Protein 8UZL (pdb70)

Sequence (568 aa):
GTKPYVKVRWNTDNTVAVAFGAETDYKLAPYLKTGVATETEYNNSSLVKTGTEVKTAYRLGPNAALETVVRYNTDNTFGVEVAIEYRLEPDLSVAPGTRWNNSSLLAPYIKIKYKLGPDLDVVTTIAYNTDNTVGIETKVAYKPGTKPYVKVRWNTDNTVAVAFGAETDYKLAPYLKTGVATETEYNNSSLVKTGTEVKTAYRLGPNAALETVVRYNTDNTFGVEVAIEYRLEPDLSVAPGTRWNNSSLLAPYIKIKYKLGPDLDVVTTIAYNTDNTVGIETKVAGTKPYVKVRWNTDNTVAVAFGAETDYKLAPYLKTGVATETEYNNSSLVKTGTEVKTAYRLGPNAALETVVRYNTDNTFGVEVAIEYRLEPDLSVAPGTRWNNSSLLAPYIKIKYKLGPDLDVVTTIAYNTDNTVGIETKVAYTKPYVKVRWNTDNTVAVAFGAETDYKLAPYLKTGVATETEYNNSSLVKTGTEVKTAYRLGPNAALETVVRYNTDNTFGVEVAIEYRLEPDLSVAPGTRWNNSSLLAPYIKIKYKLGPDLDVVTTIAYNTDNTVGIETKVAY

Solvent-accessible surface area: 28174 Å² total; per-residue (Å²): 60,87,60,75,6,53,17,83,54,106,19,72,76,105,38,64,9,52,1,98,18,36,17,35,36,70,77,92,29,43,130,4,74,5,2,19,2,73,3,55,5,110,30,95,95,62,136,82,30,4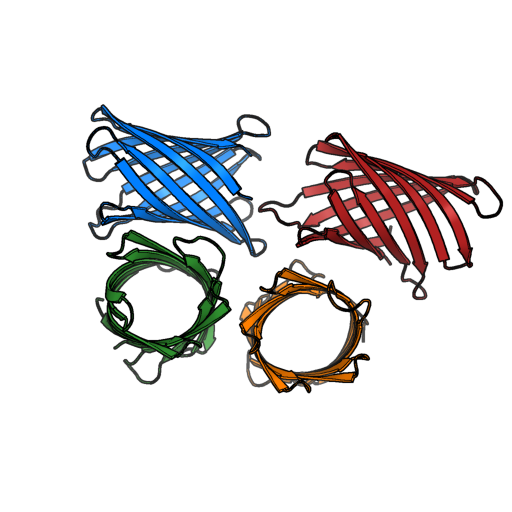2,1,10,7,1,37,3,27,48,98,92,24,105,75,23,14,7,8,1,4,0,20,9,7,41,67,98,58,26,1,0,32,28,2,55,33,92,122,103,93,134,78,51,9,35,0,62,14,46,72,13,33,73,94,69,127,104,5,75,14,63,18,41,47,67,74,110,44,106,67,76,37,6,26,25,18,52,22,120,56,79,94,148,20,30,4,73,19,54,22,58,6,136,85,141,46,84,136,89,10,6,16,21,53,86,26,54,75,88,35,6,8,16,0,32,14,25,23,25,44,89,137,121,18,114,124,58,90,28,2,65,1,80,4,44,5,96,25,76,71,60,163,78,46,55,5,70,8,68,41,49,28,108,117,91,23,128,59,14,19,44,24,36,4,68,51,109,11,98,69,112,48,66,10,50,25,74,1,61,32,18,120,14,45,116,90,26,7,0,0,37,13,74,45,96,28,69,85,94,35,87,0,61,4,0,24,16,50,48,96,66,26,132,124,56,38,9,17,25,3,23,5,3,12,88,77,43,16,0,2,59,21,51,13,17,30,94,86,81,79,10,44,24,79,58,99,20,53,84,112,33,69,4,52,1,108,14,30,35,20,74,67,139,72,19,107,101,8,89,1,2,20,3,73,4,44,22,103,34,101,90,48,143,75,48,49,1,38,8,0,34,3,12,3,115,25,18,87,38,7,26,1,24,2,4,0,43,29,17,101,64,90,42,12,14,3,26,5,1,14,44,10,110,12,66,135,73,51,10,5,1,9,12,32,50,25,75,87,91,62,117,80,5,11,2,11,27,49,43,71,98,124,24,142,79,58,30,5,24,26,5,37,5,17,47,54,101,98,22,12,2,65,18,48,23,53,4,146,123,51,87,12,31,27,3,49,45,28,69,84,30,48,21,8,22,1,43,15,32,16,61,45,128,143,126,37,122,149,56,57,23,5,78,6,72,8,41,31,80,65,92,49,28,115,37,60,58,5,66,30,63,37,26,12,80,116,95,23,128,65,17,21,48,3,33,8,71,43,107,26,93,68,94,51,51,10,51,25,64,2,65,32,86,118,118,87,102,66,46,2,33,1,74,8,87,54,112,25,87,76,88,53,91,2,74,7,54,24,46,40,58,101,123,31,140,75,64,55,6,28,19,9,40,0,106,24,82,81,144,26,41,1,57,14,15,32,23,7,168

Secondary structure (DSSP, 8-state):
-EEEEEEEEEETTS-EEEEEEEEEEEEEETTEEEEEEEEEEEESSS-EEEEEEEEEEEE-SSSEEEEEEEEEETTS-EEEEEEEEEEEETTEEEEEEEEE-TT---EEEEEEEEESSSSEEEEEEEEE-TTS-EEEEEEEEE-/--EEEEEEEEEETTTEEEEEEEEEEEEEEETTEEEEEEEEEEEESSSS-EEEEEEEEEEE-SSSEEEEEEEEEETTS-EEEEEEEEEEEETTEEEEEEEEEETTS-EEEEEEEEEESSSS-EEEEEEEE-TTS-EEEEEEE-/--EEEEEEEEETTS-EEEEEEEEEEE--SSSEEEEEEEEEEEETTTEEEEEEEEEEEEESSSSEEEEEEEEEETTS-EEEEEEEEEEEETTEEEEEEEEEETT-SEEEEEEEEEESSSS-EEEEEEEE-TTS-EEEEEEEE-/-EEEEEEEEETTS-EEEEEEEEEEEEEETTEEEEEEEEEEE-SSSS-EEEEEEEEEEE-SSSEEEEEEEEEETT--EEEEEEEEEEEETTEEEEEEEEEETTS-EEEEEEEEEE-SSS-EEEEEEEE-TTS-EEEEEEEE-

Structure (mmCIF, N/CA/C/O backbone):
data_8UZL
#
_entry.id   8UZL
#
_cell.length_a   55.628
_cell.length_b   52.552
_cell.length_c   100.050
_cell.angle_alpha   90.000
_cell.angle_beta   93.675
_cell.angle_gamma   90.000
#
_symmetry.space_group_name_H-M   'P 1 21 1'
#
loop_
_entity.id
_entity.type
_entity.pdbx_description
1 polymer 'Designed Transmembrane beta-barrel TMB10_163'
2 non-polymer HEXANE-1,6-DIOL
3 water water
#
loop_
_atom_site.group_PDB
_atom_site.id
_atom_site.type_symbol
_atom_site.label_atom_id
_atom_site.label_alt_id
_atom_site.label_comp_id
_atom_site.label_asym_id
_atom_site.label_entity_id
_atom_site.label_seq_id
_atom_site.pdbx_PDB_ins_code
_atom_site.Cartn_x
_atom_site.Cartn_y
_atom_site.Cartn_z
_atom_site.occupancy
_atom_site.B_iso_or_equiv
_atom_site.auth_seq_id
_atom_site.auth_comp_id
_atom_site.auth_asym_id
_atom_site.auth_atom_id
_atom_site.pdbx_PDB_model_num
ATOM 1 N N . GLY A 1 5 ? 24.39218 10.14598 36.76691 1.000 92.91694 5 GLY A N 1
ATOM 2 C CA . GLY A 1 5 ? 23.69522 9.81621 35.53752 1.000 78.16949 5 GLY A CA 1
ATOM 3 C C . GLY A 1 5 ? 22.79775 8.60109 35.66016 1.000 76.46038 5 GLY A C 1
ATOM 4 O O . GLY A 1 5 ? 21.60188 8.66972 35.37505 1.000 75.62508 5 GLY A O 1
ATOM 5 N N . THR A 1 6 ? 23.37844 7.48242 36.08862 1.000 53.28948 6 THR A N 1
ATOM 6 C CA . THR A 1 6 ? 22.64890 6.22661 36.23487 1.000 57.57938 6 THR A CA 1
ATOM 7 C C . THR A 1 6 ? 22.14241 6.11779 37.66890 1.000 59.73511 6 THR A C 1
ATOM 8 O O . THR A 1 6 ? 22.93259 5.94894 38.60349 1.000 64.51131 6 THR A O 1
ATOM 12 N N . LYS A 1 7 ? 20.82476 6.21128 37.84257 1.000 55.71777 7 LYS A N 1
ATOM 13 C CA . LYS A 1 7 ? 20.21233 6.15101 39.16200 1.000 52.14496 7 LYS A CA 1
ATOM 14 C C . LYS A 1 7 ? 19.46598 4.83842 39.32789 1.000 55.99143 7 LYS A C 1
ATOM 15 O O . LYS A 1 7 ? 18.58923 4.52775 38.50814 1.000 59.54179 7 LYS A O 1
ATOM 21 N N . PRO A 1 8 ? 19.76911 4.04123 40.34996 1.000 53.44293 8 PRO A N 1
ATOM 22 C CA . PRO A 1 8 ? 18.90418 2.89984 40.66302 1.000 42.50195 8 PRO A CA 1
ATOM 23 C C . PRO A 1 8 ? 17.62802 3.37617 41.33750 1.000 39.59245 8 PRO A C 1
ATOM 24 O O . PRO A 1 8 ? 17.64160 4.31766 42.13381 1.000 43.06536 8 PRO A O 1
ATOM 28 N N . TYR A 1 9 ? 16.51406 2.72806 41.00472 1.000 33.97837 9 TYR A N 1
ATOM 29 C CA . TYR A 1 9 ? 15.22550 3.12329 41.55136 1.000 45.55466 9 TYR A CA 1
ATOM 30 C C . TYR A 1 9 ? 14.39035 1.88684 41.85016 1.000 37.08263 9 TYR A C 1
ATOM 31 O O . TYR A 1 9 ? 14.68941 0.77789 41.40023 1.000 30.78048 9 TYR A O 1
ATOM 40 N N . VAL A 1 10 ? 13.32989 2.09522 42.62717 1.000 31.05178 10 VAL A N 1
ATOM 41 C CA . VAL A 1 10 ? 12.36328 1.05376 42.95751 1.000 27.08790 10 VAL A CA 1
ATOM 42 C C . VAL A 1 10 ? 10.96626 1.64831 42.85741 1.000 33.15011 10 VAL A C 1
ATOM 43 O O . VAL A 1 10 ? 10.70083 2.71794 43.41578 1.000 42.06053 10 VAL A O 1
ATOM 47 N N . LYS A 1 11 ? 10.07524 0.95893 42.15086 1.000 40.59879 11 LYS A N 1
ATOM 48 C CA . LYS A 1 11 ? 8.68654 1.37218 42.01669 1.000 34.45926 11 LYS A CA 1
ATOM 49 C C . LYS A 1 11 ? 7.79619 0.48572 42.87533 1.000 44.49333 11 LYS A C 1
ATOM 50 O O . LYS A 1 11 ? 8.03646 -0.71927 43.00020 1.000 47.00124 11 LYS A O 1
ATOM 56 N N . VAL A 1 12 ? 6.77144 1.09187 43.47172 1.000 51.54385 12 VAL A N 1
ATOM 57 C CA . VAL A 1 12 ? 5.78163 0.37676 44.27054 1.000 32.28998 12 VAL A CA 1
ATOM 58 C C . VAL A 1 12 ? 4.40739 0.88866 43.86421 1.000 33.95039 12 VAL A C 1
ATOM 59 O O . VAL A 1 12 ? 4.09815 2.06780 44.06830 1.000 39.31570 12 VAL A O 1
ATOM 63 N N . ARG A 1 13 ? 3.58426 0.01284 43.29402 1.000 35.48832 13 ARG A N 1
ATOM 64 C CA . ARG A 1 13 ? 2.29515 0.39946 42.73988 1.000 40.20534 13 ARG A CA 1
ATOM 65 C C . ARG A 1 13 ? 1.17359 -0.39106 43.39827 1.000 43.17431 13 ARG A C 1
ATOM 66 O O . ARG A 1 13 ? 1.32513 -1.58153 43.68912 1.000 36.97160 13 ARG A O 1
ATOM 74 N N . TRP A 1 14 ? 0.04820 0.28247 43.62737 1.000 36.75336 14 TRP A N 1
ATOM 75 C CA . TRP A 1 14 ? -1.16822 -0.33553 44.13358 1.000 26.94066 14 TRP A CA 1
ATOM 76 C C . TRP A 1 14 ? -2.34660 0.15803 43.30914 1.000 33.23196 14 TRP A C 1
ATOM 77 O O . TRP A 1 14 ? -2.37421 1.31755 42.88568 1.000 44.88362 14 TRP A O 1
ATOM 88 N N . ASN A 1 15 ? -3.31623 -0.72266 43.08140 1.000 31.06785 15 ASN A N 1
ATOM 89 C CA . ASN A 1 15 ? -4.49428 -0.39544 42.29530 1.000 42.41050 15 ASN A CA 1
ATOM 90 C C . ASN A 1 15 ? -5.75614 -0.67036 43.10349 1.000 32.95077 15 ASN A C 1
ATOM 91 O O . ASN A 1 15 ? -5.75948 -1.47937 44.03510 1.000 47.19413 15 ASN A O 1
ATOM 96 N N . THR A 1 16 ? -6.84026 0.01308 42.72336 1.000 41.44497 16 THR A N 1
ATOM 97 C CA . THR A 1 16 ? -8.08273 -0.05730 43.48697 1.000 51.70651 16 THR A CA 1
ATOM 98 C C . THR A 1 16 ? -8.68222 -1.45788 43.51309 1.000 39.54880 16 THR A C 1
ATOM 99 O O . THR A 1 16 ? -9.53124 -1.73750 44.36630 1.000 49.37626 16 THR A O 1
ATOM 103 N N . ASP A 1 17 ? -8.27250 -2.34027 42.60217 1.000 47.72221 17 ASP A N 1
ATOM 104 C CA . ASP A 1 17 ? -8.67101 -3.73956 42.64744 1.000 41.71855 17 ASP A CA 1
ATOM 105 C C . ASP A 1 17 ? -7.68608 -4.59519 43.43706 1.000 37.38228 17 ASP A C 1
ATOM 106 O O . ASP A 1 17 ? -7.64948 -5.81719 43.25033 1.000 44.87772 17 ASP A O 1
ATOM 111 N N . ASN A 1 18 ? -6.88348 -3.97221 44.30157 1.000 40.16762 18 ASN A N 1
ATOM 112 C CA . ASN A 1 18 ? -5.92348 -4.64566 45.17505 1.000 48.72454 18 ASN A CA 1
ATOM 113 C C . ASN A 1 18 ? -4.83962 -5.39068 44.40191 1.000 44.41188 18 ASN A C 1
ATOM 114 O O . ASN A 1 18 ? -4.21390 -6.31085 44.93804 1.000 36.30435 18 ASN A O 1
ATOM 119 N N . THR A 1 19 ? -4.59525 -5.01119 43.15065 1.000 39.95156 19 THR A N 1
ATOM 120 C CA . THR A 1 19 ? -3.45668 -5.52517 42.40262 1.000 51.69301 19 THR A CA 1
ATOM 121 C C . THR A 1 19 ? -2.24570 -4.64408 42.6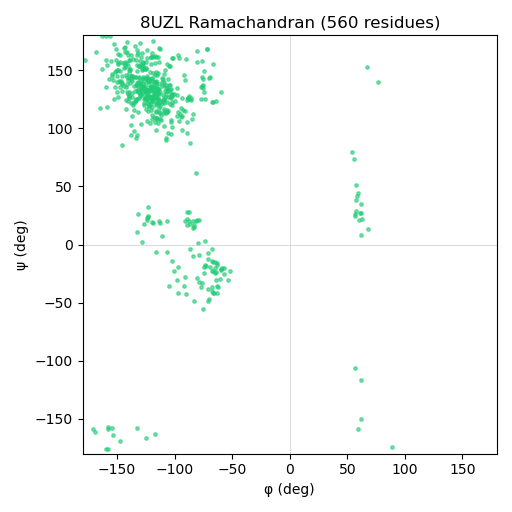7946 1.000 35.07224 19 THR A C 1
ATOM 122 O O . THR A 1 19 ? -2.30613 -3.42278 42.50635 1.000 50.76712 19 THR A O 1
ATOM 126 N N . VAL A 1 20 ? -1.15399 -5.26448 43.12098 1.000 40.45962 20 VAL A N 1
ATOM 127 C CA . VAL A 1 20 ? 0.04899 -4.54376 43.50803 1.000 34.61307 20 VAL A CA 1
ATOM 128 C C . VAL A 1 20 ? 1.21259 -5.01610 42.64774 1.000 38.82003 20 VAL A C 1
ATOM 129 O O . VAL A 1 20 ? 1.17487 -6.08465 42.03195 1.000 48.64134 20 VAL A O 1
ATOM 133 N N . ALA A 1 21 ? 2.26078 -4.19606 42.61443 1.000 48.04346 21 ALA A N 1
ATOM 134 C CA . ALA A 1 21 ? 3.45337 -4.50815 41.84277 1.000 36.06652 21 ALA A CA 1
ATOM 135 C C . ALA A 1 21 ? 4.65037 -3.79667 42.45391 1.000 33.38972 21 ALA A C 1
ATOM 136 O O . ALA A 1 21 ? 4.52515 -2.67976 42.96324 1.000 47.76263 21 ALA A O 1
ATOM 138 N N . VAL A 1 22 ? 5.80539 -4.45566 42.40303 1.000 34.74855 22 VAL A N 1
ATOM 139 C CA . VAL A 1 22 ? 7.07064 -3.88576 42.84821 1.000 34.42989 22 VAL A CA 1
ATOM 140 C C . VAL A 1 22 ? 8.07775 -4.04387 41.71753 1.000 38.29006 22 VAL A C 1
ATOM 141 O O . VAL A 1 22 ? 8.16307 -5.11213 41.10121 1.000 46.89901 22 VAL A O 1
ATOM 145 N N . ALA A 1 23 ? 8.82448 -2.97910 41.43290 1.000 43.21267 23 ALA A N 1
ATOM 146 C CA . ALA A 1 23 ? 9.74997 -2.96229 40.31137 1.000 39.28867 23 ALA A CA 1
ATOM 147 C C . ALA A 1 23 ? 11.13762 -2.53908 40.77170 1.000 34.32132 23 ALA A C 1
ATOM 148 O O . ALA A 1 23 ? 11.29011 -1.79067 41.74018 1.000 33.38144 23 ALA A O 1
ATOM 150 N N . PHE A 1 24 ? 12.14943 -3.02918 40.05826 1.000 39.08619 24 PHE A N 1
ATOM 151 C CA . PHE A 1 24 ? 13.54459 -2.70040 40.31598 1.000 37.53201 24 PHE A CA 1
ATOM 152 C C . PHE A 1 24 ? 14.21718 -2.37342 38.99458 1.000 36.38810 24 PHE A C 1
ATOM 153 O O . PHE A 1 24 ? 14.18198 -3.18345 38.06297 1.000 49.60024 24 PHE A O 1
ATOM 161 N N . GLY A 1 25 ? 14.83305 -1.19841 38.91345 1.000 38.56281 25 GLY A N 1
ATOM 162 C CA . GLY A 1 25 ? 15.47426 -0.81888 37.67165 1.000 34.54815 25 GLY A CA 1
ATOM 163 C C . GLY A 1 25 ? 16.45753 0.31337 37.86269 1.000 44.43057 25 GLY A C 1
ATOM 164 O O . GLY A 1 25 ? 16.65633 0.82253 38.96802 1.000 44.86770 25 GLY A O 1
ATOM 165 N N . ALA A 1 26 ? 17.07962 0.69646 36.75072 1.000 45.95069 26 ALA A N 1
ATOM 166 C CA . ALA A 1 26 ? 18.01888 1.80393 36.70571 1.000 41.24596 26 ALA A CA 1
ATOM 167 C C . ALA A 1 26 ? 17.63000 2.73749 35.57061 1.000 39.58576 26 ALA A C 1
ATOM 168 O O . ALA A 1 26 ? 16.99654 2.32391 34.59584 1.000 42.98259 26 ALA A O 1
ATOM 170 N N . GLU A 1 27 ? 18.01164 4.00472 35.70626 1.000 54.27449 27 GLU A N 1
ATOM 171 C CA . GLU A 1 27 ? 17.69440 5.01040 34.70311 1.000 46.24805 27 GLU A CA 1
ATOM 172 C C . GLU A 1 27 ? 18.91363 5.88287 34.45775 1.000 50.74726 27 GLU A C 1
ATOM 173 O O . GLU A 1 27 ? 19.48896 6.43081 35.40235 1.000 59.80392 27 GLU A O 1
ATOM 179 N N . THR A 1 28 ? 19.30058 6.00708 33.19158 1.000 57.88236 28 THR A N 1
ATOM 180 C CA . THR A 1 28 ? 20.42523 6.83638 32.77876 1.000 58.30501 28 THR A CA 1
ATOM 181 C C . THR A 1 28 ? 19.89179 7.98718 31.93674 1.000 50.79696 28 THR A C 1
ATOM 182 O O . THR A 1 28 ? 19.31046 7.76175 30.86950 1.000 43.32188 28 THR A O 1
ATOM 186 N N . ASP A 1 29 ? 20.08591 9.21170 32.41753 1.000 58.22501 29 ASP A N 1
ATOM 187 C CA . ASP A 1 29 ? 19.56885 10.40621 31.76669 1.000 62.06511 29 ASP A CA 1
ATOM 188 C C . ASP A 1 29 ? 20.70906 11.23220 31.18781 1.000 56.59002 29 ASP A C 1
ATOM 189 O O . ASP A 1 29 ? 21.74424 11.42170 31.83437 1.000 62.17428 29 ASP A O 1
ATOM 194 N N . TYR A 1 30 ? 20.50837 11.72447 29.96859 1.000 54.56085 30 TYR A N 1
ATOM 195 C CA . TYR A 1 30 ? 21.48271 12.55057 29.27549 1.000 70.48532 30 TYR A CA 1
ATOM 196 C C . TYR A 1 30 ? 20.86528 13.90286 28.94503 1.000 61.28161 30 TYR A C 1
ATOM 197 O O . TYR A 1 30 ? 19.64206 14.06662 28.93507 1.000 60.67018 30 TYR A O 1
ATOM 206 N N . LYS A 1 31 ? 21.72847 14.87575 28.66909 1.000 72.01074 31 LYS A N 1
ATOM 207 C CA . LYS A 1 31 ? 21.30733 16.22006 28.28111 1.000 85.04810 31 LYS A CA 1
ATOM 208 C C . LYS A 1 31 ? 21.79385 16.46335 26.85590 1.000 82.19883 31 LYS A C 1
ATOM 209 O O . LYS A 1 31 ? 22.96035 16.80593 26.63940 1.000 86.42100 31 LYS A O 1
ATOM 215 N N . LEU A 1 32 ? 20.89739 16.28177 25.88460 1.000 60.83646 32 LEU A N 1
ATOM 216 C CA . LEU A 1 32 ? 21.27214 16.43610 24.48326 1.000 81.88949 32 LEU A CA 1
ATOM 217 C C . LEU A 1 32 ? 21.38450 17.90446 24.09269 1.000 75.95060 32 LEU A C 1
ATOM 218 O O . LEU A 1 32 ? 22.25290 18.27314 23.29394 1.000 82.79375 32 LEU A O 1
ATOM 223 N N . ALA A 1 33 ? 20.52209 18.74727 24.64181 1.000 93.55011 33 ALA A N 1
ATOM 224 C CA . ALA A 1 33 ? 20.51669 20.17579 24.37677 1.000 99.93625 33 ALA A CA 1
ATOM 225 C C . ALA A 1 33 ? 20.32910 20.90456 25.69709 1.000 99.79490 33 ALA A C 1
ATOM 226 O O . ALA A 1 33 ? 19.86475 20.31081 26.67646 1.000 103.85971 33 ALA A O 1
ATOM 228 N N . PRO A 1 34 ? 20.69850 22.18826 25.76475 1.000 82.26697 34 PRO A N 1
ATOM 229 C CA . PRO A 1 34 ? 20.51738 22.93135 27.02425 1.000 81.16664 34 PRO A CA 1
ATOM 230 C C . PRO A 1 34 ? 19.07500 22.99434 27.49724 1.000 71.66117 34 PRO A C 1
ATOM 231 O O . PRO A 1 34 ? 18.84103 23.23100 28.68862 1.000 85.27358 34 PRO A O 1
ATOM 235 N N . TYR A 1 35 ? 18.10174 22.78600 26.60919 1.000 67.74124 35 TYR A N 1
ATOM 236 C CA . TYR A 1 35 ? 16.69162 22.76216 26.98030 1.000 67.49009 35 TYR A CA 1
ATOM 237 C C . TYR A 1 35 ? 16.04228 21.42107 26.65792 1.000 51.72221 35 TYR A C 1
ATOM 238 O O . TYR A 1 35 ? 14.81288 21.33233 26.57738 1.000 40.41795 35 TYR A O 1
ATOM 247 N N . LEU A 1 36 ? 16.84440 20.37421 26.47710 1.000 49.61994 36 LEU A N 1
ATOM 248 C CA . LEU A 1 36 ? 16.34086 19.06410 26.09094 1.000 44.57840 36 LEU A CA 1
ATOM 249 C C . LEU A 1 36 ? 17.09738 17.99201 26.85796 1.000 49.76093 36 LEU A C 1
ATOM 250 O O . LEU A 1 36 ? 18.33143 17.96935 26.84460 1.000 56.89734 36 LEU A O 1
ATOM 255 N N . LYS A 1 37 ? 16.35563 17.10586 27.51775 1.000 43.31485 37 LYS A N 1
ATOM 256 C CA . LYS A 1 37 ? 16.92821 16.04471 28.33437 1.000 33.71536 37 LYS A CA 1
ATOM 257 C C . LYS A 1 37 ? 16.29805 14.71946 27.93642 1.000 42.57123 37 LYS A C 1
ATOM 258 O O . LYS A 1 37 ? 15.07454 14.62915 27.80018 1.000 49.99328 37 LYS A O 1
ATOM 264 N N . THR A 1 38 ? 17.13096 13.69993 27.74493 1.000 34.38317 38 THR A N 1
ATOM 265 C CA . THR A 1 38 ? 16.67703 12.37493 27.35309 1.000 49.51852 38 THR A CA 1
ATOM 266 C C . THR A 1 38 ? 17.01966 11.36439 28.43916 1.000 41.95460 38 THR A C 1
ATOM 267 O O . THR A 1 38 ? 17.94481 11.56034 29.23162 1.000 40.88340 38 THR A O 1
ATOM 271 N N . GLY A 1 39 ? 16.26245 10.27092 28.46247 1.000 33.70591 39 GLY A N 1
ATOM 272 C CA . GLY A 1 39 ? 16.47883 9.23511 29.45182 1.000 40.39126 39 GLY A CA 1
ATOM 273 C C . GLY A 1 39 ? 16.03724 7.85729 29.00512 1.000 31.72332 39 GLY A C 1
ATOM 274 O O . GLY A 1 39 ? 15.00967 7.70946 28.33690 1.000 26.42532 39 GLY A O 1
ATOM 275 N N . VAL A 1 40 ? 16.81184 6.83868 29.37164 1.000 33.44136 40 VAL A N 1
ATOM 276 C CA . VAL A 1 40 ? 16.51077 5.44977 29.04700 1.000 35.06869 40 VAL A CA 1
ATOM 277 C C . VAL A 1 40 ? 16.52583 4.64859 30.33934 1.000 36.87267 40 VAL A C 1
ATOM 278 O O . VAL A 1 40 ? 17.43468 4.80772 31.16148 1.000 39.75258 40 VAL A O 1
ATOM 282 N N . ALA A 1 41 ? 15.52305 3.79200 30.51876 1.000 33.24782 41 ALA A N 1
ATOM 283 C CA . ALA A 1 41 ? 15.39369 3.00805 31.73611 1.000 44.52504 41 ALA A CA 1
ATOM 284 C C . ALA A 1 41 ? 14.93342 1.59619 31.40362 1.000 44.70786 41 ALA A C 1
ATOM 285 O O . ALA A 1 41 ? 14.28546 1.35564 30.38106 1.000 39.24628 41 ALA A O 1
ATOM 287 N N . THR A 1 42 ? 15.28636 0.66428 32.28610 1.000 38.05578 42 THR A N 1
ATOM 288 C CA . THR A 1 42 ? 14.85532 -0.72316 32.20853 1.000 36.89190 42 THR A CA 1
ATOM 289 C C . THR A 1 42 ? 14.57567 -1.20975 33.62137 1.000 40.51349 42 THR A C 1
ATOM 290 O O . THR A 1 42 ? 15.26673 -0.81508 34.56313 1.000 42.62266 42 THR A O 1
ATOM 294 N N . GLU A 1 43 ? 13.55943 -2.05717 33.76979 1.000 36.19214 43 GLU A N 1
ATOM 295 C CA . GLU A 1 43 ? 13.12491 -2.47779 35.09314 1.000 39.95060 43 GLU A CA 1
ATOM 296 C C . GLU A 1 43 ? 12.55925 -3.88887 35.03199 1.000 41.72043 43 GLU A C 1
ATOM 297 O O . GLU A 1 43 ? 12.10376 -4.35759 33.98704 1.000 35.80443 43 GLU A O 1
ATOM 303 N N . THR A 1 44 ? 12.60122 -4.56039 36.17771 1.000 38.98883 44 THR A N 1
ATOM 304 C CA . THR A 1 44 ? 11.99707 -5.87328 36.36947 1.000 48.20362 44 THR A CA 1
ATOM 305 C C . THR A 1 44 ? 10.87318 -5.72628 37.38468 1.000 35.03427 44 THR A C 1
ATOM 306 O O . THR A 1 44 ? 11.10881 -5.28337 38.51432 1.000 22.27645 44 THR A O 1
ATOM 310 N N . GLU A 1 45 ? 9.66069 -6.09864 36.98499 1.000 34.50773 45 GLU A N 1
ATOM 311 C CA . GLU A 1 45 ? 8.46339 -5.86073 37.77795 1.000 40.52924 45 GLU A CA 1
ATOM 312 C C . GLU A 1 45 ? 7.83324 -7.18645 38.18043 1.000 42.49773 45 GLU A C 1
ATOM 313 O O . GLU A 1 45 ? 7.70591 -8.09627 37.35505 1.000 35.91825 45 GLU A O 1
ATOM 319 N N . TYR A 1 46 ? 7.44787 -7.29045 39.44819 1.000 50.71658 46 TYR A N 1
ATOM 320 C CA . TYR A 1 46 ? 6.75675 -8.45620 39.98291 1.000 51.29532 46 TYR A CA 1
ATOM 321 C C . TYR A 1 46 ? 5.34515 -8.03978 40.37052 1.000 49.43465 46 TYR A C 1
ATOM 322 O O . TYR A 1 46 ? 5.16533 -7.10931 41.16293 1.000 52.96075 46 TYR A O 1
ATOM 331 N N . ASN A 1 47 ? 4.35239 -8.73148 39.81963 1.000 64.47229 47 ASN A N 1
ATOM 332 C CA . ASN A 1 47 ? 2.96590 -8.30478 39.89612 1.000 62.98684 47 ASN A CA 1
ATOM 333 C C . ASN A 1 47 ? 2.12084 -9.31455 40.65779 1.000 72.63209 47 ASN A C 1
ATOM 334 O O . ASN A 1 47 ? 2.49555 -10.47733 40.83481 1.000 53.49417 47 ASN A O 1
ATOM 339 N N . ASN A 1 48 ? 0.95512 -8.83837 41.09432 1.000 80.48211 48 ASN A N 1
ATOM 340 C CA . ASN A 1 48 ? -0.00472 -9.69767 41.77384 1.000 66.44850 48 ASN A CA 1
ATOM 341 C C . ASN A 1 48 ? -0.59161 -10.73374 40.82578 1.000 55.65784 48 ASN A C 1
ATOM 342 O O . ASN A 1 48 ? -0.78725 -11.89361 41.20604 1.000 72.00592 48 ASN A O 1
ATOM 347 N N . SER A 1 49 ? -0.87499 -10.33456 39.58875 1.000 58.49261 49 SER A N 1
ATOM 348 C CA . SER A 1 49 ? -1.65268 -11.14375 38.66053 1.000 59.26708 49 SER A CA 1
ATOM 349 C C . SER A 1 49 ? -0.81598 -11.80090 37.57260 1.000 45.72748 49 SER A C 1
ATOM 350 O O . SER A 1 49 ? -1.11943 -12.92640 37.16792 1.000 63.70783 49 SER A O 1
ATOM 353 N N . SER A 1 50 ? 0.22798 -11.13093 37.08287 1.000 54.74638 50 SER A N 1
ATOM 354 C CA . SER A 1 50 ? 1.00296 -11.61951 35.94851 1.000 42.19081 50 SER A CA 1
ATOM 355 C C . SER A 1 50 ? 2.43525 -11.98958 36.32439 1.000 47.01306 50 SER A C 1
ATOM 356 O O . SER A 1 50 ? 3.30046 -12.06068 35.44598 1.000 50.96251 50 SER A O 1
ATOM 359 N N . LEU A 1 51 ? 2.69466 -12.23630 37.60992 1.000 48.70838 51 LEU A N 1
ATOM 360 C CA . LEU A 1 51 ? 4.00148 -12.65726 38.10748 1.000 57.46842 51 LEU A CA 1
ATOM 361 C C . LEU A 1 51 ? 5.08970 -11.65802 37.73717 1.000 45.71716 51 LEU A C 1
ATOM 362 O O . LEU A 1 51 ? 5.16449 -10.57278 38.31931 1.000 58.29727 51 LEU A O 1
ATOM 367 N N . VAL A 1 52 ? 5.93147 -12.00856 36.76984 1.000 44.25678 52 VAL A N 1
ATOM 368 C CA . VAL A 1 52 ? 7.11741 -11.22549 36.44923 1.000 50.48414 52 VAL A CA 1
ATOM 369 C C . VAL A 1 52 ? 6.92623 -10.54324 35.10408 1.000 41.10602 52 VAL A C 1
ATOM 370 O O . VAL A 1 52 ? 6.25958 -11.06310 34.20264 1.000 47.76437 52 VAL A O 1
ATOM 374 N N . LYS A 1 53 ? 7.50785 -9.35251 34.98556 1.000 55.63438 53 LYS A N 1
ATOM 375 C CA . LYS A 1 53 ? 7.45691 -8.56664 33.76461 1.000 45.59420 53 LYS A CA 1
ATOM 376 C C . LYS A 1 53 ? 8.71905 -7.72117 33.67822 1.000 41.36690 53 LYS A C 1
ATOM 377 O O . LYS A 1 53 ? 9.23994 -7.25342 34.69434 1.000 44.35253 53 LYS A O 1
ATOM 383 N N . THR A 1 54 ? 9.20825 -7.53396 32.45520 1.000 37.02884 54 THR A N 1
ATOM 384 C CA . THR A 1 54 ? 10.36052 -6.68606 32.17952 1.000 38.48759 54 THR A CA 1
ATOM 385 C C . THR A 1 54 ? 9.94362 -5.56471 31.23982 1.000 38.26321 54 THR A C 1
ATOM 386 O O . THR A 1 54 ? 9.38411 -5.82168 30.16880 1.000 45.62916 54 THR A O 1
ATOM 390 N N . GLY A 1 55 ? 10.22464 -4.33293 31.63502 1.000 40.03663 55 GLY A N 1
ATOM 391 C CA . GLY A 1 55 ? 9.84226 -3.16146 30.86075 1.000 42.49713 55 GLY A CA 1
ATOM 392 C C . GLY A 1 55 ? 11.04046 -2.29358 30.53001 1.000 34.20169 55 GLY A C 1
ATOM 393 O O . GLY A 1 55 ? 11.94370 -2.13048 31.35380 1.000 38.73759 55 GLY A O 1
ATOM 394 N N . THR A 1 56 ? 11.03590 -1.73788 29.31964 1.000 30.29711 56 THR A N 1
ATOM 395 C CA . THR A 1 56 ? 12.06093 -0.81585 28.85234 1.000 43.72948 56 THR A CA 1
ATOM 396 C C . THR A 1 56 ? 11.37974 0.45665 28.37557 1.000 36.20069 56 THR A C 1
ATOM 397 O O . THR A 1 56 ? 10.47562 0.40248 27.53525 1.000 37.92222 56 THR A O 1
ATOM 401 N N . GLU A 1 57 ? 11.81131 1.59485 28.90675 1.000 24.58420 57 GLU A N 1
ATOM 402 C CA . GLU A 1 57 ? 11.17436 2.86624 28.61087 1.000 32.37154 57 GLU A CA 1
ATOM 403 C C . GLU A 1 57 ? 12.22257 3.91216 28.26332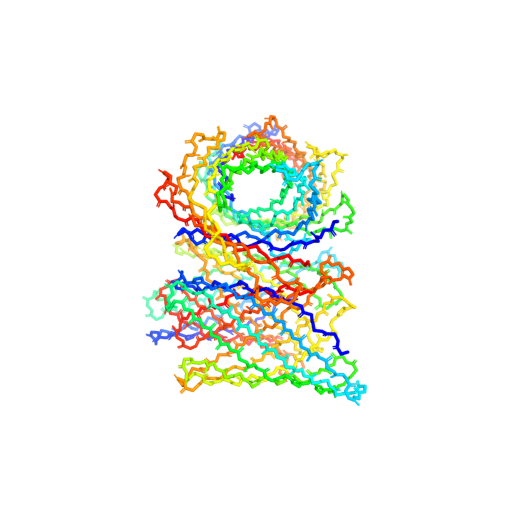 1.000 28.39084 57 GLU A C 1
ATOM 404 O O . GLU A 1 57 ? 13.35610 3.86780 28.74725 1.000 32.74616 57 GLU A O 1
ATOM 410 N N . VAL A 1 58 ? 11.83185 4.84947 27.40588 1.000 24.31615 58 VAL A N 1
ATOM 411 C CA . VAL A 1 58 ? 12.65077 6.00409 27.06356 1.000 34.95028 58 VAL A CA 1
ATOM 412 C C . VAL A 1 58 ? 11.87612 7.25999 27.43869 1.000 22.74324 58 VAL A C 1
ATOM 413 O O . VAL A 1 58 ? 10.66978 7.35628 27.18636 1.000 32.90140 58 VAL A O 1
ATOM 417 N N . LYS A 1 59 ? 12.56170 8.20782 28.07056 1.000 33.74997 59 LYS A N 1
ATOM 418 C CA . LYS A 1 59 ? 11.94344 9.44336 28.52387 1.000 38.18144 59 LYS A CA 1
ATOM 419 C C . LYS A 1 59 ? 12.60023 10.63658 27.84540 1.000 31.78549 59 LYS A C 1
ATOM 420 O O . LYS A 1 59 ? 13.70913 10.54402 27.31161 1.000 35.64285 59 LYS A O 1
ATOM 426 N N . THR A 1 60 ? 11.89614 11.76579 27.86895 1.000 39.20979 60 THR A N 1
ATOM 427 C CA . THR A 1 60 ? 12.43174 13.00190 27.31980 1.000 41.86624 60 THR A CA 1
ATOM 428 C C . THR A 1 60 ? 11.72136 14.18489 27.96212 1.000 40.31033 60 THR A C 1
ATOM 429 O O . THR A 1 60 ? 10.51674 14.12608 28.21781 1.000 44.61463 60 THR A O 1
ATOM 433 N N . ALA A 1 61 ? 12.47633 15.25207 28.21905 1.000 35.84827 61 ALA A N 1
ATOM 434 C CA . ALA A 1 61 ? 11.93318 16.50341 28.72944 1.000 37.11886 61 ALA A CA 1
ATOM 435 C C . ALA A 1 61 ? 12.42988 17.64796 27.85936 1.000 39.87008 61 ALA A C 1
ATOM 436 O O . ALA A 1 61 ? 13.63570 17.77131 27.62180 1.000 35.48221 61 ALA A O 1
ATOM 438 N N . TYR A 1 62 ? 11.50334 18.47831 27.38417 1.000 35.21879 62 TYR A N 1
ATOM 439 C CA . TYR A 1 62 ? 11.82277 19.62065 26.53535 1.000 38.19951 62 TYR A CA 1
ATOM 440 C C . TYR A 1 62 ? 11.26357 20.88367 27.17321 1.000 42.76240 62 TYR A C 1
ATOM 441 O O . TYR A 1 62 ? 10.05291 20.98457 27.39909 1.000 33.70361 62 TYR A O 1
ATOM 450 N N . ARG A 1 63 ? 12.14313 21.84292 27.45308 1.000 40.43981 63 ARG A N 1
ATOM 451 C CA . ARG A 1 63 ? 11.73034 23.09128 28.08171 1.000 42.10551 63 ARG A CA 1
ATOM 452 C C . ARG A 1 63 ? 10.79039 23.86830 27.16954 1.000 45.73454 63 ARG A C 1
ATOM 453 O O . ARG A 1 63 ? 11.13203 24.17347 26.02260 1.000 47.88752 63 ARG A O 1
ATOM 461 N N . LEU A 1 64 ? 9.60168 24.18180 27.68190 1.000 37.42974 64 LEU A N 1
ATOM 462 C CA . LEU A 1 64 ? 8.64820 25.02728 26.97607 1.000 33.59973 64 LEU A CA 1
ATOM 463 C C . LEU A 1 64 ? 8.69689 26.47681 27.43061 1.000 46.73695 64 LEU A C 1
ATOM 464 O O . LEU A 1 64 ? 8.42151 27.37689 26.63078 1.000 42.62613 64 LEU A O 1
ATOM 469 N N . GLY A 1 65 ? 9.03979 26.71768 28.69269 1.000 48.68121 65 GLY A N 1
ATOM 470 C CA . GLY A 1 65 ? 9.16372 28.05395 29.21930 1.000 50.35115 65 GLY A CA 1
ATOM 471 C C . GLY A 1 65 ? 10.12358 28.09812 30.38988 1.000 54.08761 65 GLY A C 1
ATOM 472 O O . GLY A 1 65 ? 10.99268 27.23356 30.54227 1.000 48.50005 65 GLY A O 1
ATOM 473 N N . PRO A 1 66 ? 9.98893 29.11813 31.24102 1.000 54.33534 66 PRO A N 1
ATOM 474 C CA . PRO A 1 66 ? 10.86503 29.19234 32.42286 1.000 52.02916 66 PRO A CA 1
ATOM 475 C C . PRO A 1 66 ? 10.67373 28.03631 33.38971 1.000 51.32225 66 PRO A C 1
ATOM 476 O O . PRO A 1 66 ? 11.66119 27.50035 33.90841 1.000 45.78249 66 PRO A O 1
ATOM 480 N N . ASN A 1 67 ? 9.42739 27.63095 33.64663 1.000 48.94411 67 ASN A N 1
ATOM 481 C CA . ASN A 1 67 ? 9.13484 26.57789 34.61320 1.000 47.89476 67 ASN A CA 1
ATOM 482 C C . ASN A 1 67 ? 8.18108 25.53661 34.03720 1.000 46.69327 67 ASN A C 1
ATOM 483 O O . ASN A 1 67 ? 7.45059 24.87769 34.78193 1.000 40.11331 67 ASN A O 1
ATOM 488 N N . ALA A 1 68 ? 8.17428 25.37291 32.71701 1.000 34.00826 68 ALA A N 1
ATOM 489 C CA . ALA A 1 68 ? 7.32676 24.39001 32.05877 1.000 31.11546 68 ALA A CA 1
ATOM 490 C C . ALA A 1 68 ? 8.16788 23.54178 31.11765 1.000 42.51196 68 ALA A C 1
ATOM 491 O O . ALA A 1 68 ? 9.06411 24.05328 30.43971 1.000 49.38569 68 ALA A O 1
ATOM 493 N N . ALA A 1 69 ? 7.87440 22.24366 31.08137 1.000 35.96090 69 ALA A N 1
ATOM 494 C CA . ALA A 1 69 ? 8.60295 21.31350 30.23224 1.000 34.06557 69 ALA A CA 1
ATOM 495 C C . ALA A 1 69 ? 7.65326 20.23774 29.72888 1.000 33.22155 69 ALA A C 1
ATOM 496 O O . ALA A 1 69 ? 6.81395 19.73801 30.48240 1.000 33.48693 69 ALA A O 1
ATOM 498 N N . LEU A 1 70 ? 7.79254 19.88973 28.45262 1.000 38.11994 70 LEU A N 1
ATOM 499 C CA . LEU A 1 70 ? 7.02506 18.80783 27.85043 1.000 31.50659 70 LEU A CA 1
ATOM 500 C C . LEU A 1 70 ? 7.74908 17.49159 28.10465 1.000 30.28717 70 LEU A C 1
ATOM 501 O O . LEU A 1 70 ? 8.92697 17.35101 27.75936 1.000 36.03658 70 LEU A O 1
ATOM 506 N N . GLU A 1 71 ? 7.05077 16.53477 28.70894 1.000 37.51925 71 GLU A N 1
ATOM 507 C CA . GLU A 1 71 ? 7.61984 15.23598 29.04143 1.000 37.63802 71 GLU A CA 1
ATOM 508 C C . GLU A 1 71 ? 6.92429 14.15042 28.23345 1.000 33.60624 71 GLU A C 1
ATOM 509 O O . GLU A 1 71 ? 5.69194 14.12913 28.14543 1.000 34.43368 71 GLU A O 1
ATOM 515 N N . THR A 1 72 ? 7.71538 13.25486 27.64625 1.000 43.35711 72 THR A N 1
ATOM 516 C CA . THR A 1 72 ? 7.20161 12.11162 26.90608 1.000 35.48058 72 THR A CA 1
ATOM 517 C C . THR A 1 72 ? 7.89343 10.84845 27.39322 1.000 37.94516 72 THR A C 1
ATOM 518 O O . THR A 1 72 ? 9.10416 10.84758 27.63462 1.000 39.59307 72 THR A O 1
ATOM 522 N N . VAL A 1 73 ? 7.11855 9.77683 27.54312 1.000 38.42714 73 VAL A N 1
ATOM 523 C CA . VAL A 1 73 ? 7.63203 8.48077 27.97152 1.000 37.86494 73 VAL A CA 1
ATOM 524 C C . VAL A 1 73 ? 7.05214 7.41659 27.05139 1.000 36.13583 73 VAL A C 1
ATOM 525 O O . VAL A 1 73 ? 5.82762 7.31305 26.91161 1.000 33.54326 73 VAL A O 1
ATOM 529 N N . VAL A 1 74 ? 7.92547 6.63223 26.42605 1.000 30.92409 74 VAL A N 1
ATOM 530 C CA . VAL A 1 74 ? 7.53192 5.50160 25.59225 1.000 24.33069 74 VAL A CA 1
ATOM 531 C C . VAL A 1 74 ? 8.01961 4.23508 26.27683 1.000 28.79688 74 VAL A C 1
ATOM 532 O O . VAL A 1 74 ? 9.21365 4.10321 26.56848 1.000 33.48834 74 VAL A O 1
ATOM 536 N N . ARG A 1 75 ? 7.10368 3.30316 26.52782 1.000 29.46972 75 ARG A N 1
ATOM 537 C CA . ARG A 1 75 ? 7.40960 2.09308 27.27592 1.000 33.46570 75 ARG A CA 1
ATOM 538 C C . ARG A 1 75 ? 6.85624 0.87678 26.54933 1.000 37.20743 75 ARG A C 1
ATOM 539 O O . ARG A 1 75 ? 5.74242 0.91297 26.01914 1.000 38.77054 75 ARG A O 1
ATOM 547 N 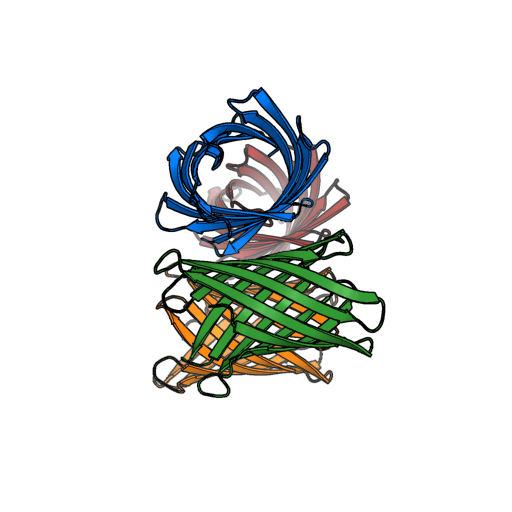N . TYR A 1 76 ? 7.64424 -0.19680 26.52477 1.000 42.31502 76 TYR A N 1
ATOM 548 C CA . TYR A 1 76 ? 7.21984 -1.48380 25.99265 1.000 43.13320 76 TYR A CA 1
ATOM 549 C C . TYR A 1 76 ? 7.61193 -2.57126 26.98173 1.000 36.47118 76 TYR A C 1
ATOM 550 O O . TYR A 1 76 ? 8.72046 -2.55501 27.52522 1.000 41.79303 76 TYR A O 1
ATOM 559 N N . ASN A 1 77 ? 6.70218 -3.51201 27.21359 1.000 39.20788 77 ASN A N 1
ATOM 560 C CA . ASN A 1 77 ? 6.89837 -4.56756 28.19490 1.000 39.84050 77 ASN A CA 1
ATOM 561 C C . ASN A 1 77 ? 6.97238 -5.92969 27.51513 1.000 43.51306 77 ASN A C 1
ATOM 562 O O . ASN A 1 77 ? 6.53557 -6.10819 26.37502 1.000 41.54402 77 ASN A O 1
ATOM 567 N N . THR A 1 78 ? 7.53071 -6.90102 28.24335 1.000 49.17146 78 THR A N 1
ATOM 568 C CA . THR A 1 78 ? 7.71222 -8.24060 27.69441 1.000 44.22407 78 THR A CA 1
ATOM 569 C C . THR A 1 78 ? 6.39312 -8.96199 27.45133 1.000 43.37979 78 THR A C 1
ATOM 570 O O . THR A 1 78 ? 6.35344 -9.88650 26.63273 1.000 56.96776 78 THR A O 1
ATOM 574 N N . ASP A 1 79 ? 5.31715 -8.57071 28.13565 1.000 44.09356 79 ASP A N 1
ATOM 575 C CA . ASP A 1 79 ? 3.99744 -9.11604 27.84482 1.000 35.43725 79 ASP A CA 1
ATOM 576 C C . ASP A 1 79 ? 3.33525 -8.43802 26.64906 1.000 46.12357 79 ASP A C 1
ATOM 577 O O . ASP A 1 79 ? 2.10579 -8.49388 26.52008 1.000 49.50933 79 ASP A O 1
ATOM 582 N N . ASN A 1 80 ? 4.13229 -7.79218 25.79372 1.000 59.00485 80 ASN A N 1
ATOM 583 C CA . ASN A 1 80 ? 3.65905 -7.15696 24.56347 1.000 50.63041 80 ASN A CA 1
ATOM 584 C C . ASN A 1 80 ? 2.64837 -6.04768 24.84146 1.000 52.44731 80 ASN A C 1
ATOM 585 O O . ASN A 1 80 ? 1.80188 -5.73855 23.99939 1.000 56.39379 80 ASN A O 1
ATOM 590 N N . THR A 1 81 ? 2.73197 -5.43915 26.02072 1.000 43.83771 81 THR A N 1
ATOM 591 C CA . THR A 1 81 ? 1.94296 -4.26196 26.35639 1.000 50.72254 81 THR A CA 1
ATOM 592 C C . THR A 1 81 ? 2.83054 -3.02856 26.26706 1.000 31.37195 81 THR A C 1
ATOM 593 O O . THR A 1 81 ? 3.96063 -3.03342 26.76540 1.000 50.04204 81 THR A O 1
ATOM 597 N N . PHE A 1 82 ? 2.32219 -1.98025 25.62915 1.000 36.84333 82 PHE A N 1
ATOM 598 C CA . PHE A 1 82 ? 3.06457 -0.74212 25.45695 1.000 51.71386 82 PHE A CA 1
ATOM 599 C C . PHE A 1 82 ? 2.16756 0.44308 25.78175 1.000 49.48457 82 PHE A C 1
ATOM 600 O O . PHE A 1 82 ? 0.95655 0.30529 25.97301 1.000 44.66967 82 PHE A O 1
ATOM 608 N N . GLY A 1 83 ? 2.78250 1.61851 25.84122 1.000 48.16457 83 GLY A N 1
ATOM 609 C CA . GLY A 1 83 ? 2.05250 2.83110 26.16057 1.000 53.16864 83 GLY A CA 1
ATOM 610 C C . GLY A 1 83 ? 2.90504 4.04827 25.88923 1.000 41.86342 83 GLY A C 1
ATOM 611 O O . GLY A 1 83 ? 4.12188 3.95769 25.70305 1.000 37.89931 83 GLY A O 1
ATOM 612 N N . VAL A 1 84 ? 2.23769 5.19983 25.86878 1.000 41.90687 84 VAL A N 1
ATOM 613 C CA . VAL A 1 84 ? 2.88022 6.48386 25.61321 1.000 29.55816 84 VAL A CA 1
ATOM 614 C C . VAL A 1 84 ? 2.32609 7.49322 26.60669 1.000 28.47751 84 VAL A C 1
ATOM 615 O O . VAL A 1 84 ? 1.11772 7.75038 26.62268 1.000 34.58618 84 VAL A O 1
ATOM 619 N N . GLU A 1 85 ? 3.20011 8.06676 27.42776 1.000 29.52267 85 GLU A N 1
ATOM 620 C CA . GLU A 1 85 ? 2.81341 9.03863 28.44248 1.000 35.57991 85 GLU A CA 1
ATOM 621 C C . GLU A 1 85 ? 3.31314 10.41442 28.02426 1.000 38.05526 85 GLU A C 1
ATOM 622 O O . GLU A 1 85 ? 4.52462 10.63141 27.91435 1.000 40.51960 85 GLU A O 1
ATOM 628 N N . VAL A 1 86 ? 2.38215 11.33568 27.79169 1.000 27.68618 86 VAL A N 1
ATOM 629 C CA . VAL A 1 86 ? 2.69510 12.70001 27.38159 1.000 29.84625 86 VAL A CA 1
ATOM 630 C C . VAL A 1 86 ? 2.14450 13.64638 28.43815 1.000 39.59671 86 VAL A C 1
ATOM 631 O O . VAL A 1 86 ? 0.92881 13.69212 28.66437 1.000 38.08067 86 VAL A O 1
ATOM 635 N N . ALA A 1 87 ? 3.03353 14.40316 29.07785 1.000 27.77699 87 ALA A N 1
ATOM 636 C CA . ALA A 1 87 ? 2.64490 15.31674 30.14045 1.000 37.52953 87 ALA A CA 1
ATOM 637 C C . ALA A 1 87 ? 3.42960 16.61349 30.01450 1.000 35.21721 87 ALA A C 1
ATOM 638 O O . ALA A 1 87 ? 4.49259 16.66536 29.39109 1.000 42.92204 87 ALA A O 1
ATOM 640 N N . ILE A 1 88 ? 2.88574 17.66550 30.61815 1.000 38.32977 88 ILE A N 1
ATOM 641 C CA . ILE A 1 88 ? 3.55340 18.95675 30.72877 1.000 36.06716 88 ILE A CA 1
ATOM 642 C C . ILE A 1 88 ? 3.93380 19.14050 32.19098 1.000 35.76975 88 ILE A C 1
ATOM 643 O O . ILE A 1 88 ? 3.06028 19.23950 33.06172 1.000 31.52132 88 ILE A O 1
ATOM 648 N N . GLU A 1 89 ? 5.23458 19.18089 32.46468 1.000 29.43074 89 GLU A N 1
ATOM 649 C CA . GLU A 1 89 ? 5.73978 19.29615 33.82614 1.000 28.92092 89 GLU A CA 1
ATOM 650 C C . GLU A 1 89 ? 5.88378 20.76856 34.19389 1.000 42.61196 89 GLU A C 1
ATOM 651 O O . GLU A 1 89 ? 6.56878 21.52415 33.49593 1.000 30.67587 89 GLU A O 1
ATOM 657 N N . TYR A 1 90 ? 5.23883 21.17177 35.28555 1.000 36.28346 90 TYR A N 1
ATOM 658 C CA . TYR A 1 90 ? 5.31704 22.53347 35.79981 1.000 21.39028 90 TYR A CA 1
ATOM 659 C C . TYR A 1 90 ? 6.13254 22.52152 37.08533 1.000 33.62197 90 TYR A C 1
ATOM 660 O O . TYR A 1 90 ? 5.77188 21.83005 38.04360 1.000 35.58075 90 TYR A O 1
ATOM 669 N N . ARG A 1 91 ? 7.22199 23.28625 37.10882 1.000 34.63244 91 ARG A N 1
ATOM 670 C CA . ARG A 1 91 ? 8.05668 23.38616 38.30232 1.000 47.64025 91 ARG A CA 1
ATOM 671 C C . ARG A 1 91 ? 7.46603 24.43524 39.23719 1.000 44.16813 91 ARG A C 1
ATOM 672 O O . ARG A 1 91 ? 7.46933 25.63031 38.92484 1.000 43.84664 91 ARG A O 1
ATOM 680 N N . LEU A 1 92 ? 6.95991 23.98916 40.38795 1.000 36.38896 92 LEU A N 1
ATOM 681 C CA . LEU A 1 92 ? 6.38427 24.91004 41.36184 1.000 40.16917 92 LEU A CA 1
ATOM 682 C C . LEU A 1 92 ? 7.46515 25.53074 42.23801 1.000 41.00870 92 LEU A C 1
ATOM 683 O O . LEU A 1 92 ? 7.49463 26.75034 42.43591 1.000 50.27009 92 LEU A O 1
ATOM 688 N N . GLU A 1 93 ? 8.35301 24.70407 42.76872 1.000 37.63637 93 GLU A N 1
ATOM 689 C CA . GLU A 1 93 ? 9.42376 25.10461 43.66870 1.000 46.58418 93 GLU A CA 1
ATOM 690 C C . GLU A 1 93 ? 10.71563 24.45966 43.20197 1.000 46.84064 93 GLU A C 1
ATOM 691 O O . GLU A 1 93 ? 10.70233 23.57748 42.33726 1.000 56.42794 93 GLU A O 1
ATOM 697 N N . PRO A 1 94 ? 11.86420 24.89535 43.73467 1.000 55.50160 94 PRO A N 1
ATOM 698 C CA . PRO A 1 94 ? 13.13912 24.27659 43.32835 1.000 51.09371 94 PRO A CA 1
ATOM 699 C C . PRO A 1 94 ? 13.17616 22.76210 43.46431 1.000 53.41831 94 PRO A C 1
ATOM 700 O O . PRO A 1 94 ? 13.86697 22.09865 42.67988 1.000 54.60053 94 PRO A O 1
ATOM 704 N N . ASP A 1 95 ? 12.45384 22.18984 44.42746 1.000 44.56787 95 ASP A N 1
ATOM 705 C CA . ASP A 1 95 ? 12.42690 20.74595 44.62984 1.000 50.00415 95 ASP A CA 1
ATOM 706 C C . ASP A 1 95 ? 11.00656 20.19317 44.55596 1.000 49.88481 95 ASP A C 1
ATOM 707 O O . ASP A 1 95 ? 10.68049 19.21116 45.22577 1.000 54.92128 95 ASP A O 1
ATOM 712 N N . LEU A 1 96 ? 10.15187 20.80989 43.74183 1.000 49.27102 96 LEU A N 1
ATOM 713 C CA . LEU A 1 96 ? 8.76751 20.37189 43.61890 1.000 51.84105 96 LEU A CA 1
ATOM 714 C C . LEU A 1 96 ? 8.25918 20.68512 42.22066 1.000 42.79235 96 LEU A C 1
ATOM 715 O O . LEU A 1 96 ? 8.42901 21.80644 41.73340 1.000 41.00192 96 LEU A O 1
ATOM 720 N N . SER A 1 97 ? 7.63602 19.69528 41.58471 1.000 30.79985 97 SER A N 1
ATOM 721 C CA . SER A 1 97 ? 7.04553 19.88161 40.26892 1.000 38.48774 97 SER A CA 1
ATOM 722 C C . SER A 1 97 ? 5.86958 18.92985 40.11196 1.000 34.17882 97 SER A C 1
ATOM 723 O O . SER A 1 97 ? 5.85221 17.83955 40.68933 1.000 42.33383 97 SER A O 1
ATOM 726 N N . VAL A 1 98 ? 4.88481 19.35815 39.32702 1.000 31.17951 98 VAL A N 1
ATOM 727 C CA . VAL A 1 98 ? 3.72094 18.54552 39.00225 1.000 25.17671 98 VAL A CA 1
ATOM 728 C C . VAL A 1 98 ? 3.64907 18.39542 37.48950 1.000 36.81766 98 VAL A C 1
ATOM 729 O O . VAL A 1 98 ? 4.06509 19.28334 36.73788 1.000 38.20879 98 VAL A O 1
ATOM 733 N N . ALA A 1 99 ? 3.12355 17.25647 37.04177 1.000 36.89819 99 ALA A N 1
ATOM 734 C CA . ALA A 1 99 ? 3.08003 16.93976 35.61432 1.000 30.88577 99 ALA A CA 1
ATOM 735 C C . ALA A 1 99 ? 1.81488 16.15852 35.30564 1.000 20.99875 99 ALA A C 1
ATOM 736 O O . ALA A 1 99 ? 1.81895 14.92043 35.28229 1.000 25.73096 99 ALA A O 1
ATOM 738 N N . PRO A 1 100 ? 0.70255 16.84977 35.06327 1.000 31.47092 100 PRO A N 1
ATOM 739 C CA . PRO A 1 100 ? -0.50038 16.15775 34.58916 1.000 25.03898 100 PRO A CA 1
ATOM 740 C C . PRO A 1 100 ? -0.36762 15.78637 33.12105 1.000 32.84064 100 PRO A C 1
ATOM 741 O O . PRO A 1 100 ? 0.10930 16.57281 32.29903 1.000 35.02757 100 PRO A O 1
ATOM 745 N N . GLY A 1 101 ? -0.79045 14.56896 32.79547 1.000 27.75430 101 GLY A N 1
ATOM 746 C CA . GLY A 1 101 ? -0.67053 14.08926 31.43435 1.000 25.57857 101 GLY A CA 1
ATOM 747 C C . GLY A 1 101 ? -1.68769 13.03368 31.06186 1.000 36.77986 101 GLY A C 1
ATOM 748 O O . GLY A 1 101 ? -2.70000 12.86360 31.74799 1.000 41.84111 101 GLY A O 1
ATOM 749 N N . THR A 1 102 ? -1.42839 12.31900 29.96886 1.000 28.59245 102 THR A N 1
ATOM 750 C CA . THR A 1 102 ? -2.33521 11.28455 29.49872 1.000 32.86562 102 THR A CA 1
ATOM 751 C C . THR A 1 102 ? -1.52733 10.15401 28.87733 1.000 38.05999 102 THR A C 1
ATOM 752 O O . THR A 1 102 ? -0.48860 10.38369 28.25154 1.000 43.51802 102 THR A O 1
ATOM 756 N N . ARG A 1 103 ? -2.01935 8.93048 29.05651 1.000 41.44337 103 ARG A N 1
ATOM 757 C CA . ARG A 1 103 ? -1.36856 7.72923 28.55034 1.000 38.90161 103 ARG A CA 1
ATOM 758 C C . ARG A 1 103 ? -2.08272 7.24811 27.29355 1.000 51.90875 103 ARG A C 1
ATOM 759 O O . ARG A 1 103 ? -3.30849 7.09305 27.29184 1.000 50.77105 103 ARG A O 1
ATOM 767 N N . TRP A 1 104 ? -1.31631 7.01183 26.23177 1.000 43.29780 104 TRP A N 1
ATOM 768 C CA . TRP A 1 104 ? -1.85453 6.56509 24.95620 1.000 44.73442 104 TRP A CA 1
ATOM 769 C C . TRP A 1 104 ? -1.49906 5.10424 24.70802 1.000 52.36442 104 TRP A C 1
ATOM 770 O O . TRP A 1 104 ? -0.46868 4.60805 25.17168 1.000 57.81592 104 TRP A O 1
ATOM 781 N N . ASN A 1 105 ? -2.36935 4.42040 23.96849 1.000 55.01366 105 ASN A N 1
ATOM 782 C CA . ASN A 1 105 ? -2.14253 3.03739 23.57968 1.000 66.81452 105 ASN A CA 1
ATOM 783 C C . ASN A 1 105 ? -2.84014 2.79422 22.24963 1.000 66.02133 105 ASN A C 1
ATOM 784 O O . ASN A 1 105 ? -3.75044 3.53235 21.86339 1.000 65.01123 105 ASN A O 1
ATOM 789 N N . ASN A 1 106 ? -2.39489 1.75341 21.53969 1.000 72.79708 106 ASN A N 1
ATOM 790 C CA . ASN A 1 106 ? -3.07139 1.37461 20.30437 1.000 69.09515 106 ASN A CA 1
ATOM 791 C C . ASN A 1 106 ? -4.48983 0.89245 20.57322 1.000 82.40297 106 ASN A C 1
ATOM 792 O O . ASN A 1 106 ? -5.34337 0.96731 19.68191 1.000 77.42404 106 ASN A O 1
ATOM 797 N N . SER A 1 107 ? -4.76111 0.40777 21.78681 1.000 90.92228 107 SER A N 1
ATOM 798 C CA . SER A 1 107 ? -6.12190 0.10398 22.20947 1.000 85.57306 107 SER A CA 1
ATOM 799 C C . SER A 1 107 ? -6.93942 1.35736 22.49458 1.000 87.57472 107 SER A C 1
ATOM 800 O O . SER A 1 107 ? -8.09265 1.23692 22.92507 1.000 93.43203 107 SER A O 1
ATOM 803 N N . SER A 1 108 ? -6.36910 2.53678 22.26962 1.000 96.82674 108 SER A N 1
ATOM 804 C CA . SER A 1 108 ? -7.03765 3.83242 22.44345 1.000 92.28378 108 SER A CA 1
ATOM 805 C C . SER A 1 108 ? -7.44274 3.97848 23.91272 1.000 92.85212 108 SER A C 1
ATOM 806 O O . SER A 1 108 ? -6.77818 3.43312 24.80403 1.000 101.05080 108 SER A O 1
ATOM 809 N N . LEU A 1 109 ? -8.53328 4.70568 24.16462 1.000 79.19752 109 LEU A N 1
ATOM 810 C CA . LEU A 1 109 ? -8.95252 5.07114 25.51330 1.000 70.21125 109 LEU A CA 1
ATOM 811 C C . LEU A 1 109 ? -7.81310 5.75442 26.25789 1.000 64.34624 109 LEU A C 1
ATOM 812 O O . LEU A 1 109 ? -7.12008 5.12423 27.06358 1.000 64.69926 109 LEU A O 1
ATOM 817 N N . LEU A 1 110 ? -7.60992 7.04057 25.97960 1.000 63.31820 110 LEU A N 1
ATOM 818 C CA . LEU A 1 110 ? -6.56439 7.80339 26.64697 1.000 49.65101 110 LEU A CA 1
ATOM 819 C C . LEU A 1 110 ? -6.79831 7.82315 28.15227 1.000 50.03981 110 LEU A C 1
ATOM 820 O O . LEU A 1 110 ? -7.90705 8.09998 28.61895 1.000 59.12358 110 LEU A O 1
ATOM 825 N N . ALA A 1 111 ? -5.74635 7.52088 28.91147 1.000 50.08305 111 ALA A N 1
ATOM 826 C CA . ALA A 1 111 ? -5.83642 7.40626 30.35959 1.000 41.97902 111 ALA A CA 1
ATOM 827 C C . ALA A 1 111 ? -5.17936 8.60878 31.01760 1.000 36.99423 111 ALA A C 1
ATOM 828 O O . ALA A 1 111 ? -3.96128 8.79365 30.87589 1.000 35.93754 111 ALA A O 1
ATOM 830 N N . PRO A 1 112 ? -5.92583 9.44159 31.73905 1.000 37.04459 112 PRO A N 1
ATOM 831 C CA . PRO A 1 112 ? -5.30967 10.59682 32.39850 1.000 30.17867 112 PRO A CA 1
ATOM 832 C C . PRO A 1 112 ? -4.50572 10.18181 33.61988 1.000 30.70894 112 PRO A C 1
ATOM 833 O O . PRO A 1 112 ? -4.81980 9.20142 34.29960 1.000 32.15450 112 PRO A O 1
ATOM 837 N N . TYR A 1 113 ? -3.45172 10.94706 33.89430 1.000 28.75976 113 TYR A N 1
ATOM 838 C CA . TYR A 1 113 ? -2.61273 10.69562 35.05607 1.000 33.66674 113 TYR A CA 1
ATOM 839 C C . TYR A 1 113 ? -1.97765 12.00322 35.50568 1.000 35.10346 113 TYR A C 1
ATOM 840 O O . TYR A 1 113 ? -2.08727 13.03657 34.84091 1.000 33.54985 113 TYR A O 1
ATOM 849 N N . ILE A 1 114 ? -1.30609 11.94185 36.65182 1.000 33.47623 114 ILE A N 1
ATOM 850 C CA . ILE A 1 114 ? -0.57863 13.08221 37.19691 1.000 31.83782 114 ILE A CA 1
ATOM 851 C C . ILE A 1 114 ? 0.64321 12.55553 37.93434 1.000 35.48201 114 ILE A C 1
ATOM 852 O O . ILE A 1 114 ? 0.57763 11.53011 38.61873 1.000 35.08294 114 ILE A O 1
ATOM 857 N N . LYS A 1 115 ? 1.76541 13.25073 37.77752 1.000 34.96800 115 LYS A N 1
ATOM 858 C CA . LYS A 1 115 ? 2.99446 12.92553 38.48364 1.000 26.31076 115 LYS A CA 1
ATOM 859 C C . LYS A 1 115 ? 3.37274 14.07589 39.40510 1.000 37.49649 115 LYS A C 1
ATOM 860 O O . LYS A 1 115 ? 3.22544 15.24808 39.04453 1.000 41.67559 115 LYS A O 1
ATOM 866 N N . ILE A 1 116 ? 3.85146 13.73454 40.59767 1.000 34.51309 116 ILE A N 1
ATOM 867 C CA . ILE A 1 116 ? 4.34190 14.70626 41.56842 1.000 35.93339 116 ILE A CA 1
ATOM 868 C C . ILE A 1 116 ? 5.80201 14.36924 41.83160 1.000 32.94585 116 ILE A C 1
ATOM 869 O O . ILE A 1 116 ? 6.10875 13.32475 42.42094 1.000 43.79372 116 ILE A O 1
ATOM 874 N N . LYS A 1 117 ? 6.70255 15.24336 41.39292 1.000 38.23176 117 LYS A N 1
ATOM 875 C CA . LYS A 1 117 ? 8.14021 15.02601 41.51044 1.000 37.39153 117 LYS A CA 1
ATOM 876 C C . LYS A 1 117 ? 8.67989 15.93076 42.61099 1.000 43.53339 117 LYS A C 1
ATOM 877 O O . LYS A 1 117 ? 8.65078 17.15962 42.48370 1.000 46.62315 117 LYS A O 1
ATOM 883 N N . TYR A 1 118 ? 9.16916 15.32047 43.68791 1.000 42.32864 118 TYR A N 1
ATOM 884 C CA . TYR A 1 118 ? 9.73622 16.05129 44.81032 1.000 40.73231 118 TYR A CA 1
ATOM 885 C C . TYR A 1 118 ? 10.99530 15.33826 45.28031 1.000 45.14726 118 TYR A C 1
ATOM 886 O O . TYR A 1 118 ? 11.23406 14.17349 44.95205 1.000 42.23974 118 TYR A O 1
ATOM 895 N N . LYS A 1 119 ? 11.80417 16.05471 46.05717 1.000 47.06910 119 LYS A N 1
ATOM 896 C CA . LYS A 1 119 ? 13.10425 15.56592 46.50533 1.000 56.60755 119 LYS A CA 1
ATOM 897 C C . LYS A 1 119 ? 13.08462 15.43844 48.02364 1.000 48.08878 119 LYS A C 1
ATOM 898 O O . LYS A 1 119 ? 13.07855 16.44786 48.73648 1.000 61.27073 119 LYS A O 1
ATOM 904 N N . LEU A 1 120 ? 13.07316 14.19861 48.51376 1.000 52.44768 120 LEU A N 1
ATOM 905 C CA . LEU A 1 120 ? 13.10340 13.91286 49.94883 1.000 46.97418 120 LEU A CA 1
ATOM 906 C C . LEU A 1 120 ? 14.55749 13.87593 50.39790 1.000 58.04625 120 LEU A C 1
ATOM 907 O O . LEU A 1 120 ? 15.19478 12.82287 50.43415 1.000 51.72342 120 LEU A O 1
ATOM 912 N N . GLY A 1 121 ? 15.08793 15.04065 50.75418 1.000 73.97503 121 GLY A N 1
ATOM 913 C CA . GLY A 1 121 ? 16.47263 15.15007 51.13951 1.000 80.29874 121 GLY A CA 1
ATOM 914 C C . GLY A 1 121 ? 17.36407 15.41263 49.94427 1.000 81.63351 121 GLY A C 1
ATOM 915 O O . GLY A 1 121 ? 16.89260 15.60878 48.82013 1.000 79.10212 121 GLY A O 1
ATOM 916 N N . PRO A 1 122 ? 18.67704 15.41831 50.16378 1.000 70.75463 122 PRO A N 1
ATOM 917 C CA . PRO A 1 122 ? 19.60253 15.74764 49.07204 1.000 71.03049 122 PRO A CA 1
ATOM 918 C C . PRO A 1 122 ? 19.83311 14.59914 48.10125 1.000 75.12519 122 PRO A C 1
ATOM 919 O O . PRO A 1 122 ? 20.05094 14.83168 46.90838 1.000 70.74192 122 PRO A O 1
ATOM 923 N N . ASP A 1 123 ? 19.78259 13.35891 48.59096 1.000 72.00856 123 ASP A N 1
ATOM 924 C CA . ASP A 1 123 ? 20.16816 12.19402 47.80290 1.000 73.84230 123 ASP A CA 1
ATOM 925 C C . ASP A 1 123 ? 18.99289 11.27805 47.47451 1.000 59.70116 123 ASP A C 1
ATOM 926 O O . ASP A 1 123 ? 19.20389 10.11273 47.12496 1.000 64.13117 123 ASP A O 1
ATOM 931 N N . LEU A 1 124 ? 17.76119 11.77460 47.56932 1.000 51.27917 124 LEU A N 1
ATOM 932 C CA . LEU A 1 124 ? 16.58312 10.96494 47.27329 1.000 56.39963 124 LEU A CA 1
ATOM 933 C C . LEU A 1 124 ? 15.54538 11.82113 46.56628 1.000 63.05979 124 LEU A C 1
ATOM 934 O O . LEU A 1 124 ? 15.14530 12.86788 47.08436 1.000 68.07694 124 LEU A O 1
ATOM 939 N N . ASP A 1 125 ? 15.10971 11.37368 45.39130 1.000 60.17209 125 ASP A N 1
ATOM 940 C CA . ASP A 1 125 ? 14.01339 11.99423 44.66301 1.000 59.05000 125 ASP A CA 1
ATOM 941 C C . ASP A 1 125 ? 12.88808 10.98199 44.50055 1.000 56.26122 125 ASP A C 1
ATOM 942 O O . ASP A 1 125 ? 13.13013 9.81646 44.17022 1.000 60.84642 125 ASP A O 1
ATOM 947 N N . VAL A 1 126 ? 11.65879 11.42767 44.74430 1.000 40.36740 126 VAL A N 1
ATOM 948 C CA . VAL A 1 126 ? 10.48884 10.55868 44.74646 1.000 39.19767 126 VAL A CA 1
ATOM 949 C C . VAL A 1 126 ? 9.49821 11.06766 43.70972 1.000 43.39371 126 VAL A C 1
ATOM 950 O O . VAL A 1 126 ? 9.19510 12.26573 43.66731 1.000 46.35457 126 VAL A O 1
ATOM 954 N N . VAL A 1 127 ? 8.99668 10.15733 42.87921 1.000 45.47455 127 VAL A N 1
ATOM 955 C CA . VAL A 1 127 ? 8.00210 10.46793 41.85909 1.000 49.27501 127 VAL A CA 1
ATOM 956 C C . VAL A 1 127 ? 6.73409 9.70050 42.20632 1.000 34.23247 127 VAL A C 1
ATOM 957 O O . VAL A 1 127 ? 6.71750 8.46324 42.16951 1.000 33.74248 127 VAL A O 1
ATOM 961 N N . THR A 1 128 ? 5.67556 10.42905 42.54580 1.000 32.73910 128 THR A N 1
ATOM 962 C CA . THR A 1 128 ? 4.37273 9.84443 42.83346 1.000 29.85591 128 THR A CA 1
ATOM 963 C C . THR A 1 128 ? 3.48559 9.98718 41.60338 1.000 36.48196 128 THR A C 1
ATOM 964 O O . THR A 1 128 ? 3.27260 11.10180 41.11466 1.000 32.62745 128 THR A O 1
ATOM 968 N N . THR A 1 129 ? 2.97054 8.86447 41.10816 1.000 36.97723 129 THR A N 1
ATOM 969 C CA . THR A 1 129 ? 2.11593 8.84463 39.92907 1.000 34.45280 129 THR A CA 1
ATOM 970 C C . THR A 1 129 ? 0.74017 8.31703 40.30786 1.000 35.13704 129 THR A C 1
ATOM 971 O O . THR A 1 129 ? 0.62769 7.26651 40.94853 1.000 30.58425 129 THR A O 1
ATOM 975 N N . ILE A 1 130 ? -0.29830 9.04819 39.91249 1.000 36.62401 130 ILE A N 1
ATOM 976 C CA . ILE A 1 130 ? -1.68667 8.66017 40.14008 1.000 34.46504 130 ILE A CA 1
ATOM 977 C C . ILE A 1 130 ? -2.34171 8.57460 38.76816 1.000 36.47961 130 ILE A C 1
ATOM 978 O O . ILE A 1 130 ? -2.65025 9.60202 38.15227 1.000 38.57194 130 ILE A O 1
ATOM 983 N N . ALA A 1 131 ? -2.55596 7.35487 38.28233 1.000 31.93709 131 ALA A N 1
ATOM 984 C CA . ALA A 1 131 ? -3.09369 7.12565 36.95104 1.000 31.41851 131 ALA A CA 1
ATOM 985 C C . ALA A 1 131 ? -4.44490 6.43031 37.03710 1.000 40.43354 131 ALA A C 1
ATOM 986 O O . ALA A 1 131 ? -4.70071 5.63969 37.95013 1.000 49.21002 131 ALA A O 1
ATOM 988 N N . TYR A 1 132 ? -5.30699 6.73378 36.07202 1.000 43.76828 132 TYR A N 1
ATOM 989 C CA . TYR A 1 132 ? -6.63303 6.13125 35.96126 1.000 45.83626 132 TYR A CA 1
ATOM 990 C C . TYR A 1 132 ? -6.61139 5.20403 34.75148 1.000 48.04820 132 TYR A C 1
ATOM 991 O O . TYR A 1 132 ? -6.70837 5.65822 33.60860 1.000 47.52742 132 TYR A O 1
ATOM 1000 N N . ASN A 1 133 ? -6.48723 3.90484 35.00961 1.000 53.91227 133 ASN A N 1
ATOM 1001 C CA . ASN A 1 133 ? -6.29634 2.93309 33.94567 1.000 49.51221 133 ASN A CA 1
ATOM 1002 C C . ASN A 1 133 ? -7.58245 2.74405 33.14050 1.000 47.18226 133 ASN A C 1
ATOM 1003 O O . ASN A 1 133 ? -8.66854 3.18594 33.52538 1.000 53.97606 133 ASN A O 1
ATOM 1008 N N . THR A 1 134 ? -7.44151 2.06485 31.99959 1.000 60.05056 134 THR A N 1
ATOM 1009 C CA . THR A 1 134 ? -8.56277 1.83973 31.09607 1.000 65.67660 134 THR A CA 1
ATOM 1010 C C . THR A 1 134 ? -9.54327 0.79586 31.61305 1.000 69.56459 134 THR A C 1
ATOM 1011 O O . THR A 1 134 ? -10.67749 0.74176 31.12615 1.000 75.91855 134 THR A O 1
ATOM 1015 N N . ASP A 1 135 ? -9.14017 -0.03312 32.57491 1.000 65.61707 135 ASP A N 1
ATOM 1016 C CA . ASP A 1 135 ? -10.05606 -0.97480 33.20274 1.000 67.12038 135 ASP A CA 1
ATOM 1017 C C . ASP A 1 135 ? -10.86367 -0.34801 34.33033 1.000 55.76544 135 ASP A C 1
ATOM 1018 O O . ASP A 1 135 ? -11.36646 -1.08166 35.18840 1.000 57.81158 135 ASP A O 1
ATOM 1023 N N . ASN A 1 136 ? -10.98106 0.98113 34.35068 1.000 68.09995 136 ASN A N 1
ATOM 1024 C CA . ASN A 1 136 ? -11.76745 1.71737 35.33881 1.000 70.65172 136 ASN A CA 1
ATOM 1025 C C . ASN A 1 136 ? -11.17086 1.62679 36.74141 1.000 67.50661 136 ASN A C 1
ATOM 1026 O O . ASN A 1 136 ? -11.82699 1.98386 37.72518 1.000 70.44937 136 ASN A O 1
ATOM 1031 N N . THR A 1 137 ? -9.93113 1.15952 36.85600 1.000 56.87701 137 THR A N 1
ATOM 1032 C CA . THR A 1 137 ? -9.22266 1.15251 38.12611 1.000 46.71829 137 THR A CA 1
ATOM 1033 C C . THR A 1 137 ? -8.30500 2.36531 38.22473 1.000 51.44628 137 THR A C 1
ATOM 1034 O O . THR A 1 137 ? -7.99536 3.03347 37.23552 1.000 45.08954 137 THR A O 1
ATOM 1038 N N . VAL A 1 138 ? -7.87507 2.65117 39.44954 1.000 37.67188 138 VAL A N 1
ATOM 1039 C CA . VAL A 1 138 ? -6.95100 3.74402 39.73008 1.000 39.90489 138 VAL A CA 1
ATOM 1040 C C . VAL A 1 138 ? -5.68216 3.14128 40.30726 1.000 37.03565 138 VAL A C 1
ATOM 1041 O O . VAL A 1 138 ? -5.74582 2.30508 41.21340 1.000 39.28923 138 VAL A O 1
ATOM 1045 N N . GLY A 1 139 ? -4.53734 3.55495 39.77454 1.000 36.22005 139 GLY A N 1
ATOM 1046 C CA . GLY A 1 139 ? -3.24913 3.06536 40.21382 1.000 26.98142 139 GLY A CA 1
ATOM 1047 C C . GLY A 1 139 ? -2.41364 4.19491 40.79105 1.000 38.16122 139 GLY A C 1
ATOM 1048 O O . GLY A 1 139 ? -2.25705 5.25019 40.16837 1.000 41.83866 139 GLY A O 1
ATOM 1049 N N . ILE A 1 140 ? -1.89785 3.95812 41.99306 1.000 32.32121 140 ILE A N 1
ATOM 1050 C CA . ILE A 1 140 ? -1.05006 4.90984 42.69711 1.000 36.24169 140 ILE A CA 1
ATOM 1051 C C . ILE A 1 140 ? 0.32327 4.27108 42.83383 1.000 35.15432 140 ILE A C 1
ATOM 1052 O O . ILE A 1 140 ? 0.45308 3.18600 43.41325 1.000 38.92097 140 ILE A O 1
ATOM 1057 N N . GLU A 1 141 ? 1.34323 4.93610 42.30140 1.000 41.02995 141 GLU A N 1
ATOM 1058 C CA . GLU A 1 141 ? 2.69639 4.40855 42.26620 1.000 41.06343 141 GLU A CA 1
ATOM 1059 C C . GLU A 1 141 ? 3.62548 5.32265 43.05144 1.000 34.86663 141 GLU A C 1
ATOM 1060 O O . GLU A 1 141 ? 3.42498 6.53938 43.10466 1.000 35.16237 141 GLU A O 1
ATOM 1066 N N . THR A 1 142 ? 4.64404 4.72345 43.66564 1.000 31.35417 142 THR A N 1
ATOM 1067 C CA . THR A 1 142 ? 5.68634 5.46019 44.37088 1.000 30.44450 142 THR A CA 1
ATOM 1068 C C . THR A 1 142 ? 7.03415 5.02092 43.82137 1.000 31.71831 142 THR A C 1
ATOM 1069 O O . THR A 1 142 ? 7.37939 3.83712 43.89410 1.000 38.97657 142 THR A O 1
ATOM 1073 N N . LYS A 1 143 ? 7.78731 5.96897 43.26945 1.000 34.53850 143 LYS A N 1
ATOM 1074 C CA . LYS A 1 143 ? 9.08162 5.70309 42.65294 1.000 31.99967 143 LYS A CA 1
ATOM 1075 C C . LYS A 1 143 ? 10.15578 6.42663 43.45050 1.000 34.00960 143 LYS A C 1
ATOM 1076 O O . LYS A 1 143 ? 10.11749 7.65500 43.57301 1.000 45.04584 143 LYS A O 1
ATOM 1082 N N . VAL A 1 144 ? 11.10744 5.66982 43.99009 1.000 32.52216 144 VAL A N 1
ATOM 1083 C CA . VAL A 1 144 ? 12.17945 6.21243 44.81793 1.000 29.86098 144 VAL A CA 1
ATOM 1084 C C . VAL A 1 144 ? 13.50586 5.89456 44.14460 1.000 35.21605 144 VAL A C 1
ATOM 1085 O O . VAL A 1 144 ? 13.80347 4.72526 43.87123 1.000 29.61756 144 VAL A O 1
ATOM 1089 N N . ALA A 1 145 ? 14.30284 6.93006 43.88653 1.000 48.35410 145 ALA A N 1
ATOM 1090 C CA . ALA A 1 145 ? 15.60725 6.78001 43.26061 1.000 45.12263 145 ALA A CA 1
ATOM 1091 C C . ALA A 1 145 ? 16.67288 7.43208 44.12961 1.000 49.43799 145 ALA A C 1
ATOM 1092 O O . ALA A 1 145 ? 16.40341 8.39100 44.85783 1.000 56.64638 145 ALA A O 1
ATOM 1094 N N . TYR A 1 146 ? 17.89023 6.89987 44.04414 1.000 60.79407 146 TYR A N 1
ATOM 1095 C CA . TYR A 1 146 ? 19.02625 7.38823 44.81903 1.000 66.16566 146 TYR A CA 1
ATOM 1096 C C . TYR A 1 146 ? 19.80929 8.38228 43.96821 1.000 79.05052 146 TYR A C 1
ATOM 1097 O O . TYR A 1 146 ? 20.42554 8.00370 42.96661 1.000 75.85751 146 TYR A O 1
ATOM 1106 N N . LYS A 1 147 ? 19.78473 9.64937 44.36987 1.000 88.99076 147 LYS A N 1
ATOM 1107 C CA . LYS A 1 147 ? 20.47018 10.70641 43.63458 1.000 79.57653 147 LYS A CA 1
ATOM 1108 C C . LYS A 1 147 ? 21.97064 10.68497 43.90921 1.000 81.20285 147 LYS A C 1
ATOM 1109 O O . LYS A 1 147 ? 22.42538 10.08487 44.88301 1.000 91.96038 147 LYS A O 1
ATOM 1115 N N . PRO B 1 4 ? 36.21702 42.32406 12.21337 1.000 79.11629 4 PRO B N 1
ATOM 1116 C CA . PRO B 1 4 ? 37.56188 41.74070 12.18492 1.000 76.43136 4 PRO B CA 1
ATOM 1117 C C . PRO B 1 4 ? 38.01499 41.25876 13.55822 1.000 77.44474 4 PRO B C 1
ATOM 1118 O O . PRO B 1 4 ? 39.21509 41.19280 13.82410 1.000 81.93833 4 PRO B O 1
ATOM 1122 N N . GLY B 1 5 ? 37.05608 40.92702 14.41979 1.000 72.59991 5 GLY B N 1
ATOM 1123 C CA . GLY B 1 5 ? 37.38688 40.49176 15.76573 1.000 63.60079 5 GLY B CA 1
ATOM 1124 C C . GLY B 1 5 ? 37.88826 39.05605 15.78786 1.000 65.19485 5 GLY B C 1
ATOM 1125 O O . GLY B 1 5 ? 37.32908 38.16655 15.14693 1.000 67.54134 5 GLY B O 1
ATOM 1126 N N . THR B 1 6 ? 38.96471 38.83998 16.54040 1.000 63.30268 6 THR B N 1
ATOM 1127 C CA . THR B 1 6 ? 39.53865 37.50801 16.72051 1.000 69.14140 6 THR B CA 1
ATOM 1128 C C . THR B 1 6 ? 38.85878 36.86794 17.92472 1.000 62.46839 6 THR B C 1
ATOM 1129 O O . THR B 1 6 ? 39.25563 37.09261 19.07061 1.000 68.35293 6 THR B O 1
ATOM 1133 N N . LYS B 1 7 ? 37.82507 36.06767 17.66452 0.908 65.04579 7 LYS B N 1
ATOM 1134 C CA . LYS B 1 7 ? 37.03026 35.47891 18.73772 0.908 61.20601 7 LYS B CA 1
ATOM 1135 C C . LYS B 1 7 ? 37.63226 34.14900 19.17386 0.908 60.97786 7 LYS B C 1
ATOM 1136 O O . LYS B 1 7 ? 37.83807 33.26515 18.33366 0.908 59.85701 7 LYS B O 1
ATOM 1142 N N . PRO B 1 8 ? 37.91915 33.96874 20.45893 1.000 50.12054 8 PRO B N 1
ATOM 1143 C CA . PRO B 1 8 ? 38.44966 32.68726 20.92869 1.000 46.44075 8 PRO B CA 1
ATOM 1144 C C . PRO B 1 8 ? 37.36124 31.62758 21.01366 1.000 40.14266 8 PRO B C 1
ATOM 1145 O O . PRO B 1 8 ? 36.16840 31.92082 21.11237 1.000 38.50248 8 PRO B O 1
ATOM 1149 N N . TYR B 1 9 ? 37.79897 30.37134 20.97207 1.000 34.22428 9 TYR B N 1
ATOM 1150 C CA . TYR B 1 9 ? 36.87574 29.25445 21.09345 1.000 35.10169 9 TYR B CA 1
ATOM 1151 C C . TYR B 1 9 ? 37.58013 28.08320 21.75971 1.000 37.83420 9 TYR B C 1
ATOM 1152 O O . TYR B 1 9 ? 38.80946 28.03971 21.85594 1.000 35.14208 9 TYR B O 1
ATOM 1161 N N . VAL B 1 10 ? 36.77509 27.13164 22.22202 1.000 29.95850 10 VAL B N 1
ATOM 1162 C CA . VAL B 1 10 ? 37.26574 25.88095 22.78529 1.000 31.51627 10 VAL B CA 1
ATOM 1163 C C . VAL B 1 10 ? 36.37632 24.75687 22.27388 1.000 33.26768 10 VAL B C 1
ATOM 1164 O O . VAL B 1 10 ? 35.15417 24.91274 22.17758 1.000 37.90160 10 VAL B O 1
ATOM 1168 N N . LYS B 1 11 ? 36.99180 23.63062 21.92222 1.000 30.69312 11 LYS B N 1
ATOM 1169 C CA . LYS B 1 11 ? 36.26781 22.48411 21.39480 1.000 31.88998 11 LYS B CA 1
ATOM 1170 C C . LYS B 1 11 ? 36.68175 21.22142 22.13478 1.000 41.64060 11 LYS B C 1
ATOM 1171 O O . LYS B 1 11 ? 37.86175 21.02500 22.44085 1.000 38.94080 11 LYS B O 1
ATOM 1177 N N . VAL B 1 12 ? 35.69811 20.37380 22.42502 1.000 36.79809 12 VAL B N 1
ATOM 1178 C CA . VAL B 1 12 ? 35.90792 19.09578 23.09288 1.000 38.50039 12 VAL B CA 1
ATOM 1179 C C . VAL B 1 12 ? 35.31359 18.00423 22.21615 1.000 39.09732 12 VAL B C 1
ATOM 1180 O O . VAL B 1 12 ? 34.13524 18.07184 21.84689 1.000 43.12232 12 VAL B O 1
ATOM 1184 N N . ARG B 1 13 ? 36.12375 17.00094 21.88774 1.000 41.90753 13 ARG B N 1
ATOM 1185 C CA . ARG B 1 13 ? 35.71157 15.93317 20.98729 1.000 49.50427 13 ARG B CA 1
ATOM 1186 C C . ARG B 1 13 ? 35.93258 14.58528 21.65487 1.000 42.15769 13 ARG B C 1
ATOM 1187 O O . ARG B 1 13 ? 37.00415 14.33402 22.21466 1.000 35.94454 13 ARG B O 1
ATOM 1195 N N . TRP B 1 14 ? 34.91806 13.72516 21.59383 1.000 39.82739 14 TRP B N 1
ATOM 1196 C CA . TRP B 1 14 ? 34.99552 12.36753 22.11585 1.000 52.19808 14 TRP B CA 1
ATOM 1197 C C . TRP B 1 14 ? 34.61373 11.39471 21.01226 1.000 41.69663 14 TRP B C 1
ATOM 1198 O O . TRP B 1 14 ? 33.54649 11.52805 20.40540 1.000 41.18764 14 TRP B O 1
ATOM 1209 N N . ASN B 1 15 ? 35.48087 10.42416 20.75463 1.000 53.30950 15 ASN B N 1
ATOM 1210 C CA . ASN B 1 15 ? 35.23542 9.40750 19.74458 1.000 56.12833 15 ASN B CA 1
ATOM 1211 C C . ASN B 1 15 ? 34.78350 8.10491 20.39455 1.000 57.90431 15 ASN B C 1
ATOM 1212 O O . ASN B 1 15 ? 35.00626 7.86458 21.58385 1.000 58.87358 15 ASN B O 1
ATOM 1217 N N . THR B 1 16 ? 34.14528 7.25377 19.58700 1.000 57.53222 16 THR B N 1
ATOM 1218 C CA . THR B 1 16 ? 33.62269 5.99031 20.09367 1.000 44.67985 16 THR B CA 1
ATOM 1219 C C . THR B 1 16 ? 34.71625 4.98142 20.42140 1.000 47.69503 16 THR B C 1
ATOM 1220 O O . THR B 1 16 ? 34.40727 3.92166 20.97581 1.000 64.33100 16 THR B O 1
ATOM 1224 N N . ASP B 1 17 ? 35.97453 5.27116 20.09223 1.000 45.91197 17 ASP B N 1
ATOM 1225 C CA . ASP B 1 17 ? 37.09896 4.48614 20.57930 1.000 37.84399 17 ASP B CA 1
ATOM 1226 C C . ASP B 1 17 ? 37.60177 4.98062 21.92817 1.000 68.48150 17 ASP B C 1
ATOM 1227 O O . ASP B 1 17 ? 38.74867 4.69897 22.29317 1.000 71.50406 17 ASP B O 1
ATOM 1232 N N . ASN B 1 18 ? 36.76537 5.71567 22.66482 1.000 84.24451 18 ASN B N 1
ATOM 1233 C CA . ASN B 1 18 ? 37.11013 6.26298 23.97714 1.000 83.05555 18 ASN B CA 1
ATOM 1234 C C . ASN B 1 18 ? 38.35189 7.15005 23.90736 1.000 86.28763 18 ASN B C 1
ATOM 1235 O O . ASN B 1 18 ? 39.19137 7.14629 24.80843 1.000 91.58507 18 ASN B O 1
ATOM 1240 N N . THR B 1 19 ? 38.46966 7.92000 22.82980 1.000 66.49015 19 THR B N 1
ATOM 1241 C CA . THR B 1 19 ? 39.54133 8.89329 22.66605 1.000 58.38958 19 THR B CA 1
ATOM 1242 C C . THR B 1 19 ? 38.95556 10.29498 22.76971 1.000 51.88165 19 THR B C 1
ATOM 1243 O O . THR B 1 19 ? 37.97181 10.61287 22.09303 1.000 51.30145 19 THR B O 1
ATOM 1247 N N . VAL B 1 20 ? 39.55679 11.12548 23.61786 1.000 57.37611 20 VAL B N 1
ATOM 1248 C CA . VAL B 1 20 ? 39.06141 12.46576 23.90423 1.000 42.31455 20 VAL B CA 1
ATOM 1249 C C . VAL B 1 20 ? 40.09316 13.48275 23.43798 1.000 51.87874 20 VAL B C 1
ATOM 1250 O O . VAL B 1 20 ? 41.29958 13.28581 23.62076 1.000 61.57207 20 VAL B O 1
ATOM 1254 N N . ALA B 1 21 ? 39.61556 14.56693 22.82759 1.000 33.73352 21 ALA B N 1
ATOM 1255 C CA . ALA B 1 21 ? 40.46676 15.66481 22.39442 1.000 54.62021 21 ALA B CA 1
ATOM 1256 C C . ALA B 1 21 ? 39.93385 16.97805 22.94880 1.000 50.23085 21 ALA B C 1
ATOM 1257 O O . ALA B 1 21 ? 38.71862 17.18406 23.02562 1.000 37.90502 21 ALA B O 1
ATOM 1259 N N . VAL B 1 22 ? 40.85111 17.86033 23.33979 1.000 36.44274 22 VAL B N 1
ATOM 1260 C CA . VAL B 1 22 ? 40.52176 19.19314 23.83124 1.000 38.79577 22 VAL B CA 1
ATOM 1261 C C . VAL B 1 22 ? 41.39500 20.19535 23.09121 1.000 37.64219 22 VAL B C 1
ATOM 1262 O O . VAL B 1 22 ? 42.62352 20.06067 23.07649 1.000 48.16386 22 VAL B O 1
ATOM 1266 N N . ALA B 1 23 ? 40.76656 21.19636 22.47918 1.000 27.16836 23 ALA B N 1
ATOM 1267 C CA . ALA B 1 23 ? 41.48156 22.18148 21.68242 1.000 40.39501 23 ALA B CA 1
ATOM 1268 C C . ALA B 1 23 ? 41.06553 23.58877 22.08084 1.000 41.26093 23 ALA B C 1
ATOM 1269 O O . ALA B 1 23 ? 39.90030 23.83719 22.40500 1.000 36.09926 23 ALA B O 1
ATOM 1271 N N . PHE B 1 24 ? 42.03099 24.50395 22.05325 1.000 39.69398 24 PHE B N 1
ATOM 1272 C CA . PHE B 1 24 ? 41.80683 25.91869 22.31745 1.000 38.57128 24 PHE B CA 1
ATOM 1273 C C . PHE B 1 24 ? 42.31251 26.71593 21.12463 1.000 43.69746 24 PHE B C 1
ATOM 1274 O O . PHE B 1 24 ? 43.44795 26.51702 20.67925 1.000 44.38709 24 PHE B O 1
ATOM 1282 N N . GLY B 1 25 ? 41.47804 27.61050 20.61072 1.000 38.94575 25 GLY B N 1
ATOM 1283 C CA . GLY B 1 25 ? 41.86294 28.37938 19.45216 1.000 42.91625 25 GLY B CA 1
ATOM 1284 C C . GLY B 1 25 ? 41.07411 29.66347 19.33505 1.000 44.71730 25 GLY B C 1
ATOM 1285 O O . GLY B 1 25 ? 40.27160 30.00736 20.20574 1.000 36.69126 25 GLY B O 1
ATOM 1286 N N . ALA B 1 26 ? 41.32034 30.37255 18.23459 1.000 37.49167 26 ALA B N 1
ATOM 1287 C CA . ALA B 1 26 ? 40.64120 31.62666 17.94585 1.000 53.30855 26 ALA B CA 1
ATOM 1288 C C . ALA B 1 26 ? 40.54409 31.79284 16.43776 1.000 54.59974 26 ALA B C 1
ATOM 1289 O O . ALA B 1 26 ? 41.49145 31.48185 15.71149 1.000 45.20026 26 ALA B O 1
ATOM 1291 N N . GLU B 1 27 ? 39.39800 32.28350 15.97521 1.000 54.40975 27 GLU B N 1
ATOM 1292 C CA . GLU B 1 27 ? 39.13107 32.45178 14.55454 1.000 51.23616 27 GLU B CA 1
ATOM 1293 C C . GLU B 1 27 ? 38.84274 33.91344 14.24298 1.000 65.47309 27 GLU B C 1
ATOM 1294 O O . GLU B 1 27 ? 38.10804 34.58366 14.97585 1.000 62.76960 27 GLU B O 1
ATOM 1300 N N . THR B 1 28 ? 39.43079 34.40149 13.15323 1.000 68.66500 28 THR B N 1
ATOM 1301 C CA . THR B 1 28 ? 39.22542 35.76389 12.67287 1.000 56.63228 28 THR B CA 1
ATOM 1302 C C . THR B 1 28 ? 38.39819 35.68357 11.39609 1.000 54.95486 28 THR B C 1
ATOM 1303 O O . THR B 1 28 ? 38.87342 35.17636 10.37476 1.000 51.49291 28 THR B O 1
ATOM 1307 N N . ASP B 1 29 ? 37.16691 36.18429 11.45287 1.000 56.93090 29 ASP B N 1
ATOM 1308 C CA . ASP B 1 29 ? 36.21051 36.05094 10.36241 1.000 68.39262 29 ASP B CA 1
ATOM 1309 C C . ASP B 1 29 ? 35.88383 37.42077 9.78535 1.000 68.74160 29 ASP B C 1
ATOM 1310 O O . ASP B 1 29 ? 35.54266 38.34698 10.52851 1.000 70.15682 29 ASP B O 1
ATOM 1315 N N . TYR B 1 30 ? 35.98393 37.54286 8.46330 1.000 77.31220 30 TYR B N 1
ATOM 1316 C CA . TYR B 1 30 ? 35.62885 38.76145 7.75079 1.000 75.36062 30 TYR B CA 1
ATOM 1317 C C . TYR B 1 30 ? 34.51489 38.46438 6.75817 1.000 71.48765 30 TYR B C 1
ATOM 1318 O O . TYR B 1 30 ? 34.50993 37.41100 6.11335 1.000 72.76578 30 TYR B O 1
ATOM 1327 N N . LYS B 1 31 ? 33.57609 39.39776 6.63381 1.000 55.47502 31 LYS B N 1
ATOM 1328 C CA . LYS B 1 31 ? 32.51830 39.32032 5.62940 1.000 52.96144 31 LYS B CA 1
ATOM 1329 C C . LYS B 1 31 ? 32.87994 40.27708 4.49956 1.000 47.96846 31 LYS B C 1
ATOM 1330 O O . LYS B 1 31 ? 32.59931 41.47581 4.57137 1.000 44.49045 31 LYS B O 1
ATOM 1336 N N . LEU B 1 32 ? 33.51349 39.74190 3.45434 1.000 43.33835 32 LEU B N 1
ATOM 1337 C CA . LEU B 1 32 ? 33.86537 40.55633 2.29838 1.000 39.36367 32 LEU B CA 1
ATOM 1338 C C . LEU B 1 32 ? 32.63943 40.99143 1.51018 1.000 48.21092 32 LEU B C 1
ATOM 1339 O O . LEU B 1 32 ? 32.71882 41.95634 0.74252 1.000 50.28840 32 LEU B O 1
ATOM 1344 N N . ALA B 1 33 ? 31.51623 40.30407 1.68423 1.000 38.16428 33 ALA B N 1
ATOM 1345 C CA . ALA B 1 33 ? 30.29024 40.59873 0.95990 1.000 40.08527 33 ALA B CA 1
ATOM 1346 C C . ALA B 1 33 ? 29.12697 40.00474 1.73842 1.000 39.69331 33 ALA B C 1
ATOM 1347 O O . ALA B 1 33 ? 29.32586 39.10319 2.56125 1.000 37.63529 33 ALA B O 1
ATOM 1349 N N . PRO B 1 34 ? 27.90464 40.49488 1.51571 1.000 51.75108 34 PRO B N 1
ATOM 1350 C CA . PRO B 1 34 ? 26.74158 39.88235 2.17990 1.000 41.15746 34 PRO B CA 1
ATOM 1351 C C . PRO B 1 34 ? 26.56291 38.41019 1.85400 1.000 39.66269 34 PRO B C 1
ATOM 1352 O O . PRO B 1 34 ? 25.89328 37.69896 2.61338 1.000 46.22594 34 PRO B O 1
ATOM 1356 N N . TYR B 1 35 ? 27.14283 37.92994 0.75411 1.000 45.10201 35 TYR B N 1
ATOM 1357 C CA . TYR B 1 35 ? 27.01854 36.54082 0.34209 1.000 38.68612 35 TYR B CA 1
ATOM 1358 C C . TYR B 1 35 ? 28.28678 35.72683 0.55194 1.000 38.14076 35 TYR B C 1
ATOM 1359 O O . TYR B 1 35 ? 28.25649 34.50829 0.35065 1.000 44.93456 35 TYR B O 1
ATOM 1368 N N . LEU B 1 36 ? 29.39314 36.35591 0.94349 1.000 32.43171 36 LEU B N 1
ATOM 1369 C CA . LEU B 1 36 ? 30.67890 35.67877 1.06276 1.000 36.01797 36 LEU B CA 1
ATOM 1370 C C . LEU B 1 36 ? 31.31168 36.03377 2.39842 1.000 35.36672 36 LEU B C 1
ATOM 1371 O O . LEU B 1 36 ? 31.49157 37.21584 2.70842 1.000 47.41297 36 LEU B O 1
ATOM 1376 N N . LYS B 1 37 ? 31.65285 35.01249 3.18084 1.000 45.18605 37 LYS B N 1
ATOM 1377 C CA . LYS B 1 37 ? 32.32664 35.18621 4.45997 1.000 33.44978 37 LYS B CA 1
ATOM 1378 C C . LYS B 1 37 ? 33.53820 34.26941 4.50308 1.000 39.00778 37 LYS B C 1
ATOM 1379 O O . LYS B 1 37 ? 33.41786 33.06628 4.25275 1.000 46.02708 37 LYS B O 1
ATOM 1385 N N . THR B 1 38 ? 34.69925 34.83730 4.81226 1.000 46.69046 38 THR B N 1
ATOM 1386 C CA . THR B 1 38 ? 35.93838 34.08500 4.91374 1.000 36.03792 38 THR B CA 1
ATOM 1387 C C . THR B 1 38 ? 36.51447 34.23622 6.31547 1.000 47.23096 38 THR B C 1
ATOM 1388 O O . THR B 1 38 ? 36.23545 35.20761 7.02301 1.000 52.01005 38 THR B O 1
ATOM 1392 N N . GLY B 1 39 ? 37.32048 33.25773 6.71667 1.000 44.98966 39 GLY B N 1
ATOM 1393 C CA . GLY B 1 39 ? 37.87434 33.25306 8.05648 1.000 39.51005 39 GLY B CA 1
ATOM 1394 C C . GLY B 1 39 ? 39.11886 32.40405 8.14464 1.000 34.18565 39 GLY B C 1
ATOM 1395 O O . GLY B 1 39 ? 39.31578 31.47307 7.35701 1.000 44.34015 39 GLY B O 1
ATOM 1396 N N . VAL B 1 40 ? 39.97030 32.73637 9.11253 1.000 33.14166 40 VAL B N 1
ATOM 1397 C CA . VAL B 1 40 ? 41.17084 31.97181 9.42892 1.000 35.50415 40 VAL B CA 1
ATOM 1398 C C . VAL B 1 40 ? 41.10730 31.59352 10.90072 1.000 41.69007 40 VAL B C 1
ATOM 1399 O O . VAL B 1 40 ? 40.80894 32.44080 11.75025 1.000 54.98943 40 VAL B O 1
ATOM 1403 N N . ALA B 1 41 ? 41.38713 30.32795 11.20119 1.000 44.13484 41 ALA B N 1
ATOM 1404 C CA . ALA B 1 41 ? 41.33679 29.82168 12.56519 1.000 34.57320 41 ALA B CA 1
ATOM 1405 C C . ALA B 1 41 ? 42.60418 29.03761 12.86493 1.000 45.25188 41 ALA B C 1
ATOM 1406 O O . ALA B 1 41 ? 43.01004 28.18035 12.07388 1.000 53.80390 41 ALA B O 1
ATOM 1408 N N . THR B 1 42 ? 43.22537 29.33618 14.00301 1.000 35.22502 42 THR B N 1
ATOM 1409 C CA . THR B 1 42 ? 44.37326 28.59267 14.50414 1.000 46.56051 42 THR B CA 1
ATOM 1410 C C . THR B 1 42 ? 44.02461 28.02499 15.87243 1.000 45.69897 42 THR B C 1
ATOM 1411 O O . THR B 1 42 ? 43.46124 28.73144 16.71494 1.000 42.80725 42 THR B O 1
ATOM 1415 N N . GLU B 1 43 ? 44.34682 26.75104 16.08860 1.000 39.48384 43 GLU B N 1
ATOM 1416 C CA . GLU B 1 43 ? 44.00455 26.08168 17.33389 1.000 44.74288 43 GLU B CA 1
ATOM 1417 C C . GLU B 1 43 ? 45.13877 25.15825 17.75371 1.000 50.50294 43 GLU B C 1
ATOM 1418 O O . GLU B 1 43 ? 45.94153 24.70558 16.93374 1.000 36.45773 43 GLU B O 1
ATOM 1424 N N . THR B 1 44 ? 45.19221 24.88770 19.05510 1.000 32.97743 44 THR B N 1
ATOM 1425 C CA . THR B 1 44 ? 46.12607 23.93319 19.63843 1.000 35.08295 44 THR B CA 1
ATOM 1426 C C . THR B 1 44 ? 45.31596 22.83476 20.30941 1.000 44.31571 44 THR B C 1
ATOM 1427 O O . THR B 1 44 ? 44.48178 23.11855 21.17498 1.000 50.11596 44 THR B O 1
ATOM 1431 N N . GLU B 1 45 ? 45.55761 21.58839 19.91231 1.000 47.86525 45 GLU B N 1
ATOM 1432 C CA . GLU B 1 45 ? 44.74800 20.45831 20.34618 1.000 53.73361 45 GLU B CA 1
ATOM 1433 C C . GLU B 1 45 ? 45.59213 19.49062 21.16240 1.000 52.85688 45 GLU B C 1
ATOM 1434 O O . GLU B 1 45 ? 46.67403 19.08238 20.72747 1.000 54.99441 45 GLU B O 1
ATOM 1440 N N . TYR B 1 46 ? 45.09307 19.12793 22.34044 1.000 46.55755 46 TYR B N 1
ATOM 1441 C CA . TYR B 1 46 ? 45.68830 18.09581 23.17795 1.000 49.74205 46 TYR B CA 1
ATOM 1442 C C . TYR B 1 46 ? 44.78972 16.86834 23.14763 1.000 46.24298 46 TYR B C 1
ATOM 1443 O O . TYR B 1 46 ? 43.58627 16.97072 23.40804 1.000 47.95629 46 TYR B O 1
ATOM 1452 N N . ASN B 1 47 ? 45.37202 15.71494 22.83161 1.000 40.79452 47 ASN B N 1
ATOM 1453 C CA . ASN B 1 47 ? 44.62130 14.47905 22.67666 1.000 50.53396 47 ASN B CA 1
ATOM 1454 C C . ASN B 1 47 ? 45.24405 13.38673 23.53369 1.000 47.76912 47 ASN B C 1
ATOM 1455 O O . ASN B 1 47 ? 46.42779 13.43513 23.87343 1.000 51.13125 47 ASN B O 1
ATOM 1460 N N . ASN B 1 48 ? 44.42954 12.38618 23.87745 1.000 41.28350 48 ASN B N 1
ATOM 1461 C CA . ASN B 1 48 ? 44.94436 11.22177 24.58888 1.000 54.06306 48 ASN B CA 1
ATOM 1462 C C . ASN B 1 48 ? 45.82504 10.34675 23.70443 1.000 71.64658 48 ASN B C 1
ATOM 1463 O O . ASN B 1 48 ? 46.50973 9.45860 24.22182 1.000 68.28316 48 ASN B O 1
ATOM 1468 N N . SER B 1 49 ? 45.81381 10.56990 22.39277 1.000 60.09528 49 SER B N 1
ATOM 1469 C CA . SER B 1 49 ? 46.79158 10.00842 21.46951 1.000 52.59083 49 SER B CA 1
ATOM 1470 C C . SER B 1 49 ? 47.45757 11.17844 20.76157 1.000 73.42097 49 SER B C 1
ATOM 1471 O O . SER B 1 49 ? 46.76292 12.03565 20.20497 1.000 83.89070 49 SER B O 1
ATOM 1474 N N . SER B 1 50 ? 48.79566 11.20899 20.79583 1.000 54.26608 50 SER B N 1
ATOM 1475 C CA . SER B 1 50 ? 49.62735 12.35148 20.41223 1.000 53.91725 50 SER B CA 1
ATOM 1476 C C . SER B 1 50 ? 49.61382 13.41491 21.50638 1.000 57.45633 50 SER B C 1
ATOM 1477 O O . SER B 1 50 ? 48.57081 13.68626 22.10919 1.000 52.06954 50 SER B O 1
ATOM 1480 N N . LEU B 1 51 ? 50.77438 14.02389 21.76307 1.000 46.23853 51 LEU B N 1
ATOM 1481 C CA . LEU B 1 51 ? 50.92640 14.93816 22.89159 1.000 45.11395 51 LEU B CA 1
ATOM 1482 C C . LEU B 1 51 ? 50.26826 16.28964 22.62668 1.000 59.47903 51 LEU B C 1
ATOM 1483 O O . LEU B 1 51 ? 49.43450 16.74595 23.41724 1.000 52.95622 51 LEU B O 1
ATOM 1488 N N . VAL B 1 52 ? 50.63759 16.94970 21.53165 1.000 60.34267 52 VAL B N 1
ATOM 1489 C CA . VAL B 1 52 ? 50.10816 18.27187 21.20962 1.000 41.42497 52 VAL B CA 1
ATOM 1490 C C . VAL B 1 52 ? 50.01100 18.39895 19.69523 1.000 44.44270 52 VAL B C 1
ATOM 1491 O O . VAL B 1 52 ? 50.88549 17.93057 18.96067 1.000 40.33527 52 VAL B O 1
ATOM 1495 N N . LYS B 1 53 ? 48.92896 19.02279 19.23186 1.000 47.82896 53 LYS B N 1
ATOM 1496 C CA . LYS B 1 53 ? 48.67341 19.22483 17.81255 1.000 52.25240 53 LYS B CA 1
ATOM 1497 C C . LYS B 1 53 ? 48.29356 20.67928 17.58364 1.000 43.40147 53 LYS B C 1
ATOM 1498 O O . LYS B 1 53 ? 47.46707 21.23118 18.31763 1.000 51.59054 53 LYS B O 1
ATOM 1504 N N . THR B 1 54 ? 48.90021 21.29640 16.57410 1.000 36.04646 54 THR B N 1
ATOM 1505 C CA . THR B 1 54 ? 48.58269 22.66030 16.17570 1.000 48.10852 54 THR B CA 1
ATOM 1506 C C . THR B 1 54 ? 48.01870 22.63683 14.76301 1.000 51.62043 54 THR B C 1
ATOM 1507 O O . THR B 1 54 ? 48.56127 21.95574 13.88659 1.000 48.93535 54 THR B O 1
ATOM 1511 N N . GLY B 1 55 ? 46.92741 23.36694 14.54788 1.000 56.11871 55 GLY B N 1
ATOM 1512 C CA . GLY B 1 55 ? 46.28504 23.37488 13.24872 1.000 56.24569 55 GLY B CA 1
ATOM 1513 C C . GLY B 1 55 ? 45.78421 24.73581 12.81228 1.000 51.17775 55 GLY B C 1
ATOM 1514 O O . GLY B 1 55 ? 45.27428 25.51038 13.62659 1.000 47.08051 55 GLY B O 1
ATOM 1515 N N . THR B 1 56 ? 45.92440 25.03524 11.52358 1.000 52.08601 56 THR B N 1
ATOM 1516 C CA . THR B 1 56 ? 45.43639 26.27429 10.93353 1.000 44.69094 56 THR B CA 1
ATOM 1517 C C . THR B 1 56 ? 44.50567 25.93160 9.78033 1.000 44.36157 56 THR B C 1
ATOM 1518 O O . THR B 1 56 ? 44.89021 25.19231 8.86848 1.000 58.76759 56 THR B O 1
ATOM 1522 N N . GLU B 1 57 ? 43.28643 26.46389 9.82051 1.000 40.31532 57 GLU B N 1
ATOM 1523 C CA . GLU B 1 57 ? 42.27573 26.14828 8.82320 1.000 48.30380 57 GLU B CA 1
ATOM 1524 C C . GLU B 1 57 ? 41.74414 27.42442 8.18636 1.000 43.82949 57 GLU B C 1
ATOM 1525 O O . GLU B 1 57 ? 41.73338 28.49240 8.80446 1.000 48.28006 57 GLU B O 1
ATOM 1531 N N . VAL B 1 58 ? 41.30750 27.29812 6.93540 1.000 35.37252 58 VAL B N 1
ATOM 1532 C CA . VAL B 1 58 ? 40.73050 28.39652 6.16973 1.000 33.84023 58 VAL B CA 1
ATOM 1533 C C . VAL B 1 58 ? 39.28122 28.04974 5.86436 1.000 30.99808 58 VAL B C 1
ATOM 1534 O O . VAL B 1 58 ? 38.99777 26.98048 5.31209 1.000 38.45001 58 VAL B O 1
ATOM 1538 N N . LYS B 1 59 ? 38.36904 28.95042 6.22088 1.000 40.96324 59 LYS B N 1
ATOM 1539 C CA . LYS B 1 59 ? 36.93878 28.72748 6.06331 1.000 28.77718 59 LYS B CA 1
ATOM 1540 C C . LYS B 1 59 ? 36.34856 29.78624 5.14512 1.000 34.78402 59 LYS B C 1
ATOM 1541 O O . LYS B 1 59 ? 36.63944 30.97719 5.29525 1.000 37.92920 59 LYS B O 1
ATOM 1547 N N . THR B 1 60 ? 35.52523 29.34601 4.19622 1.000 32.28540 60 THR B N 1
ATOM 1548 C CA . THR B 1 60 ? 34.76439 30.22969 3.32550 1.000 32.31003 60 THR B CA 1
ATOM 1549 C C . THR B 1 60 ? 33.31241 29.77693 3.31814 1.000 34.06199 60 THR B C 1
ATOM 1550 O O . THR B 1 60 ? 33.02791 28.57653 3.36298 1.000 32.84707 60 THR B O 1
ATOM 1554 N N . ALA B 1 61 ? 32.39649 30.74045 3.26440 1.000 37.94949 61 ALA B N 1
ATOM 1555 C CA . ALA B 1 61 ? 30.96503 30.46430 3.26739 1.000 33.87458 61 ALA B CA 1
ATOM 1556 C C . ALA B 1 61 ? 30.30084 31.31262 2.19550 1.000 31.54491 61 ALA B C 1
ATOM 1557 O O . ALA B 1 61 ? 30.41281 32.54295 2.21783 1.000 36.76477 61 ALA B O 1
ATOM 1559 N N . TYR B 1 62 ? 29.61271 30.65896 1.26281 1.000 27.21247 62 TYR B N 1
ATOM 1560 C CA . TYR B 1 62 ? 28.90717 31.33527 0.18347 1.000 28.19586 62 TYR B CA 1
ATOM 1561 C C . TYR B 1 62 ? 27.41451 31.07203 0.31028 1.000 30.59055 62 TYR B C 1
ATOM 1562 O O . TYR B 1 62 ? 26.98875 29.91568 0.39957 1.000 44.21819 62 TYR B O 1
ATOM 1571 N N . ARG B 1 63 ? 26.62848 32.14542 0.31259 1.000 30.44791 63 ARG B N 1
ATOM 1572 C CA . ARG B 1 63 ? 25.17888 32.03554 0.41709 1.000 35.65738 63 ARG B CA 1
ATOM 1573 C C . ARG B 1 63 ? 24.61662 31.36632 -0.83210 1.000 38.50493 63 ARG B C 1
ATOM 1574 O O . ARG B 1 63 ? 24.82156 31.85152 -1.94975 1.000 52.83936 63 ARG B O 1
ATOM 1582 N N . LEU B 1 64 ? 23.90776 30.25191 -0.64546 1.000 45.02241 64 LEU B N 1
ATOM 1583 C CA . LEU B 1 64 ? 23.30749 29.53084 -1.76024 1.000 42.14037 64 LEU B CA 1
ATOM 1584 C C . LEU B 1 64 ? 21.84229 29.87479 -1.98618 1.000 49.26335 64 LEU B C 1
ATOM 1585 O O . LEU B 1 64 ? 21.32492 29.61688 -3.07858 1.000 50.17273 64 LEU B O 1
ATOM 1590 N N . GLY B 1 65 ? 21.16570 30.44236 -0.99214 1.000 49.42007 65 GLY B N 1
ATOM 1591 C CA . GLY B 1 65 ? 19.77178 30.78797 -1.12376 1.000 41.85742 65 GLY B CA 1
ATOM 1592 C C . GLY B 1 65 ? 19.27008 31.61349 0.04227 1.000 62.02101 65 GLY B C 1
ATOM 1593 O O . GLY B 1 65 ? 20.04388 32.25828 0.75688 1.000 57.39730 65 GLY B O 1
ATOM 1594 N N . PRO B 1 66 ? 17.95085 31.61215 0.25306 1.000 71.93142 66 PRO B N 1
ATOM 1595 C CA . PRO B 1 66 ? 17.39365 32.40216 1.36464 1.000 64.58387 66 PRO B CA 1
ATOM 1596 C C . PRO B 1 66 ? 17.86800 31.94106 2.73151 1.000 64.89401 66 PRO B C 1
ATOM 1597 O O . PRO B 1 66 ? 18.06543 32.77303 3.62602 1.000 69.60018 66 PRO B O 1
ATOM 1601 N N . ASN B 1 67 ? 18.05995 30.63338 2.92147 1.000 57.26760 67 ASN B N 1
ATOM 1602 C CA . ASN B 1 67 ? 18.47681 30.09694 4.21075 1.000 62.50424 67 ASN B CA 1
ATOM 1603 C C . ASN B 1 67 ? 19.63264 29.11047 4.09531 1.000 55.42612 67 ASN B C 1
ATOM 1604 O O . ASN B 1 67 ? 19.95388 28.43762 5.08191 1.000 46.74758 67 ASN B O 1
ATOM 1609 N N . ALA B 1 68 ? 20.26362 29.00414 2.92990 1.000 52.34369 68 ALA B N 1
ATOM 1610 C CA . ALA B 1 68 ? 21.32379 28.03605 2.69976 1.000 41.14166 68 ALA B CA 1
ATOM 1611 C C . ALA B 1 68 ? 22.65456 28.73936 2.46601 1.000 36.96250 68 ALA B C 1
ATOM 1612 O O . ALA B 1 68 ? 22.70842 29.83872 1.90720 1.000 47.65285 68 ALA B O 1
ATOM 1614 N N . ALA B 1 69 ? 23.73067 28.08608 2.90076 1.000 37.07978 69 ALA B N 1
ATOM 1615 C CA . ALA B 1 69 ? 25.08245 28.58873 2.70699 1.000 30.09417 69 ALA B CA 1
ATOM 1616 C C . ALA B 1 69 ? 26.02210 27.41089 2.49691 1.000 37.51609 69 ALA B C 1
ATOM 1617 O O . ALA B 1 69 ? 25.90574 26.38738 3.17559 1.000 43.19103 69 ALA B O 1
ATOM 1619 N N . LEU B 1 70 ? 26.94999 27.56362 1.55483 1.000 42.82048 70 LEU B N 1
ATOM 1620 C CA . LEU B 1 70 ? 27.92698 26.52997 1.22882 1.000 33.43916 70 LEU B CA 1
ATOM 1621 C C . LEU B 1 70 ? 29.21637 26.83815 1.98252 1.000 41.90326 70 LEU B C 1
ATOM 1622 O O . LEU B 1 70 ? 29.87619 27.84605 1.71028 1.000 44.63554 70 LEU B O 1
ATOM 1627 N N . GLU B 1 71 ? 29.57459 25.96966 2.92381 1.000 46.01547 71 GLU B N 1
ATOM 1628 C CA . GLU B 1 71 ? 30.74072 26.15969 3.77615 1.000 46.28363 71 GLU B CA 1
ATOM 1629 C C . GLU B 1 71 ? 31.85309 25.21348 3.34545 1.000 35.28956 71 GLU B C 1
ATOM 1630 O O . GLU B 1 71 ? 31.61554 24.01664 3.15201 1.000 32.59137 71 GLU B O 1
ATOM 1636 N N . THR B 1 72 ? 33.06197 25.75219 3.19740 1.000 26.89794 72 THR B N 1
ATOM 1637 C CA . THR B 1 72 ? 34.24091 24.96887 2.85686 1.000 34.43737 72 THR B CA 1
ATOM 1638 C C . THR B 1 72 ? 35.34401 25.25866 3.86220 1.000 37.13951 72 THR B C 1
ATOM 1639 O O . THR B 1 72 ? 35.58143 26.41652 4.21789 1.000 34.18602 72 THR B O 1
ATOM 1643 N N . VAL B 1 73 ? 36.01623 24.20375 4.31706 1.000 32.72364 73 VAL B N 1
ATOM 1644 C CA . VAL B 1 73 ? 37.09192 24.31522 5.29555 1.000 30.28643 73 VAL B CA 1
ATOM 1645 C C . VAL B 1 73 ? 38.31900 23.60831 4.73882 1.000 35.90663 73 VAL B C 1
ATOM 1646 O O . VAL B 1 73 ? 38.24794 22.42835 4.37562 1.000 41.98433 73 VAL B O 1
ATOM 1650 N N . VAL B 1 74 ? 39.43675 24.32463 4.67209 1.000 30.41114 74 VAL B N 1
ATOM 1651 C CA . VAL B 1 74 ? 40.72310 23.76697 4.26988 1.000 31.59079 74 VAL B CA 1
ATOM 1652 C C . VAL B 1 74 ? 41.62871 23.80598 5.49246 1.000 40.13467 74 VAL B C 1
ATOM 1653 O O . VAL B 1 74 ? 42.08011 24.88029 5.90803 1.000 38.84398 74 VAL B O 1
ATOM 1657 N N . ARG B 1 75 ? 41.89715 22.63836 6.07106 1.000 37.83728 75 ARG B N 1
ATOM 1658 C CA . ARG B 1 75 ? 42.61033 22.52998 7.33638 1.000 37.59524 75 ARG B CA 1
ATOM 1659 C C . ARG B 1 75 ? 43.92964 21.80051 7.13102 1.000 42.95837 75 ARG B C 1
ATOM 1660 O O . ARG B 1 75 ? 43.96447 20.73499 6.50632 1.000 59.71933 75 ARG B O 1
ATOM 1668 N N . TYR B 1 76 ? 45.00859 22.37400 7.66135 1.000 37.89140 76 TYR B N 1
ATOM 1669 C CA . TYR B 1 76 ? 46.32200 21.74412 7.65477 1.000 46.15364 76 TYR B CA 1
ATOM 1670 C C . TYR B 1 76 ? 46.92791 21.85681 9.04453 1.000 46.40999 76 TYR B C 1
ATOM 1671 O O . TYR B 1 76 ? 46.91010 22.93476 9.64718 1.000 60.21575 76 TYR B O 1
ATOM 1680 N N . ASN B 1 77 ? 47.45630 20.74771 9.54912 1.000 46.29708 77 ASN B N 1
ATOM 1681 C CA . ASN B 1 77 ? 48.04608 20.68213 10.87722 1.000 53.81353 77 ASN B CA 1
ATOM 1682 C C . ASN B 1 77 ? 49.54335 20.42451 10.77390 1.000 50.73745 77 ASN B C 1
ATOM 1683 O O . ASN B 1 77 ? 50.07442 20.10616 9.70733 1.000 57.63293 77 ASN B O 1
ATOM 1688 N N . THR B 1 78 ? 50.22630 20.56493 11.91009 1.000 56.23827 78 THR B N 1
ATOM 1689 C CA . THR B 1 78 ? 51.66450 20.33652 11.95824 1.000 53.00863 78 THR B CA 1
ATOM 1690 C C . THR B 1 78 ? 52.03124 18.86079 12.01626 1.000 70.75496 78 THR B C 1
ATOM 1691 O O . THR B 1 78 ? 53.21699 18.53156 11.90560 1.000 75.87837 78 THR B O 1
ATOM 1695 N N . ASP B 1 79 ? 51.05597 17.96939 12.19261 1.000 61.89580 79 ASP B N 1
ATOM 1696 C CA . ASP B 1 79 ? 51.28846 16.53765 12.06047 1.000 68.06865 79 ASP B CA 1
ATOM 1697 C C . ASP B 1 79 ? 51.34338 16.08909 10.60679 1.000 78.55794 79 ASP B C 1
ATOM 1698 O O . ASP B 1 79 ? 51.13624 14.90074 10.32876 1.000 65.16852 79 ASP B O 1
ATOM 1703 N N . ASN B 1 80 ? 51.61095 17.02163 9.68829 1.000 72.91491 80 ASN B N 1
ATOM 1704 C CA . ASN B 1 80 ? 51.61829 16.76670 8.24747 1.000 83.10837 80 ASN B CA 1
ATOM 1705 C C . ASN B 1 80 ? 50.29075 16.18999 7.76501 1.000 77.65304 80 ASN B C 1
ATOM 1706 O O . ASN B 1 80 ? 50.23825 15.48378 6.75555 1.000 77.05228 80 ASN B O 1
ATOM 1711 N N . THR B 1 81 ? 49.21059 16.49432 8.47742 1.000 62.23337 81 THR B N 1
ATOM 1712 C CA . THR B 1 81 ? 47.87628 16.02861 8.12908 1.000 57.26547 81 THR B CA 1
ATOM 1713 C C . THR B 1 81 ? 47.10777 17.15806 7.45729 1.000 52.57575 81 THR B C 1
ATOM 1714 O O . THR B 1 81 ? 47.05742 18.27708 7.97811 1.000 55.18296 81 THR B O 1
ATOM 1718 N N . PHE B 1 82 ? 46.51668 16.86417 6.30393 1.000 48.03059 82 PHE B N 1
ATOM 1719 C CA . PHE B 1 82 ? 45.73584 17.83212 5.54952 1.000 44.28439 82 PHE B CA 1
ATOM 1720 C C . PHE B 1 82 ? 44.30586 17.32961 5.41396 1.000 39.00645 82 PHE B C 1
ATOM 1721 O O . PHE B 1 82 ? 44.07342 16.12646 5.26044 1.000 45.89882 82 PHE B O 1
ATOM 1729 N N . GLY B 1 83 ? 43.35339 18.24895 5.47531 1.000 38.94209 83 GLY B N 1
ATOM 1730 C CA . GLY B 1 83 ? 41.94980 17.88034 5.41301 1.000 46.24906 83 GLY B CA 1
ATOM 1731 C C . GLY B 1 83 ? 41.11908 18.96346 4.76640 1.000 35.45151 83 GLY B C 1
ATOM 1732 O O . GLY B 1 83 ? 41.43693 20.15375 4.85544 1.000 39.99506 83 GLY B O 1
ATOM 1733 N N . VAL B 1 84 ? 40.04044 18.54257 4.10691 1.000 35.04146 84 VAL B N 1
ATOM 1734 C CA . VAL B 1 84 ? 39.09725 19.45404 3.47406 1.000 35.57755 84 VAL B CA 1
ATOM 1735 C C . VAL B 1 84 ? 37.69122 19.10859 3.94238 1.000 32.98385 84 VAL B C 1
ATOM 1736 O O . VAL B 1 84 ? 37.38745 17.95597 4.26590 1.000 39.60715 84 VAL B O 1
ATOM 1740 N N . GLU B 1 85 ? 36.83095 20.12378 3.98532 1.000 34.55915 85 GLU B N 1
ATOM 1741 C CA . GLU B 1 85 ? 35.44098 19.94920 4.37772 1.000 37.30894 85 GLU B CA 1
ATOM 1742 C C . GLU B 1 85 ? 34.54844 20.76313 3.45407 1.000 36.10425 85 GLU B C 1
ATOM 1743 O O . GLU B 1 85 ? 34.91843 21.85217 3.00892 1.000 44.28786 85 GLU B O 1
ATOM 1749 N N . VAL B 1 86 ? 33.36647 20.21894 3.16924 1.000 27.02172 86 VAL B N 1
ATOM 1750 C CA . VAL B 1 86 ? 32.34335 20.90155 2.38297 1.000 27.65309 86 VAL B CA 1
ATOM 1751 C C . VAL B 1 86 ? 30.99430 20.59422 3.01487 1.000 29.32960 86 VAL B C 1
ATOM 1752 O O . VAL B 1 86 ? 30.63443 19.42256 3.17097 1.000 38.43799 86 VAL B O 1
ATOM 1756 N N . ALA B 1 87 ? 30.24933 21.63668 3.37755 1.000 39.55851 87 ALA B N 1
ATOM 1757 C CA . ALA B 1 87 ? 28.95350 21.47183 4.01660 1.000 33.30650 87 ALA B CA 1
ATOM 1758 C C . ALA B 1 87 ? 27.99503 22.54256 3.51851 1.000 27.23299 87 ALA B C 1
ATOM 1759 O O . ALA B 1 87 ? 28.41180 23.61814 3.08163 1.000 32.15399 87 ALA B O 1
ATOM 1761 N N . ILE B 1 88 ? 26.70386 22.23303 3.59005 1.000 32.11022 88 ILE B N 1
ATOM 1762 C CA . ILE B 1 88 ? 25.63540 23.15710 3.22808 1.000 36.54496 88 ILE B CA 1
ATOM 1763 C C . ILE B 1 88 ? 24.88323 23.49910 4.50721 1.000 43.03640 88 ILE B C 1
ATOM 1764 O O . ILE B 1 88 ? 24.22176 22.63663 5.09854 1.000 36.49993 88 ILE B O 1
ATOM 1769 N N . GLU B 1 89 ? 24.97898 24.75461 4.93814 1.000 39.17436 89 GLU B N 1
ATOM 1770 C CA . GLU B 1 89 ? 24.40129 25.18539 6.20517 1.000 34.26488 89 GLU B CA 1
ATOM 1771 C C . GLU B 1 89 ? 22.99752 25.73114 5.97253 1.000 32.94536 89 GLU B C 1
ATOM 1772 O O . GLU B 1 89 ? 22.82616 26.75516 5.30217 1.000 36.64895 89 GLU B O 1
ATOM 1778 N N . TYR B 1 90 ? 22.00036 25.05256 6.53233 1.000 40.57627 90 TYR B N 1
ATOM 1779 C CA . TYR B 1 90 ? 20.61206 25.48926 6.46748 1.000 34.87724 90 TYR B CA 1
ATOM 1780 C C . TYR B 1 90 ? 20.24762 26.21121 7.75794 1.000 33.33860 90 TYR B C 1
ATOM 1781 O O . TYR B 1 90 ? 20.56433 25.73215 8.85167 1.000 42.57843 90 TYR B O 1
ATOM 1790 N N . ARG B 1 91 ? 19.58387 27.35740 7.62913 1.000 39.32618 91 ARG B N 1
ATOM 1791 C CA . ARG B 1 91 ? 19.08710 28.10093 8.78204 1.000 39.77530 91 ARG B CA 1
ATOM 1792 C C . ARG B 1 91 ? 17.63815 27.69998 9.02962 1.000 43.97914 91 ARG B C 1
ATOM 1793 O O . ARG B 1 91 ? 16.74792 28.04371 8.24563 1.000 57.77721 91 ARG B O 1
ATOM 1801 N N . LEU B 1 92 ? 17.40296 26.97071 10.11881 1.000 39.39848 92 LEU B N 1
ATOM 1802 C CA . LEU B 1 92 ? 16.05951 26.51727 10.45295 1.000 50.46811 92 LEU B CA 1
ATOM 1803 C C . LEU B 1 92 ? 15.32477 27.48809 11.36429 1.000 43.69700 92 LEU B C 1
ATOM 1804 O O . LEU B 1 92 ? 14.10484 27.64525 11.23775 1.000 52.50278 92 LEU B O 1
ATOM 1809 N N . GLU B 1 93 ? 16.03637 28.13432 12.27617 1.000 47.47530 93 GLU B N 1
ATOM 1810 C CA . GLU B 1 93 ? 15.47224 29.07454 13.22966 1.000 51.96435 93 GLU B CA 1
ATOM 1811 C C . GLU B 1 93 ? 16.44180 30.23600 13.37655 1.000 48.79627 93 GLU B C 1
ATOM 1812 O O . GLU B 1 93 ? 17.60641 30.12981 12.97761 1.000 53.39971 93 GLU B O 1
ATOM 1818 N N . PRO B 1 94 ? 15.98746 31.36659 13.92685 1.000 55.35117 94 PRO B N 1
ATOM 1819 C CA . PRO B 1 94 ? 16.91261 32.49265 14.14257 1.000 56.18621 94 PRO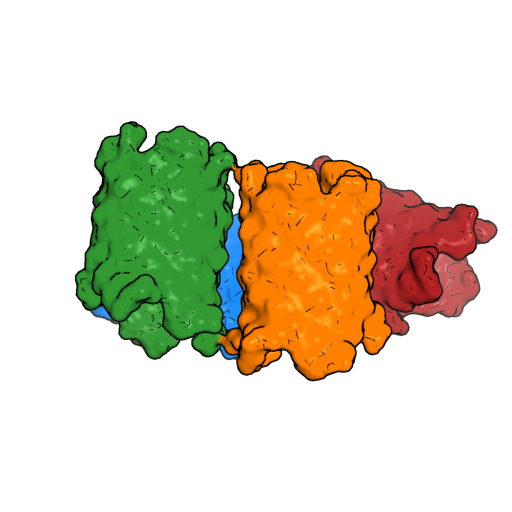 B CA 1
ATOM 1820 C C . PRO B 1 94 ? 18.12413 32.14486 14.99373 1.000 47.57634 94 PRO B C 1
ATOM 1821 O O . PRO B 1 94 ? 19.13215 32.85847 14.92385 1.000 66.02635 94 PRO B O 1
ATOM 1825 N N . ASP B 1 95 ? 18.06731 31.07360 15.79063 1.000 50.75977 95 ASP B N 1
ATOM 1826 C CA . ASP B 1 95 ? 19.19205 30.68436 16.63398 1.000 51.15987 95 ASP B CA 1
ATOM 1827 C C . ASP B 1 95 ? 19.60814 29.23258 16.41800 1.000 48.29378 95 ASP B C 1
ATOM 1828 O O . ASP B 1 95 ? 20.30950 28.66768 17.26225 1.000 49.26576 95 ASP B O 1
ATOM 1833 N N . LEU B 1 96 ? 19.19797 28.61517 15.31189 1.000 46.22888 96 LEU B N 1
ATOM 1834 C CA . LEU B 1 96 ? 19.54549 27.22754 15.03424 1.000 43.17942 96 LEU B CA 1
ATOM 1835 C C . LEU B 1 96 ? 19.88210 27.06698 13.56080 1.000 40.21073 96 LEU B C 1
ATOM 1836 O O . LEU B 1 96 ? 19.12679 27.51880 12.69529 1.000 32.56193 96 LEU B O 1
ATOM 1841 N N . SER B 1 97 ? 21.01364 26.42314 13.28275 1.000 40.62071 97 SER B N 1
ATOM 1842 C CA . SER B 1 97 ? 21.40195 26.07972 11.92405 1.000 40.29857 97 SER B CA 1
ATOM 1843 C C . SER B 1 97 ? 21.94476 24.65882 11.91042 1.000 36.99401 97 SER B C 1
ATOM 1844 O O . SER B 1 97 ? 22.57902 24.21136 12.86950 1.000 33.07122 97 SER B O 1
ATOM 1847 N N . VAL B 1 98 ? 21.68280 23.95077 10.81425 1.000 35.68550 98 VAL B N 1
ATOM 1848 C CA . VAL B 1 98 ? 22.12873 22.57477 10.63260 1.000 24.22213 98 VAL B CA 1
ATOM 1849 C C . VAL B 1 98 ? 22.90808 22.49540 9.32864 1.000 37.55912 98 VAL B C 1
ATOM 1850 O O . VAL B 1 98 ? 22.44701 22.99188 8.29479 1.000 27.87188 98 VAL B O 1
ATOM 1854 N N . ALA B 1 99 ? 24.08634 21.87375 9.37685 1.000 31.74782 99 ALA B N 1
ATOM 1855 C CA . ALA B 1 99 ? 24.99179 21.80814 8.23116 1.000 33.97147 99 ALA B CA 1
ATOM 1856 C C . ALA B 1 99 ? 25.49991 20.38528 8.04378 1.000 27.19475 99 ALA B C 1
ATOM 1857 O O . ALA B 1 99 ? 26.51463 19.99176 8.63600 1.000 25.18691 99 ALA B O 1
ATOM 1859 N N . PRO B 1 100 ? 24.81881 19.58208 7.22899 1.000 27.16503 100 PRO B N 1
ATOM 1860 C CA . PRO B 1 100 ? 25.37877 18.28405 6.83780 1.000 32.42584 100 PRO B CA 1
ATOM 1861 C C . PRO B 1 100 ? 26.46390 18.45734 5.78674 1.000 31.17031 100 PRO B C 1
ATOM 1862 O O . PRO B 1 100 ? 26.32276 19.23472 4.83917 1.000 30.68511 100 PRO B O 1
ATOM 1866 N N . GLY B 1 101 ? 27.55936 17.72383 5.96208 1.000 31.23629 101 GLY B N 1
ATOM 1867 C CA . GLY B 1 101 ? 28.67944 17.85628 5.05277 1.000 30.55901 101 GLY B CA 1
ATOM 1868 C C . GLY B 1 101 ? 29.47622 16.58845 4.82666 1.000 32.91035 101 GLY B C 1
ATOM 1869 O O . GLY B 1 101 ? 29.05826 15.49762 5.22584 1.000 27.15411 101 GLY B O 1
ATOM 1870 N N . THR B 1 102 ? 30.62931 16.72638 4.17461 1.000 31.08902 102 THR B N 1
ATOM 1871 C CA . THR B 1 102 ? 31.53241 15.61708 3.90745 1.000 29.53525 102 THR B CA 1
ATOM 1872 C C . THR B 1 102 ? 32.95065 16.04175 4.25945 1.000 33.10302 102 THR B C 1
ATOM 1873 O O . THR B 1 102 ? 33.32794 17.20071 4.06049 1.000 33.34467 102 THR B O 1
ATOM 1877 N N . ARG B 1 103 ? 33.73197 15.10207 4.78735 1.000 35.73526 103 ARG B N 1
ATOM 1878 C CA . ARG B 1 103 ? 35.08610 15.37580 5.24536 1.000 41.72791 103 ARG B CA 1
ATOM 1879 C C . ARG B 1 103 ? 36.06376 14.42635 4.56819 1.000 32.19370 103 ARG B C 1
ATOM 1880 O O . ARG B 1 103 ? 35.75107 13.25354 4.34510 1.000 38.36518 103 ARG B O 1
ATOM 1888 N N . TRP B 1 104 ? 37.24720 14.94321 4.24173 1.000 44.26252 104 TRP B N 1
ATOM 1889 C CA . TRP B 1 104 ? 38.30662 14.16222 3.62110 1.000 45.72111 104 TRP B CA 1
ATOM 1890 C C . TRP B 1 104 ? 39.63175 14.51307 4.28096 1.000 52.62661 104 TRP B C 1
ATOM 1891 O O . TRP B 1 104 ? 39.85914 15.65839 4.67710 1.000 57.05672 104 TRP B O 1
ATOM 1902 N N . ASN B 1 105 ? 40.50353 13.51469 4.40085 1.000 75.56357 105 ASN B N 1
ATOM 1903 C CA . ASN B 1 105 ? 41.82253 13.69688 4.98725 1.000 78.61684 105 ASN B CA 1
ATOM 1904 C C . ASN B 1 105 ? 42.88094 13.09650 4.07361 1.000 78.05871 105 ASN B C 1
ATOM 1905 O O . ASN B 1 105 ? 42.59824 12.22430 3.24827 1.000 78.19769 105 ASN B O 1
ATOM 1910 N N . ASN B 1 106 ? 44.11795 13.57510 4.23729 1.000 59.40003 106 ASN B N 1
ATOM 1911 C CA . ASN B 1 106 ? 45.22878 13.04529 3.45431 1.000 63.68317 106 ASN B CA 1
ATOM 1912 C C . ASN B 1 106 ? 45.55032 11.60332 3.81528 1.000 74.96964 106 ASN B C 1
ATOM 1913 O O . ASN B 1 106 ? 46.28031 10.93861 3.07227 1.000 77.17105 106 ASN B O 1
ATOM 1918 N N . SER B 1 107 ? 45.02377 11.10756 4.93377 1.000 81.68008 107 SER B N 1
ATOM 1919 C CA . SER B 1 107 ? 45.23642 9.72318 5.33437 1.000 78.26518 107 SER B CA 1
ATOM 1920 C C . SER B 1 107 ? 44.14881 8.83992 4.73841 1.000 78.44277 107 SER B C 1
ATOM 1921 O O . SER B 1 107 ? 43.80182 7.79632 5.30354 1.000 84.78098 107 SER B O 1
ATOM 1924 N N . SER B 1 108 ? 43.60369 9.26514 3.59648 1.000 77.36835 108 SER B N 1
ATOM 1925 C CA . SER B 1 108 ? 42.52406 8.57377 2.89636 1.000 73.49812 108 SER B CA 1
ATOM 1926 C C . SER B 1 108 ? 41.26817 8.44836 3.75037 1.000 79.97212 108 SER B C 1
ATOM 1927 O O . SER B 1 108 ? 40.41675 7.59671 3.48278 1.000 83.30735 108 SER B O 1
ATOM 1930 N N . LEU B 1 109 ? 41.13049 9.28924 4.77332 1.000 90.09307 109 LEU B N 1
ATOM 1931 C CA . LEU B 1 109 ? 39.96670 9.23476 5.64629 1.000 87.75042 109 LEU B CA 1
ATOM 1932 C C . LEU B 1 109 ? 38.83455 10.05630 5.04389 1.000 81.66066 109 LEU B C 1
ATOM 1933 O O . LEU B 1 109 ? 39.01315 11.23451 4.72165 1.000 78.93781 109 LEU B O 1
ATOM 1938 N N . LEU B 1 110 ? 37.67258 9.42907 4.88854 1.000 59.68487 110 LEU B N 1
ATOM 1939 C CA . LEU B 1 110 ? 36.46957 10.08820 4.40252 1.000 49.12386 110 LEU B CA 1
ATOM 1940 C C . LEU B 1 110 ? 35.36809 9.93937 5.44106 1.000 66.35708 110 LEU B C 1
ATOM 1941 O O . LEU B 1 110 ? 35.23137 8.88192 6.06396 1.000 68.28408 110 LEU B O 1
ATOM 1946 N N . ALA B 1 111 ? 34.58435 10.99979 5.62993 1.000 57.65076 111 ALA B N 1
ATOM 1947 C CA . ALA B 1 111 ? 33.60040 10.98158 6.70375 1.000 51.16682 111 ALA B CA 1
ATOM 1948 C C . ALA B 1 111 ? 32.47190 11.97870 6.47550 1.000 49.24460 111 ALA B C 1
ATOM 1949 O O . ALA B 1 111 ? 32.71613 13.18926 6.39544 1.000 48.12804 111 ALA B O 1
ATOM 1951 N N . PRO B 1 112 ? 31.22973 11.51329 6.36359 1.000 44.38460 112 PRO B N 1
ATOM 1952 C CA . PRO B 1 112 ? 30.09384 12.43620 6.45179 1.000 35.20655 112 PRO B CA 1
ATOM 1953 C C . PRO B 1 112 ? 29.95106 12.96378 7.87004 1.000 42.53972 112 PRO B C 1
ATOM 1954 O O . PRO B 1 112 ? 30.20570 12.25268 8.84509 1.000 29.49615 112 PRO B O 1
ATOM 1958 N N . TYR B 1 113 ? 29.54508 14.22541 7.98104 1.000 37.07922 113 TYR B N 1
ATOM 1959 C CA . TYR B 1 113 ? 29.36254 14.85345 9.27954 1.000 30.83570 113 TYR B CA 1
ATOM 1960 C C . TYR B 1 113 ? 28.17397 15.80069 9.21727 1.000 36.25758 113 TYR B C 1
ATOM 1961 O O . TYR B 1 113 ? 27.64542 16.10631 8.14490 1.000 32.05885 113 TYR B O 1
ATOM 1970 N N . ILE B 1 114 ? 27.75400 16.26273 10.39157 1.000 29.62845 114 ILE B N 1
ATOM 1971 C CA . ILE B 1 114 ? 26.64648 17.20151 10.52047 1.000 37.38746 114 ILE B CA 1
ATOM 1972 C C . ILE B 1 114 ? 26.99701 18.20658 11.60801 1.000 31.99892 114 ILE B C 1
ATOM 1973 O O . ILE B 1 114 ? 27.39555 17.82192 12.71260 1.000 29.06983 114 ILE B O 1
ATOM 1978 N N . LYS B 1 115 ? 26.86667 19.49145 11.29206 1.000 36.16124 115 LYS B N 1
ATOM 1979 C CA . LYS B 1 115 ? 27.12146 20.56223 12.24543 1.000 28.40868 115 LYS B CA 1
ATOM 1980 C C . LYS B 1 115 ? 25.79787 21.12508 12.74276 1.000 31.65760 115 LYS B C 1
ATOM 1981 O O . LYS B 1 115 ? 24.94294 21.51562 11.94102 1.000 35.62482 115 LYS B O 1
ATOM 1987 N N . ILE B 1 116 ? 25.63317 21.16027 14.06171 1.000 36.12534 116 ILE B N 1
ATOM 1988 C CA . ILE B 1 116 ? 24.44819 21.71622 14.70446 1.000 33.18175 116 ILE B CA 1
ATOM 1989 C C . ILE B 1 116 ? 24.89904 22.93841 15.49105 1.000 28.08904 116 ILE B C 1
ATOM 1990 O O . ILE B 1 116 ? 25.58159 22.80886 16.51570 1.000 35.10315 116 ILE B O 1
ATOM 1995 N N . LYS B 1 117 ? 24.52341 24.12234 15.01594 1.000 34.88110 117 LYS B N 1
ATOM 1996 C CA . LYS B 1 117 ? 24.96981 25.38548 15.59026 1.000 49.28226 117 LYS B CA 1
ATOM 1997 C C . LYS B 1 117 ? 23.79083 26.07348 16.26564 1.000 38.69473 117 LYS B C 1
ATOM 1998 O O . LYS B 1 117 ? 22.76428 26.32480 15.62488 1.000 37.98682 117 LYS B O 1
ATOM 2004 N N . TYR B 1 118 ? 23.93968 26.37520 17.55432 1.000 43.71222 118 TYR B N 1
ATOM 2005 C CA . TYR B 1 118 ? 22.90851 27.07130 18.30907 1.000 52.46268 118 TYR B CA 1
ATOM 2006 C C . TYR B 1 118 ? 23.56201 28.02859 19.29573 1.000 47.89716 118 TYR B C 1
ATOM 2007 O O . TYR B 1 118 ? 24.71825 27.85739 19.68970 1.000 57.50789 118 TYR B O 1
ATOM 2016 N N . LYS B 1 119 ? 22.79864 29.04299 19.69358 1.000 68.07700 119 LYS B N 1
ATOM 2017 C CA . LYS B 1 119 ? 23.28464 30.08077 20.59247 1.000 77.08327 119 LYS B CA 1
ATOM 2018 C C . LYS B 1 119 ? 22.95138 29.73042 22.03663 1.000 78.23791 119 LYS B C 1
ATOM 2019 O O . LYS B 1 119 ? 21.79057 29.46726 22.36666 1.000 89.61653 119 LYS B O 1
ATOM 2025 N N . LEU B 1 120 ? 23.97364 29.72649 22.89420 0.844 92.95914 120 LEU B N 1
ATOM 2026 C CA . LEU B 1 120 ? 23.73247 29.61265 24.32737 0.844 104.84374 120 LEU B CA 1
ATOM 2027 C C . LEU B 1 120 ? 23.24239 30.92964 24.91318 0.844 106.11855 120 LEU B C 1
ATOM 2028 O O . LEU B 1 120 ? 22.43321 30.92855 25.84789 0.844 105.93571 120 LEU B O 1
ATOM 2033 N N . GLY B 1 121 ? 23.71238 32.05038 24.37224 1.000 91.95631 121 GLY B N 1
ATOM 2034 C CA . GLY B 1 121 ? 23.28118 33.36004 24.79425 1.000 95.00059 121 GLY B CA 1
ATOM 2035 C C . GLY B 1 121 ? 23.53443 34.39131 23.71379 1.000 87.21080 121 GLY B C 1
ATOM 2036 O O . GLY B 1 121 ? 23.64444 34.06515 22.52763 1.000 78.41773 121 GLY B O 1
ATOM 2037 N N . PRO B 1 122 ? 23.62874 35.66514 24.10327 1.000 90.73470 122 PRO B N 1
ATOM 2038 C CA . PRO B 1 122 ? 23.90438 36.70671 23.10184 1.000 88.45136 122 PRO B CA 1
ATOM 2039 C C . PRO B 1 122 ? 25.34342 36.71210 22.62251 1.000 80.12627 122 PRO B C 1
ATOM 2040 O O . PRO B 1 122 ? 25.61207 37.18584 21.51167 1.000 74.78974 122 PRO B O 1
ATOM 2044 N N . ASP B 1 123 ? 26.27610 36.19893 23.42183 1.000 79.35056 123 ASP B N 1
ATOM 2045 C CA . ASP B 1 123 ? 27.69234 36.22409 23.08827 1.000 80.74666 123 ASP B CA 1
ATOM 2046 C C . ASP B 1 123 ? 28.28834 34.83691 22.90002 1.000 72.32919 123 ASP B C 1
ATOM 2047 O O . ASP B 1 123 ? 29.44982 34.72880 22.49402 1.000 72.45768 123 ASP B O 1
ATOM 2052 N N . LEU B 1 124 ? 27.53137 33.77759 23.17332 1.000 75.60531 124 LEU B N 1
ATOM 2053 C CA . LEU B 1 124 ? 28.03891 32.41365 23.12043 1.000 70.65079 124 LEU B CA 1
ATOM 2054 C C . LEU B 1 124 ? 27.32104 31.63146 22.03022 1.000 68.02035 124 LEU B C 1
ATOM 2055 O O . LEU B 1 124 ? 26.08669 31.56942 22.01100 1.000 71.76790 124 LEU B O 1
ATOM 2060 N N . ASP B 1 125 ? 28.09994 31.03931 21.12798 1.000 60.09042 125 ASP B N 1
ATOM 2061 C CA . ASP B 1 125 ? 27.59132 30.18417 20.06498 1.000 62.15593 125 ASP B CA 1
ATOM 2062 C C . ASP B 1 125 ? 28.17090 28.78957 20.25001 1.000 47.99504 125 ASP B C 1
ATOM 2063 O O . ASP B 1 125 ? 29.37641 28.64132 20.47656 1.000 49.71787 125 ASP B O 1
ATOM 2068 N N . VAL B 1 126 ? 27.31582 27.77404 20.16201 1.000 43.45811 126 VAL B N 1
ATOM 2069 C CA . VAL B 1 126 ? 27.70952 26.38531 20.36951 1.000 51.35148 126 VAL B CA 1
ATOM 2070 C C . VAL B 1 126 ? 27.53397 25.63115 19.05969 1.000 44.64353 126 VAL B C 1
ATOM 2071 O O . VAL B 1 126 ? 26.47528 25.71502 18.42664 1.000 46.35528 126 VAL B O 1
ATOM 2075 N N . VAL B 1 127 ? 28.56855 24.89653 18.65869 1.000 43.06613 127 VAL B N 1
ATOM 2076 C CA . VAL B 1 127 ? 28.55135 24.08780 17.44477 1.000 34.92656 127 VAL B CA 1
ATOM 2077 C C . VAL B 1 127 ? 28.83643 22.64562 17.83715 1.000 33.51088 127 VAL B C 1
ATOM 2078 O O . VAL B 1 127 ? 29.90503 22.34565 18.38479 1.000 37.87660 127 VAL B O 1
ATOM 2082 N N . THR B 1 128 ? 27.88555 21.75690 17.55846 1.000 40.84725 128 THR B N 1
ATOM 2083 C CA . THR B 1 128 ? 28.02542 20.32885 17.82692 1.000 38.34643 128 THR B CA 1
ATOM 2084 C C . THR B 1 128 ? 28.22810 19.61072 16.49807 1.000 31.03398 128 THR B C 1
ATOM 2085 O O . THR B 1 128 ? 27.32483 19.58562 15.65519 1.000 35.11183 128 THR B O 1
ATOM 2089 N N . THR B 1 129 ? 29.41036 19.03170 16.31288 1.000 34.24312 129 THR B N 1
ATOM 2090 C CA . THR B 1 129 ? 29.75889 18.31525 15.09360 1.000 42.08547 129 THR B CA 1
ATOM 2091 C C . THR B 1 129 ? 29.82373 16.82318 15.38707 1.000 35.48407 129 THR B C 1
ATOM 2092 O O . THR B 1 129 ? 30.54806 16.39487 16.29188 1.000 37.82953 129 THR B O 1
ATOM 2096 N N . ILE B 1 130 ? 29.06564 16.03938 14.62551 1.000 37.18036 130 ILE B N 1
ATOM 2097 C CA . ILE B 1 130 ? 29.03024 14.58764 14.76134 1.000 31.42063 130 ILE B CA 1
ATOM 2098 C C . ILE B 1 130 ? 29.57695 13.99889 13.46874 1.000 37.94573 130 ILE B C 1
ATOM 2099 O O . ILE B 1 130 ? 28.91038 14.04508 12.42656 1.000 28.31262 130 ILE B O 1
ATOM 2104 N N . ALA B 1 131 ? 30.78468 13.44669 13.53140 1.000 28.67714 131 ALA B N 1
ATOM 2105 C CA . ALA B 1 131 ? 31.45494 12.89070 12.36444 1.000 37.34333 131 ALA B CA 1
ATOM 2106 C C . ALA B 1 131 ? 31.35730 11.37074 12.38216 1.000 41.88620 131 ALA B C 1
ATOM 2107 O O . ALA B 1 131 ? 31.70663 10.73114 13.37997 1.000 35.46773 131 ALA B O 1
ATOM 2109 N N . TYR B 1 132 ? 30.88411 10.80085 11.27782 1.000 43.40784 132 TYR B N 1
ATOM 2110 C CA . TYR B 1 132 ? 30.76521 9.35498 11.10433 1.000 41.79904 132 TYR B CA 1
ATOM 2111 C C . TYR B 1 132 ? 31.87222 8.92722 10.14609 1.000 38.46283 132 TYR B C 1
ATOM 2112 O O . TYR B 1 132 ? 31.71169 9.00226 8.92487 1.000 47.84786 132 TYR B O 1
ATOM 2121 N N . ASN B 1 133 ? 32.99082 8.47595 10.70296 1.000 31.01476 133 ASN B N 1
ATOM 2122 C CA . ASN B 1 133 ? 34.20010 8.24250 9.92944 1.000 51.10043 133 ASN B CA 1
ATOM 2123 C C . ASN B 1 133 ? 34.25444 6.81372 9.39528 1.000 44.01827 133 ASN B C 1
ATOM 2124 O O . ASN B 1 133 ? 33.58304 5.90720 9.89353 1.000 48.30596 133 ASN B O 1
ATOM 2129 N N . THR B 1 134 ? 35.07752 6.62542 8.36254 1.000 54.93564 134 THR B N 1
ATOM 2130 C CA . THR B 1 134 ? 35.26004 5.32084 7.73786 1.000 58.16652 134 THR B CA 1
ATOM 2131 C C . THR B 1 134 ? 36.20717 4.41467 8.51266 1.000 53.67969 134 THR B C 1
ATOM 2132 O O . THR B 1 134 ? 36.46783 3.29342 8.06323 1.000 49.72518 134 THR B O 1
ATOM 2136 N N . ASP B 1 135 ? 36.73394 4.86709 9.65035 1.000 51.81410 135 ASP B N 1
ATOM 2137 C CA . ASP B 1 135 ? 37.49497 4.01039 10.54728 1.000 55.80485 135 ASP B CA 1
ATOM 2138 C C . ASP B 1 135 ? 36.59943 3.27660 11.53992 1.000 61.81493 135 ASP B C 1
ATOM 2139 O O . ASP B 1 135 ? 37.09086 2.79287 12.56682 1.000 52.04916 135 ASP B O 1
ATOM 2144 N N . ASN B 1 136 ? 35.29705 3.19873 11.25335 1.000 52.35718 136 ASN B N 1
ATOM 2145 C CA . ASN B 1 136 ? 34.31610 2.53236 12.11009 1.000 43.85649 136 ASN B CA 1
ATOM 2146 C C . ASN B 1 136 ? 34.21807 3.19247 13.48317 1.000 51.39552 136 ASN B C 1
ATOM 2147 O O . ASN B 1 136 ? 33.86570 2.54526 14.47230 1.000 63.90879 136 ASN B O 1
ATOM 2152 N N . THR B 1 137 ? 34.52585 4.48631 13.55352 1.000 49.15467 137 THR B N 1
ATOM 2153 C CA . THR B 1 137 ? 34.39056 5.26006 14.77779 1.000 49.30495 137 THR B CA 1
ATOM 2154 C C . THR B 1 137 ? 33.55904 6.50456 14.49820 1.000 35.39266 137 THR B C 1
ATOM 2155 O O . THR B 1 137 ? 33.45378 6.96516 13.35843 1.000 39.01688 137 THR B O 1
ATOM 2159 N N . VAL B 1 138 ? 32.96327 7.04388 15.55893 1.000 29.29567 138 VAL B N 1
ATOM 2160 C CA . VAL B 1 138 ? 32.14611 8.24941 15.48871 1.000 35.16456 138 VAL B CA 1
ATOM 2161 C C . VAL B 1 138 ? 32.69687 9.26026 16.48254 1.000 38.19553 138 VAL B C 1
ATOM 2162 O O . VAL B 1 138 ? 32.83726 8.95435 17.67202 1.000 40.18585 138 VAL B O 1
ATOM 2166 N N . GLY B 1 139 ? 33.00377 10.45934 15.99600 1.000 39.02791 139 GLY B N 1
ATOM 2167 C CA . GLY B 1 139 ? 33.51416 11.53625 16.82590 1.000 31.99808 139 GLY B CA 1
ATOM 2168 C C . GLY B 1 139 ? 32.45425 12.60662 17.02989 1.000 37.39867 139 GLY B C 1
ATOM 2169 O O . GLY B 1 139 ? 31.84998 13.08703 16.06896 1.000 44.53932 139 GLY B O 1
ATOM 2170 N N . ILE B 1 140 ? 32.24287 12.96691 18.29139 1.000 41.98023 140 ILE B N 1
ATOM 2171 C CA . ILE B 1 140 ? 31.27960 13.99096 18.67772 1.000 42.75148 140 ILE B CA 1
ATOM 2172 C C . ILE B 1 140 ? 32.06755 15.17649 19.21559 1.000 39.93476 140 ILE B C 1
ATOM 2173 O O . ILE B 1 140 ? 32.67922 15.09124 20.28740 1.000 42.18365 140 ILE B O 1
ATOM 2178 N N . GLU B 1 141 ? 32.05638 16.28169 18.47558 1.000 33.33714 141 GLU B N 1
ATOM 2179 C CA . GLU B 1 141 ? 32.78773 17.48600 18.84013 1.000 37.80227 141 GLU B CA 1
ATOM 2180 C C . GLU B 1 141 ? 31.81592 18.57573 19.27081 1.000 35.42154 141 GLU B C 1
ATOM 2181 O O . GLU B 1 141 ? 30.77608 18.77954 18.63642 1.000 44.91376 141 GLU B O 1
ATOM 2187 N N . THR B 1 142 ? 32.16118 19.27563 20.34969 1.000 42.35067 142 THR B N 1
ATOM 2188 C CA . THR B 1 142 ? 31.36858 20.39181 20.85208 1.000 37.74879 142 THR B CA 1
ATOM 2189 C C . THR B 1 142 ? 32.26641 21.61395 20.95657 1.000 40.28243 142 THR B C 1
ATOM 2190 O O . THR B 1 142 ? 33.22378 21.61659 21.73664 1.000 41.39294 142 THR B O 1
ATOM 2194 N N . LYS B 1 143 ? 31.95770 22.64515 20.17571 1.000 35.66470 143 LYS B N 1
ATOM 2195 C CA . LYS B 1 143 ? 32.74452 23.86991 20.12671 1.000 42.43421 143 LYS B CA 1
ATOM 2196 C C . LYS B 1 143 ? 31.93335 25.02378 20.70007 1.000 40.60536 143 LYS B C 1
ATOM 2197 O O . LYS B 1 143 ? 30.76998 25.21499 20.33015 1.000 38.41544 143 LYS B O 1
ATOM 2203 N N . VAL B 1 144 ? 32.54758 25.78675 21.60093 1.000 30.40361 144 VAL B N 1
ATOM 2204 C CA . VAL B 1 144 ? 31.92720 26.95832 22.20802 1.000 45.80674 144 VAL B CA 1
ATOM 2205 C C . VAL B 1 144 ? 32.76760 28.17706 21.85835 1.000 31.36809 144 VAL B C 1
ATOM 2206 O O . VAL B 1 144 ? 33.98022 28.18994 22.09922 1.000 43.78783 144 VAL B O 1
ATOM 2210 N N . ALA B 1 145 ? 32.12550 29.19493 21.29476 1.000 41.45559 145 ALA B N 1
ATOM 2211 C CA . ALA B 1 145 ? 32.82006 30.41754 20.90744 1.000 52.25091 145 ALA B CA 1
ATOM 2212 C C . ALA B 1 145 ? 32.07601 31.65178 21.40690 1.000 37.70523 145 ALA B C 1
ATOM 2213 O O . ALA B 1 145 ? 31.02843 32.01510 20.87175 1.000 46.51829 145 ALA B O 1
ATOM 2215 N N . GLY C 1 5 ? -3.57060 5.26764 8.98563 1.000 96.78686 5 GLY C N 1
ATOM 2216 C CA . GLY C 1 5 ? -2.48948 5.24689 8.01797 1.000 94.87347 5 GLY C CA 1
ATOM 2217 C C . GLY C 1 5 ? -2.16455 3.85580 7.51045 1.000 88.50464 5 GLY C C 1
ATOM 2218 O O . GLY C 1 5 ? -2.66058 3.43978 6.46272 1.000 100.19112 5 GLY C O 1
ATOM 2219 N N . THR C 1 6 ? -1.32543 3.14117 8.26329 1.000 71.80800 6 THR C N 1
ATOM 2220 C CA . THR C 1 6 ? -0.89809 1.77904 7.93995 1.000 72.35755 6 THR C CA 1
ATOM 2221 C C . THR C 1 6 ? -0.26901 1.72453 6.54303 1.000 73.84400 6 THR C C 1
ATOM 2222 O O . THR C 1 6 ? -0.84865 1.22766 5.57500 1.000 74.55440 6 THR C O 1
ATOM 2226 N N . LYS C 1 7 ? 0.94768 2.26203 6.46991 1.000 67.88627 7 LYS C N 1
ATOM 2227 C CA . LYS C 1 7 ? 1.63401 2.22199 5.18669 1.000 62.37656 7 LYS C CA 1
ATOM 2228 C C . LYS C 1 7 ? 2.72853 1.16236 5.19492 1.000 58.07518 7 LYS C C 1
ATOM 2229 O O . LYS C 1 7 ? 3.46813 1.03906 6.17802 1.000 60.55437 7 LYS C O 1
ATOM 2235 N N . PRO C 1 8 ? 2.84704 0.38900 4.12099 1.000 49.97106 8 PRO C N 1
ATOM 2236 C CA . PRO C 1 8 ? 3.86037 -0.66697 4.07313 1.000 46.66328 8 PRO C CA 1
ATOM 2237 C C . PRO C 1 8 ? 5.23458 -0.12002 3.71528 1.000 34.21577 8 PRO C C 1
ATOM 2238 O O . PRO C 1 8 ? 5.37942 0.94328 3.10979 1.000 36.33044 8 PRO C O 1
ATOM 2242 N N . TYR C 1 9 ? 6.25537 -0.88045 4.10395 1.000 35.56524 9 TYR C N 1
ATOM 2243 C CA . TYR C 1 9 ? 7.63194 -0.51786 3.80449 1.000 39.17205 9 TYR C CA 1
ATOM 2244 C C . TYR C 1 9 ? 8.46936 -1.78420 3.69507 1.000 46.05826 9 TYR C C 1
ATOM 2245 O O . TYR C 1 9 ? 8.03139 -2.88073 4.05183 1.000 34.62862 9 TYR C O 1
ATOM 2254 N N . VAL C 1 10 ? 9.68979 -1.61570 3.19386 1.000 33.37382 10 VAL C N 1
ATOM 2255 C CA . VAL C 1 10 ? 10.65986 -2.69840 3.08757 1.000 33.32363 10 VAL C CA 1
ATOM 2256 C C . VAL C 1 10 ? 12.03371 -2.13889 3.43004 1.000 28.25556 10 VAL C C 1
ATOM 2257 O O . VAL C 1 10 ? 12.38312 -1.02764 3.01870 1.000 37.19740 10 VAL C O 1
ATOM 2261 N N . LYS C 1 11 ? 12.80596 -2.89945 4.20140 1.000 31.39228 11 LYS C N 1
ATOM 2262 C CA . LYS C 1 11 ? 14.14262 -2.49589 4.61224 1.000 36.99160 11 LYS C CA 1
ATOM 2263 C C . LYS C 1 11 ? 15.17777 -3.45436 4.04284 1.000 46.38192 11 LYS C C 1
ATOM 2264 O O . LYS C 1 11 ? 14.95513 -4.66830 3.99140 1.000 44.04570 11 LYS C O 1
ATOM 2270 N N . VAL C 1 12 ? 16.30899 -2.89868 3.61610 1.000 32.48662 12 VAL C N 1
ATOM 2271 C CA . VAL C 1 12 ? 17.46178 -3.66847 3.16214 1.000 35.07601 12 VAL C CA 1
ATOM 2272 C C . VAL C 1 12 ? 18.68194 -3.09575 3.86839 1.000 27.98561 12 VAL C C 1
ATOM 2273 O O . VAL C 1 12 ? 19.05643 -1.94144 3.62724 1.000 42.70214 12 VAL C O 1
ATOM 2277 N N . ARG C 1 13 ? 19.29979 -3.89098 4.73805 1.000 36.67023 13 ARG C N 1
ATOM 2278 C CA . ARG C 1 13 ? 20.42036 -3.43913 5.54938 1.000 42.77467 13 ARG C CA 1
ATOM 2279 C C . ARG C 1 13 ? 21.66007 -4.26877 5.24617 1.000 36.05766 13 ARG C C 1
ATOM 2280 O O . ARG C 1 13 ? 21.57132 -5.47939 5.01700 1.000 42.50769 13 ARG C O 1
ATOM 2288 N N . TRP C 1 14 ? 22.81455 -3.60498 5.24614 1.000 34.19449 14 TRP C N 1
ATOM 2289 C CA . TRP C 1 14 ? 24.10502 -4.24133 5.02944 1.000 35.81907 14 TRP C CA 1
ATOM 2290 C C . TRP C 1 14 ? 25.08210 -3.75187 6.08717 1.000 30.17517 14 TRP C C 1
ATOM 2291 O O . TRP C 1 14 ? 25.12295 -2.55853 6.39922 1.000 45.01251 14 TRP C O 1
ATOM 2302 N N . ASN C 1 15 ? 25.86468 -4.67485 6.63826 1.000 34.44566 15 ASN C N 1
ATOM 2303 C CA . ASN C 1 15 ? 26.84622 -4.35636 7.66220 1.000 33.17271 15 ASN C CA 1
ATOM 2304 C C . ASN C 1 15 ? 28.24865 -4.65011 7.14439 1.000 37.48381 15 ASN C C 1
ATOM 2305 O O . ASN C 1 15 ? 28.43434 -5.39730 6.18004 1.000 36.75635 15 ASN C O 1
ATOM 2310 N N . THR C 1 16 ? 29.24310 -4.05550 7.80881 1.000 41.01045 16 THR C N 1
ATOM 2311 C CA . THR C 1 16 ? 30.62957 -4.17116 7.36901 1.000 34.74764 16 THR C CA 1
ATOM 2312 C C . THR C 1 16 ? 31.17149 -5.59235 7.45420 1.000 35.48336 16 THR C C 1
ATOM 2313 O O . THR C 1 16 ? 32.22013 -5.86855 6.86156 1.000 53.57572 16 THR C O 1
ATOM 2317 N N . ASP C 1 17 ? 30.49853 -6.49278 8.17089 1.000 39.24369 17 ASP C N 1
ATOM 2318 C CA . ASP C 1 17 ? 30.86035 -7.90275 8.18256 1.000 40.19378 17 ASP C CA 1
ATOM 2319 C C . ASP C 1 17 ? 30.16116 -8.68987 7.07788 1.000 44.01276 17 ASP C C 1
ATOM 2320 O O . ASP C 1 17 ? 30.11397 -9.92409 7.14227 1.000 45.24141 17 ASP C O 1
ATOM 2325 N N . ASN C 1 18 ? 29.61780 -7.99597 6.07420 1.000 46.22121 18 ASN C N 1
ATOM 2326 C CA . ASN C 1 18 ? 28.90862 -8.61731 4.95341 1.000 44.30679 18 ASN C CA 1
ATOM 2327 C C . ASN C 1 18 ? 27.71958 -9.44976 5.42851 1.000 48.99591 18 ASN C C 1
ATOM 2328 O O . ASN C 1 18 ? 27.46982 -10.55015 4.93206 1.000 51.30535 18 ASN C O 1
ATOM 2333 N N . THR C 1 19 ? 26.97869 -8.91985 6.39722 1.000 45.15452 19 THR C N 1
ATOM 2334 C CA . THR C 1 19 ? 25.71575 -9.50437 6.82716 1.000 52.12303 19 THR C CA 1
ATOM 2335 C C . THR C 1 19 ? 24.57221 -8.67130 6.26467 1.000 45.66885 19 THR C C 1
ATOM 2336 O O . THR C 1 19 ? 24.54357 -7.44851 6.43969 1.000 52.38480 19 THR C O 1
ATOM 2340 N N . VAL C 1 20 ? 23.64026 -9.33350 5.58534 1.000 37.46853 20 VAL C N 1
ATOM 2341 C CA . VAL C 1 20 ? 22.53228 -8.67534 4.90595 1.000 47.70001 20 VAL C CA 1
ATOM 2342 C C . VAL C 1 20 ? 21.22577 -9.15123 5.52357 1.000 43.51633 20 VAL C C 1
ATOM 2343 O O . VAL C 1 20 ? 21.06965 -10.33710 5.83514 1.000 59.23930 20 VAL C O 1
ATOM 2347 N N . ALA C 1 21 ? 20.29158 -8.21994 5.70711 1.000 39.93332 21 ALA C N 1
ATOM 2348 C CA . ALA C 1 21 ? 18.97915 -8.52879 6.26068 1.000 54.46786 21 ALA C CA 1
ATOM 2349 C C . ALA C 1 21 ? 17.92479 -7.76127 5.48033 1.000 49.02539 21 ALA C C 1
ATOM 2350 O O . ALA C 1 21 ? 17.98209 -6.53026 5.40278 1.000 47.45826 21 ALA C O 1
ATOM 2352 N N . VAL C 1 22 ? 16.97392 -8.48653 4.89829 1.000 40.34696 22 VAL C N 1
ATOM 2353 C CA . VAL C 1 22 ? 15.81639 -7.89470 4.23759 1.000 38.59242 22 VAL C CA 1
ATOM 2354 C C . VAL C 1 22 ? 14.61329 -8.05401 5.15537 1.000 44.54779 22 VAL C C 1
ATOM 2355 O O . VAL C 1 22 ? 14.42441 -9.10867 5.77583 1.000 51.97320 22 VAL C O 1
ATOM 2359 N N . ALA C 1 23 ? 13.80569 -7.00148 5.26201 1.000 45.70138 23 ALA C N 1
ATOM 2360 C CA . ALA C 1 23 ? 12.68179 -6.99656 6.18451 1.000 42.02979 23 ALA C CA 1
ATOM 2361 C C . ALA C 1 23 ? 11.47848 -6.33209 5.53385 1.000 41.90938 23 ALA C C 1
ATOM 2362 O O . ALA C 1 23 ? 11.61711 -5.41509 4.72042 1.000 46.67155 23 ALA C O 1
ATOM 2364 N N . PHE C 1 24 ? 10.29267 -6.80862 5.90559 1.000 32.40121 24 PHE C N 1
ATOM 2365 C CA . PHE C 1 24 ? 9.03119 -6.28489 5.40177 1.000 36.22458 24 PHE C CA 1
ATOM 2366 C C . PHE C 1 24 ? 8.16238 -5.90215 6.58755 1.000 50.74315 24 PHE C C 1
ATOM 2367 O O . PHE C 1 24 ? 8.03179 -6.67957 7.53835 1.000 46.68447 24 PHE C O 1
ATOM 2375 N N . GLY C 1 25 ? 7.57132 -4.71256 6.53453 1.000 43.36856 25 GLY C N 1
ATOM 2376 C CA . GLY C 1 25 ? 6.75250 -4.27168 7.64522 1.000 46.49506 25 GLY C CA 1
ATOM 2377 C C . GLY C 1 25 ? 5.73256 -3.24129 7.21694 1.000 41.42593 25 GLY C C 1
ATOM 2378 O O . GLY C 1 25 ? 5.65171 -2.85433 6.04918 1.000 46.69839 25 GLY C O 1
ATOM 2379 N N . ALA C 1 26 ? 4.94558 -2.80190 8.19608 1.000 44.02503 26 ALA C N 1
ATOM 2380 C CA . ALA C 1 26 ? 3.93193 -1.77814 7.99974 1.000 54.60566 26 ALA C CA 1
ATOM 2381 C C . ALA C 1 26 ? 3.93846 -0.84693 9.20107 1.000 38.86367 26 ALA C C 1
ATOM 2382 O O . ALA C 1 26 ? 4.13886 -1.28956 10.33543 1.000 44.29035 26 ALA C O 1
ATOM 2384 N N . GLU C 1 27 ? 3.71941 0.44124 8.94843 1.000 44.49056 27 GLU C N 1
ATOM 2385 C CA . GLU C 1 27 ? 3.76907 1.45962 9.98840 1.000 39.49687 27 GLU C CA 1
ATOM 2386 C C . GLU C 1 27 ? 2.47554 2.25970 9.98457 1.000 50.32054 27 GLU C C 1
ATOM 2387 O O . GLU C 1 27 ? 2.00105 2.67665 8.92332 1.000 50.01594 27 GLU C O 1
ATOM 2393 N N . THR C 1 28 ? 1.91021 2.46958 11.17129 1.000 53.23377 28 THR C N 1
ATOM 2394 C CA . THR C 1 28 ? 0.69556 3.25593 11.34939 1.000 51.25514 28 THR C CA 1
ATOM 2395 C C . THR C 1 28 ? 0.99991 4.39687 12.30837 1.000 55.16390 28 THR C C 1
ATOM 2396 O O . THR C 1 28 ? 1.36576 4.15687 13.46384 1.000 58.52940 28 THR C O 1
ATOM 2400 N N . ASP C 1 29 ? 0.85072 5.62980 11.83288 1.000 60.67000 29 ASP C N 1
ATOM 2401 C CA . ASP C 1 29 ? 1.13538 6.81886 12.62473 1.000 63.80382 29 ASP C CA 1
ATOM 2402 C C . ASP C 1 29 ? -0.16552 7.49387 13.03544 1.000 60.31099 29 ASP C C 1
ATOM 2403 O O . ASP C 1 29 ? -1.06374 7.68102 12.20770 1.000 63.68777 29 ASP C O 1
ATOM 2408 N N . TYR C 1 30 ? -0.25771 7.85786 14.31228 1.000 53.33098 30 TYR C N 1
ATOM 2409 C CA . TYR C 1 30 ? -1.41638 8.54456 14.86901 1.000 44.14783 30 TYR C CA 1
ATOM 2410 C C . TYR C 1 30 ? -0.97431 9.92430 15.33148 1.000 42.31743 30 TYR C C 1
ATOM 2411 O O . TYR C 1 30 ? -0.07891 10.04018 16.17528 1.000 40.92700 30 TYR C O 1
ATOM 2420 N N . LYS C 1 31 ? -1.59554 10.96496 14.78353 1.000 50.31112 31 LYS C N 1
ATOM 2421 C CA . LYS C 1 31 ? -1.27829 12.33810 15.16951 1.000 50.83605 31 LYS C CA 1
ATOM 2422 C C . LYS C 1 31 ? -2.24980 12.75508 16.26696 1.000 42.95904 31 LYS C C 1
ATOM 2423 O O . LYS C 1 31 ? -3.38944 13.13987 15.99371 1.000 50.17760 31 LYS C O 1
ATOM 2429 N N . LEU C 1 32 ? -1.79564 12.67342 17.51802 1.000 36.65015 32 LEU C N 1
ATOM 2430 C CA . LEU C 1 32 ? -2.62404 13.02069 18.66498 1.000 50.72389 32 LEU C CA 1
ATOM 2431 C C . LEU C 1 32 ? -2.62798 14.51357 18.96520 1.000 40.20747 32 LEU C C 1
ATOM 2432 O O . LEU C 1 32 ? -3.43292 14.96096 19.78910 1.000 40.54672 32 LEU C O 1
ATOM 2437 N N . ALA C 1 33 ? -1.75764 15.28665 18.32473 1.000 39.82684 33 ALA C N 1
ATOM 2438 C CA . ALA C 1 33 ? -1.64537 16.71563 18.57559 1.000 52.06748 33 ALA C CA 1
ATOM 2439 C C . ALA C 1 33 ? -1.06168 17.37133 17.33406 1.000 38.92230 33 ALA C C 1
ATOM 2440 O O . ALA C 1 33 ? -0.41297 16.69958 16.52390 1.000 48.08165 33 ALA C O 1
ATOM 2442 N N . PRO C 1 34 ? -1.28379 18.67554 17.14629 1.000 49.23570 34 PRO C N 1
ATOM 2443 C CA . PRO C 1 34 ? -0.65027 19.35690 16.00578 1.000 46.66414 34 PRO C CA 1
ATOM 2444 C C . PRO C 1 34 ? 0.86441 19.29980 16.04679 1.000 47.27315 34 PRO C C 1
ATOM 2445 O O . PRO C 1 34 ? 1.50851 19.30527 14.99024 1.000 61.66094 34 PRO C O 1
ATOM 2449 N N . TYR C 1 35 ? 1.45233 19.23614 17.23978 1.000 42.00376 35 TYR C N 1
ATOM 2450 C CA . TYR C 1 35 ? 2.89735 19.22707 17.40374 1.000 42.69227 35 TYR C CA 1
ATOM 2451 C C . TYR C 1 35 ? 3.46427 17.84319 17.68467 1.000 43.02225 35 TYR C C 1
ATOM 2452 O O . TYR C 1 35 ? 4.68041 17.66243 17.58100 1.000 54.63803 35 TYR C O 1
ATOM 2461 N N . LEU C 1 36 ? 2.62433 16.86913 18.02772 1.000 32.94566 36 LEU C N 1
ATOM 2462 C CA . LEU C 1 36 ? 3.08028 15.55905 18.46846 1.000 44.60730 36 LEU C CA 1
ATOM 2463 C C . LEU C 1 36 ? 2.34167 14.45958 17.72046 1.000 41.19534 36 LEU C C 1
ATOM 2464 O O . LEU C 1 36 ? 1.12449 14.53566 17.52831 1.000 42.63353 36 LEU C O 1
ATOM 2469 N N . LYS C 1 37 ? 3.08456 13.43505 17.30490 1.000 35.37881 37 LYS C N 1
ATOM 2470 C CA . LYS C 1 37 ? 2.50697 12.24621 16.69821 1.000 45.88706 37 LYS C CA 1
ATOM 2471 C C . LYS C 1 37 ? 3.10797 11.00358 17.33848 1.000 39.09214 37 LYS C C 1
ATOM 2472 O O . LYS C 1 37 ? 4.22561 11.03013 17.86178 1.000 36.42699 37 LYS C O 1
ATOM 2478 N N . THR C 1 38 ? 2.34760 9.91585 17.29836 1.000 28.77984 38 THR C N 1
ATOM 2479 C CA . THR C 1 38 ? 2.79908 8.61072 17.75227 1.000 43.57385 38 THR C CA 1
ATOM 2480 C C . THR C 1 38 ? 2.64896 7.60945 16.61445 1.000 47.32367 38 THR C C 1
ATOM 2481 O O . THR C 1 38 ? 1.99798 7.87788 15.60164 1.000 38.49818 38 THR C O 1
ATOM 2485 N N . GLY C 1 39 ? 3.26244 6.44311 16.78381 1.000 48.90316 39 GLY C N 1
ATOM 2486 C CA . GLY C 1 39 ? 3.22107 5.43108 15.74715 1.000 54.85970 39 GLY C CA 1
ATOM 2487 C C . GLY C 1 39 ? 3.60530 4.07228 16.27807 1.000 42.84878 39 GLY C C 1
ATOM 2488 O O . GLY C 1 39 ? 4.37989 3.95396 17.23257 1.000 43.18363 39 GLY C O 1
ATOM 2489 N N . VAL C 1 40 ? 3.05179 3.03701 15.65206 1.000 44.90447 40 VAL C N 1
ATOM 2490 C CA . VAL C 1 40 ? 3.39708 1.65154 15.93957 1.000 52.76651 40 VAL C CA 1
ATOM 2491 C C . VAL C 1 40 ? 3.76581 0.97581 14.62719 1.000 55.53088 40 VAL C C 1
ATOM 2492 O O . VAL C 1 40 ? 3.12300 1.20602 13.59660 1.000 52.97414 40 VAL C O 1
ATOM 2496 N N . ALA C 1 41 ? 4.81096 0.15300 14.66064 1.000 60.30701 41 ALA C N 1
ATOM 2497 C CA . ALA C 1 41 ? 5.31031 -0.49941 13.45866 1.000 57.07791 41 ALA C CA 1
ATOM 2498 C C . ALA C 1 41 ? 5.69384 -1.93422 13.77844 1.000 52.44813 41 ALA C C 1
ATOM 2499 O O . ALA C 1 41 ? 6.44609 -2.18277 14.72507 1.000 61.90584 41 ALA C O 1
ATOM 2501 N N . THR C 1 42 ? 5.17296 -2.86990 12.99108 1.000 41.17755 42 THR C N 1
ATOM 2502 C CA . THR C 1 42 ? 5.52601 -4.27795 13.09043 1.000 51.86696 42 THR C CA 1
ATOM 2503 C C . THR C 1 42 ? 6.32256 -4.68008 11.85683 1.000 48.86891 42 THR C C 1
ATOM 2504 O O . THR C 1 42 ? 6.05583 -4.19893 10.75104 1.000 50.93600 42 THR C O 1
ATOM 2508 N N . GLU C 1 43 ? 7.30428 -5.55791 12.04813 1.000 56.92553 43 GLU C N 1
ATOM 2509 C CA . GLU C 1 43 ? 8.23633 -5.88131 10.97917 1.000 50.68560 43 GLU C CA 1
ATOM 2510 C C . GLU C 1 43 ? 8.70224 -7.32318 11.11167 1.000 52.41002 43 GLU C C 1
ATOM 2511 O O . GLU C 1 43 ? 8.94458 -7.80590 12.22056 1.000 58.90939 43 GLU C O 1
ATOM 2517 N N . THR C 1 44 ? 8.82643 -8.00071 9.97206 1.000 48.17347 44 THR C N 1
ATOM 2518 C CA . THR C 1 44 ? 9.35488 -9.35923 9.89817 1.000 52.41703 44 THR C CA 1
ATOM 2519 C C . THR C 1 44 ? 10.67641 -9.30459 9.14096 1.000 37.12003 44 THR C C 1
ATOM 2520 O O . THR C 1 44 ? 10.70015 -8.98966 7.94661 1.000 47.92968 44 THR C O 1
ATOM 2524 N N . GLU C 1 45 ? 11.76969 -9.61108 9.83318 1.000 47.90799 45 GLU C N 1
ATOM 2525 C CA . GLU C 1 45 ? 13.11209 -9.50882 9.27954 1.000 42.52654 45 GLU C CA 1
ATOM 2526 C C . GLU C 1 45 ? 13.68335 -10.89455 9.00965 1.000 50.31988 45 GLU C C 1
ATOM 2527 O O . GLU C 1 45 ? 13.54071 -11.80715 9.82960 1.000 49.59754 45 GLU C O 1
ATOM 2533 N N . TYR C 1 46 ? 14.32994 -11.04412 7.85659 1.000 56.18216 46 TYR C N 1
ATOM 2534 C CA . TYR C 1 46 ? 14.98857 -12.28640 7.45753 1.000 39.52558 46 TYR C CA 1
ATOM 2535 C C . TYR C 1 46 ? 16.49688 -12.07045 7.56528 1.000 53.88666 46 TYR C C 1
ATOM 2536 O O . TYR C 1 46 ? 17.14974 -11.65264 6.60746 1.000 47.08277 46 TYR C O 1
ATOM 2545 N N . ASN C 1 47 ? 17.04702 -12.35820 8.74153 1.000 61.19355 47 ASN C N 1
ATOM 2546 C CA . ASN C 1 47 ? 18.47906 -12.23443 8.97579 1.000 72.35089 47 ASN C CA 1
ATOM 2547 C C . ASN C 1 47 ? 19.17014 -13.53685 8.59274 1.000 83.32527 47 ASN C C 1
ATOM 2548 O O . ASN C 1 47 ? 18.80506 -14.60839 9.08515 1.000 71.12611 47 ASN C O 1
ATOM 2553 N N . ASN C 1 48 ? 20.17445 -13.43852 7.71825 1.000 102.45111 48 ASN C N 1
ATOM 2554 C CA . ASN C 1 48 ? 20.84320 -14.63154 7.20940 1.000 98.29984 48 ASN C CA 1
ATOM 2555 C C . ASN C 1 48 ? 21.55161 -15.42042 8.30366 1.000 104.10316 48 ASN C C 1
ATOM 2556 O O . ASN C 1 48 ? 21.90396 -16.58415 8.08192 1.000 115.32453 48 ASN C O 1
ATOM 2561 N N . SER C 1 49 ? 21.76512 -14.82290 9.47466 1.000 100.13649 49 SER C N 1
ATOM 2562 C CA . SER C 1 49 ? 22.40110 -15.50654 10.59403 1.000 103.09786 49 SER C CA 1
ATOM 2563 C C . SER C 1 49 ? 21.40121 -16.06637 11.59698 1.000 90.86969 49 SER C C 1
ATOM 2564 O O . SER C 1 49 ? 21.57731 -17.19142 12.07390 1.000 88.42605 49 SER C O 1
ATOM 2567 N N . SER C 1 50 ? 20.35198 -15.31100 11.92786 1.000 87.50586 50 SER C N 1
ATOM 2568 C CA . SER C 1 50 ? 19.34804 -15.74025 12.89422 1.000 65.43845 50 SER C CA 1
ATOM 2569 C C . SER C 1 50 ? 18.02880 -16.12362 12.23054 1.000 76.74360 50 SER C C 1
ATOM 2570 O O . SER C 1 50 ? 16.98584 -16.13017 12.89318 1.000 58.59755 50 SER C O 1
ATOM 2573 N N . LEU C 1 51 ? 18.05809 -16.43396 10.93314 1.000 76.14918 51 LEU C N 1
ATOM 2574 C CA . LEU C 1 51 ? 16.89530 -16.90335 10.17067 1.000 72.99291 51 LEU C CA 1
ATOM 2575 C C . LEU C 1 51 ? 15.83182 -15.81047 10.18987 1.000 54.47484 51 LEU C C 1
ATOM 2576 O O . LEU C 1 51 ? 16.08707 -14.72010 9.64997 1.000 65.52271 51 LEU C O 1
ATOM 2581 N N . VAL C 1 52 ? 14.65690 -16.03340 10.77314 1.000 54.82790 52 VAL C N 1
ATOM 2582 C CA . VAL C 1 52 ? 13.55488 -15.07959 10.72797 1.000 56.21134 52 VAL C CA 1
ATOM 2583 C C . VAL C 1 52 ? 13.35867 -14.48511 12.11482 1.000 57.87674 52 VAL C C 1
ATOM 2584 O O . VAL C 1 52 ? 13.49087 -15.18362 13.12685 1.000 69.04230 52 VAL C O 1
ATOM 2588 N N . LYS C 1 53 ? 13.04231 -13.19232 12.15783 1.000 56.55112 53 LYS C N 1
ATOM 2589 C CA . LYS C 1 53 ? 12.81579 -12.49027 13.41177 1.000 48.69779 53 LYS C CA 1
ATOM 2590 C C . LYS C 1 53 ? 11.76225 -11.41643 13.18869 1.000 45.48480 53 LYS C C 1
ATOM 2591 O O . LYS C 1 53 ? 11.80409 -10.69595 12.18800 1.000 53.74145 53 LYS C O 1
ATOM 2597 N N . THR C 1 54 ? 10.81958 -11.31841 14.12227 1.000 43.32881 54 THR C N 1
ATOM 2598 C CA . THR C 1 54 ? 9.72143 -10.36507 14.04121 1.000 46.41904 54 THR C CA 1
ATOM 2599 C C . THR C 1 54 ? 9.81987 -9.38890 15.20394 1.000 59.75373 54 THR C C 1
ATOM 2600 O O . THR C 1 54 ? 10.03409 -9.80097 16.34855 1.000 57.17827 54 THR C O 1
ATOM 2604 N N . GLY C 1 55 ? 9.66587 -8.09750 14.90888 1.000 59.22393 55 GLY C N 1
ATOM 2605 C CA . GLY C 1 55 ? 9.76616 -7.07494 15.92295 1.000 50.32187 55 GLY C CA 1
ATOM 2606 C C . GLY C 1 55 ? 8.62538 -6.08103 15.82661 1.000 49.43193 55 GLY C C 1
ATOM 2607 O O . GLY C 1 55 ? 7.97762 -5.93317 14.79007 1.000 49.36097 55 GLY C O 1
ATOM 2608 N N . THR C 1 56 ? 8.38932 -5.39770 16.94410 1.000 48.42171 56 THR C N 1
ATOM 2609 C CA . THR C 1 56 ? 7.37896 -4.35331 17.03919 1.000 52.57507 56 THR C CA 1
ATOM 2610 C C . THR C 1 56 ? 7.99002 -3.15747 17.75079 1.000 41.71697 56 THR C C 1
ATOM 2611 O O . THR C 1 56 ? 8.61974 -3.31447 18.80154 1.000 47.56111 56 THR C O 1
ATOM 2615 N N . GLU C 1 57 ? 7.81091 -1.96904 17.17957 1.000 41.50514 57 GLU C N 1
ATOM 2616 C CA . GLU C 1 57 ? 8.38835 -0.75162 17.73166 1.000 50.99174 57 GLU C CA 1
ATOM 2617 C C . GLU C 1 57 ? 7.31471 0.31763 17.86031 1.000 46.53591 57 GLU C C 1
ATOM 2618 O O . GLU C 1 57 ? 6.56684 0.57274 16.91084 1.000 37.14077 57 GLU C O 1
ATOM 2624 N N . VAL C 1 58 ? 7.24093 0.93235 19.03842 1.000 47.37261 58 VAL C N 1
ATOM 2625 C CA . VAL C 1 58 ? 6.31995 2.02737 19.31885 1.000 39.46637 58 VAL C CA 1
ATOM 2626 C C . VAL C 1 58 ? 7.12824 3.31571 19.36398 1.000 36.05567 58 VAL C C 1
ATOM 2627 O O . VAL C 1 58 ? 8.19586 3.36346 19.98759 1.000 36.96961 58 VAL C O 1
ATOM 2631 N N . LYS C 1 59 ? 6.62555 4.35608 18.70119 1.000 39.69966 59 LYS C N 1
ATOM 2632 C CA . LYS C 1 59 ? 7.38202 5.58199 18.49663 1.000 43.99225 59 LYS C CA 1
ATOM 2633 C C . LYS C 1 59 ? 6.54928 6.79927 18.87077 1.000 42.18641 59 LYS C C 1
ATOM 2634 O O . LYS C 1 59 ? 5.31669 6.77053 18.82196 1.000 38.87906 59 LYS C O 1
ATOM 2640 N N . THR C 1 60 ? 7.24435 7.87331 19.24571 1.000 46.97364 60 THR C N 1
ATOM 2641 C CA . THR C 1 60 ? 6.64344 9.19041 19.40155 1.000 48.05492 60 THR C CA 1
ATOM 2642 C C . THR C 1 60 ? 7.58651 10.23534 18.83052 1.000 29.87441 60 THR C C 1
ATOM 2643 O O . THR C 1 60 ? 8.80773 10.06252 18.83646 1.000 31.48709 60 THR C O 1
ATOM 2647 N N . ALA C 1 61 ? 7.00569 11.32882 18.34760 1.000 28.22521 61 ALA C N 1
ATOM 2648 C CA . ALA C 1 61 ? 7.78515 12.41944 17.78251 1.000 33.68679 61 ALA C CA 1
ATOM 2649 C C . ALA C 1 61 ? 7.00742 13.71375 17.94726 1.000 32.54407 61 ALA C C 1
ATOM 2650 O O . ALA C 1 61 ? 5.84966 13.79937 17.52732 1.000 36.84054 61 ALA C O 1
ATOM 2652 N N . TYR C 1 62 ? 7.63785 14.71013 18.56343 1.000 29.35928 62 TYR C N 1
ATOM 2653 C CA . TYR C 1 62 ? 7.03358 16.02366 18.70886 1.000 44.83433 62 TYR C CA 1
ATOM 2654 C C . TYR C 1 62 ? 7.98709 17.09047 18.19184 1.000 37.65171 62 TYR C C 1
ATOM 2655 O O . TYR C 1 62 ? 9.20615 16.89958 18.15933 1.000 28.14900 62 TYR C O 1
ATOM 2664 N N . ARG C 1 63 ? 7.41116 18.21671 17.78125 1.000 42.33297 63 ARG C N 1
ATOM 2665 C CA . ARG C 1 63 ? 8.19534 19.29634 17.20024 1.000 46.52119 63 ARG C CA 1
ATOM 2666 C C . ARG C 1 63 ? 8.98629 20.02293 18.27984 1.000 46.18603 63 ARG C C 1
ATOM 2667 O O . ARG C 1 63 ? 8.42002 20.48829 19.27368 1.000 45.41748 63 ARG C O 1
ATOM 2675 N N . LEU C 1 64 ? 10.30274 20.11441 18.08588 1.000 45.04564 64 LEU C N 1
ATOM 2676 C CA . LEU C 1 64 ? 11.11421 20.97479 18.93733 1.000 50.29025 64 LEU C CA 1
ATOM 2677 C C . LEU C 1 64 ? 11.03638 22.42785 18.49168 1.000 56.16614 64 LEU C C 1
ATOM 2678 O O . LEU C 1 64 ? 11.16938 23.33660 19.31901 1.000 45.63250 64 LEU C O 1
ATOM 2683 N N . GLY C 1 65 ? 10.81816 22.65921 17.19997 1.000 46.26384 65 GLY C N 1
ATOM 2684 C CA . GLY C 1 65 ? 10.66725 23.98862 16.66304 1.000 46.45330 65 GLY C CA 1
ATOM 2685 C C . GLY C 1 65 ? 9.91378 23.96842 15.34891 1.000 50.91613 65 GLY C C 1
ATOM 2686 O O . GLY C 1 65 ? 9.18257 23.02169 15.04134 1.000 61.81436 65 GLY C O 1
ATOM 2687 N N . PRO C 1 66 ? 10.07247 25.02424 14.54592 1.000 52.57458 66 PRO C N 1
ATOM 2688 C CA . PRO C 1 66 ? 9.39597 25.03874 13.23782 1.000 48.32705 66 PRO C CA 1
ATOM 2689 C C . PRO C 1 66 ? 9.93617 23.99900 12.27170 1.000 60.79329 66 PRO C C 1
ATOM 2690 O O . PRO C 1 66 ? 9.16323 23.42612 11.49325 1.000 49.28357 66 PRO C O 1
ATOM 2694 N N . ASN C 1 67 ? 11.24523 23.73684 12.29423 1.000 54.82791 67 ASN C N 1
ATOM 2695 C CA . ASN C 1 67 ? 11.86153 22.76455 11.39731 1.000 49.67180 67 ASN C CA 1
ATOM 2696 C C . ASN C 1 67 ? 12.62370 21.68177 12.15367 1.000 46.37161 67 ASN C C 1
ATOM 2697 O O . ASN C 1 67 ? 13.50291 21.03233 11.57847 1.000 47.36273 67 ASN C O 1
ATOM 2702 N N . ALA C 1 68 ? 12.30657 21.46944 13.42860 1.000 44.36965 68 ALA C N 1
ATOM 2703 C CA . ALA C 1 68 ? 12.99263 20.48111 14.24706 1.000 44.25350 68 ALA C CA 1
ATOM 2704 C C . ALA C 1 68 ? 11.97597 19.58267 14.93363 1.000 51.07484 68 ALA C C 1
ATOM 2705 O O . ALA C 1 68 ? 10.94567 20.05470 15.42357 1.000 41.75941 68 ALA C O 1
ATOM 2707 N N . ALA C 1 69 ? 12.27339 18.28550 14.96421 1.000 46.19883 69 ALA C N 1
ATOM 2708 C CA . ALA C 1 69 ? 11.42868 17.30442 15.62669 1.000 38.69411 69 ALA C CA 1
ATOM 2709 C C . ALA C 1 69 ? 12.31025 16.26207 16.29615 1.000 32.66383 69 ALA C C 1
ATOM 2710 O O . ALA C 1 69 ? 13.38186 15.91723 15.79228 1.000 37.34536 69 ALA C O 1
ATOM 2712 N N . LEU C 1 70 ? 11.84877 15.76385 17.43920 1.000 34.47648 70 LEU C N 1
ATOM 2713 C CA . LEU C 1 70 ? 12.58501 14.78756 18.22982 1.000 36.12624 70 LEU C CA 1
ATOM 2714 C C . LEU C 1 70 ? 11.77931 13.50164 18.32499 1.000 36.50861 70 LEU C C 1
ATOM 2715 O O . LEU C 1 70 ? 10.60058 13.53001 18.69261 1.000 34.91287 70 LEU C O 1
ATOM 2720 N N . GLU C 1 71 ? 12.42084 12.37970 18.00807 1.000 40.75630 71 GLU C N 1
ATOM 2721 C CA . GLU C 1 71 ? 11.76400 11.08305 17.93632 1.000 35.58550 71 GLU C CA 1
ATOM 2722 C C . GLU C 1 71 ? 12.34325 10.13990 18.98190 1.000 30.33075 71 GLU C C 1
ATOM 2723 O O . GLU C 1 71 ? 13.55591 10.12598 19.21641 1.000 34.58137 71 GLU C O 1
ATOM 2729 N N . THR C 1 72 ? 11.46695 9.35529 19.60925 1.000 26.53453 72 THR C N 1
ATOM 2730 C CA . THR C 1 72 ? 11.85612 8.31844 20.55532 1.000 27.73956 72 THR C CA 1
ATOM 2731 C C . THR C 1 72 ? 11.17740 7.01360 20.16506 1.000 31.66273 72 THR C C 1
ATOM 2732 O O . THR C 1 72 ? 9.98595 6.99883 19.84216 1.000 37.96523 72 THR C O 1
ATOM 2736 N N . VAL C 1 73 ? 11.93870 5.92066 20.19104 1.000 28.67783 73 VAL C N 1
ATOM 2737 C CA . VAL C 1 73 ? 11.46199 4.61830 19.73571 1.000 38.76992 73 VAL C CA 1
ATOM 2738 C C . VAL C 1 73 ? 11.87028 3.55307 20.74509 1.000 33.82237 73 VAL C C 1
ATOM 2739 O O . VAL C 1 73 ? 13.00132 3.55365 21.24155 1.000 37.14340 73 VAL C O 1
ATOM 2743 N N . VAL C 1 74 ? 10.94420 2.64582 21.05018 1.000 24.90258 74 VAL C N 1
ATOM 2744 C CA . VAL C 1 74 ? 11.22914 1.43527 21.81266 1.000 37.90891 74 VAL C CA 1
ATOM 2745 C C . VAL C 1 74 ? 10.79447 0.24344 20.97250 1.000 39.35622 74 VAL C C 1
ATOM 2746 O O . VAL C 1 74 ? 9.65326 0.19707 20.49946 1.000 43.65013 74 VAL C O 1
ATOM 2750 N N . ARG C 1 75 ? 11.69928 -0.71627 20.79070 1.000 42.70409 75 ARG C N 1
ATOM 2751 C CA . ARG C 1 75 ? 11.46375 -1.86444 19.92696 1.000 43.37670 75 ARG C CA 1
ATOM 2752 C C . ARG C 1 75 ? 11.68353 -3.15444 20.70343 1.000 37.40357 75 ARG C C 1
ATOM 2753 O O . ARG C 1 75 ? 12.62858 -3.26251 21.49003 1.000 31.96370 75 ARG C O 1
ATOM 2761 N N . TYR C 1 76 ? 10.80559 -4.13045 20.47694 1.000 53.03397 76 TYR C N 1
ATOM 2762 C CA . TYR C 1 76 ? 10.91127 -5.44925 21.08492 1.000 51.63759 76 TYR C CA 1
ATOM 2763 C C . TYR C 1 76 ? 10.70230 -6.50870 20.01365 1.000 48.63361 76 TYR C C 1
ATOM 2764 O O . TYR C 1 76 ? 9.80838 -6.38256 19.17146 1.000 54.26913 76 TYR C O 1
ATOM 2773 N N . ASN C 1 77 ? 11.52834 -7.54970 20.04729 1.000 47.65197 77 ASN C N 1
ATOM 2774 C CA . ASN C 1 77 ? 11.51492 -8.59258 19.03295 1.000 55.01171 77 ASN C CA 1
ATOM 2775 C C . ASN C 1 77 ? 11.19204 -9.94148 19.66558 1.000 51.82402 77 ASN C C 1
ATOM 2776 O O . ASN C 1 77 ? 11.07935 -10.07522 20.88699 1.000 50.96560 77 ASN C O 1
ATOM 2781 N N . THR C 1 78 ? 11.04564 -10.95392 18.80619 1.000 51.40504 78 THR C N 1
ATOM 2782 C CA . THR C 1 78 ? 10.68474 -12.28863 19.27161 1.000 55.42854 78 THR C CA 1
ATOM 2783 C C . THR C 1 78 ? 11.82897 -12.98858 19.99300 1.000 58.40896 78 THR C C 1
ATOM 2784 O O . THR C 1 78 ? 11.58300 -13.95495 20.72254 1.000 67.96991 78 THR C O 1
ATOM 2788 N N . ASP C 1 79 ? 13.06587 -12.53350 19.80734 1.000 60.91760 79 ASP C N 1
ATOM 2789 C CA . ASP C 1 79 ? 14.21021 -13.11236 20.49969 1.000 62.48710 79 ASP C CA 1
ATOM 2790 C C . ASP C 1 79 ? 14.39341 -12.55613 21.90719 1.000 62.91637 79 ASP C C 1
ATOM 2791 O O . ASP C 1 79 ? 15.47011 -12.73456 22.48788 1.000 66.19240 79 ASP C O 1
ATOM 2796 N N . ASN C 1 80 ? 13.37253 -11.89120 22.45482 1.000 66.91714 80 ASN C N 1
ATOM 2797 C CA . ASN C 1 80 ? 13.43389 -11.27433 23.78133 1.000 61.37872 80 ASN C CA 1
ATOM 2798 C C . ASN C 1 80 ? 14.57585 -10.26023 23.85856 1.000 53.80031 80 ASN C C 1
ATOM 2799 O O . ASN C 1 80 ? 15.40666 -10.28614 24.76906 1.000 57.16095 80 ASN C O 1
ATOM 2804 N N . THR C 1 81 ? 14.60876 -9.35589 22.88176 1.000 55.06405 81 THR C N 1
ATOM 2805 C CA . THR C 1 81 ? 15.64230 -8.33433 22.77971 1.000 61.49608 81 THR C CA 1
ATOM 2806 C C . THR C 1 81 ? 14.98090 -6.97494 22.61178 1.000 65.10647 81 THR C C 1
ATOM 2807 O O . THR C 1 81 ? 14.05713 -6.82682 21.80519 1.000 65.84881 81 THR C O 1
ATOM 2811 N N . PHE C 1 82 ? 15.44885 -5.99141 23.37298 1.000 50.24415 82 PHE C N 1
ATOM 2812 C CA . PHE C 1 82 ? 14.91205 -4.64043 23.32718 1.000 54.37899 82 PHE C CA 1
ATOM 2813 C C . PHE C 1 82 ? 15.82686 -3.71566 22.53196 1.000 51.43377 82 PHE C C 1
ATOM 2814 O O . PHE C 1 82 ? 17.01140 -3.99228 22.32679 1.000 50.71943 82 PHE C O 1
ATOM 2822 N N . GLY C 1 83 ? 15.25057 -2.60258 22.08417 1.000 43.31766 83 GLY C N 1
ATOM 2823 C CA . GLY C 1 83 ? 15.98558 -1.58730 21.35610 1.000 41.99430 83 GLY C CA 1
ATOM 2824 C C . GLY C 1 83 ? 15.38498 -0.20905 21.54312 1.000 29.52829 83 GLY C C 1
ATOM 2825 O O . GLY C 1 83 ? 14.16316 -0.04676 21.47531 1.000 38.48630 83 GLY C O 1
ATOM 2826 N N . VAL C 1 84 ? 16.22828 0.79209 21.78394 1.000 31.76061 84 VAL C N 1
ATOM 2827 C CA . VAL C 1 84 ? 15.78282 2.15548 22.04497 1.000 40.75908 84 VAL C CA 1
ATOM 2828 C C . VAL C 1 84 ? 16.49664 3.09722 21.08632 1.000 28.56749 84 VAL C C 1
ATOM 2829 O O . VAL C 1 84 ? 17.70977 2.98331 20.87945 1.000 30.84261 84 VAL C O 1
ATOM 2833 N N . GLU C 1 85 ? 15.74216 4.02777 20.50182 1.000 32.51902 85 GLU C N 1
ATOM 2834 C CA . GLU C 1 85 ? 16.28179 5.02205 19.58343 1.000 32.27080 85 GLU C CA 1
ATOM 2835 C C . GLU C 1 85 ? 15.81897 6.40721 20.00798 1.000 32.11891 85 GLU C C 1
ATOM 2836 O O . GLU C 1 85 ? 14.64282 6.60006 20.33181 1.000 23.77132 85 GLU C O 1
ATOM 2842 N N . VAL C 1 86 ? 16.74504 7.36400 20.01229 1.000 38.83854 86 VAL C N 1
ATOM 2843 C CA . VAL C 1 86 ? 16.44645 8.76884 20.27338 1.000 29.70950 86 VAL C CA 1
ATOM 2844 C C . VAL C 1 86 ? 17.18359 9.59297 19.22852 1.000 38.30376 86 VAL C C 1
ATOM 2845 O O . VAL C 1 86 ? 18.40864 9.48187 19.10133 1.000 41.42283 86 VAL C O 1
ATOM 2849 N N . ALA C 1 87 ? 16.44760 10.41698 18.48529 1.000 31.77728 87 ALA C N 1
ATOM 2850 C CA . ALA C 1 87 ? 17.04877 11.19391 17.41179 1.000 39.46627 87 ALA C CA 1
ATOM 2851 C C . ALA C 1 87 ? 16.26081 12.47574 17.19373 1.000 34.55368 87 ALA C C 1
ATOM 2852 O O . ALA C 1 87 ? 15.04233 12.51478 17.38390 1.000 35.03370 87 ALA C O 1
ATOM 2854 N N . ILE C 1 88 ? 16.97236 13.52076 16.78064 1.000 30.81173 88 ILE C N 1
ATOM 2855 C CA . ILE C 1 88 ? 16.37095 14.79908 16.42029 1.000 41.01845 88 ILE C CA 1
ATOM 2856 C C . ILE C 1 88 ? 16.36137 14.90325 14.90179 1.000 42.63538 88 ILE C C 1
ATOM 2857 O O . ILE C 1 88 ? 17.41911 14.85869 14.26198 1.000 37.34390 88 ILE C O 1
ATOM 2862 N N . GLU C 1 89 ? 15.17207 15.04689 14.32373 1.000 38.83309 89 GLU C N 1
ATOM 2863 C CA . GLU C 1 89 ? 15.01828 15.15370 12.87844 1.000 32.12098 89 GLU C CA 1
ATOM 2864 C C . GLU C 1 89 ? 14.97270 16.62515 12.48100 1.000 49.22471 89 GLU C C 1
ATOM 2865 O O . GLU C 1 89 ? 14.06488 17.35735 12.89123 1.000 41.86938 89 GLU C O 1
ATOM 2871 N N . TYR C 1 90 ? 15.95049 17.05384 11.68629 1.000 36.30551 90 TYR C N 1
ATOM 2872 C CA . TYR C 1 90 ? 16.04236 18.43114 11.21800 1.000 33.46335 90 TYR C CA 1
ATOM 2873 C C . TYR C 1 90 ? 15.55581 18.50194 9.77606 1.000 39.83830 90 TYR C C 1
ATOM 2874 O O . TYR C 1 90 ? 16.12790 17.85671 8.89218 1.000 43.85443 90 TYR C O 1
ATOM 2883 N N . ARG C 1 91 ? 14.50987 19.28853 9.54043 1.000 35.39120 91 ARG C N 1
ATOM 2884 C CA . ARG C 1 91 ? 13.95737 19.47145 8.20216 1.000 35.80839 91 ARG C CA 1
ATOM 2885 C C . ARG C 1 91 ? 14.74304 20.57156 7.49618 1.000 39.60383 91 ARG C C 1
ATOM 2886 O O . ARG C 1 91 ? 14.61186 21.75356 7.83157 1.000 46.20722 91 ARG C O 1
ATOM 2894 N N . LEU C 1 92 ? 15.55766 20.18280 6.51615 1.000 32.59564 92 LEU C N 1
ATOM 2895 C CA . LEU C 1 92 ? 16.36283 21.13374 5.75979 1.000 40.87172 92 LEU C CA 1
ATOM 2896 C C . LEU C 1 92 ? 15.62931 21.65868 4.53199 1.000 38.19842 92 LEU C C 1
ATOM 2897 O O . LEU C 1 92 ? 15.68240 22.85888 4.24238 1.000 39.82019 92 LEU C O 1
ATOM 2902 N N . GLU C 1 93 ? 14.94856 20.78171 3.81008 1.000 42.43714 93 GLU C N 1
ATOM 2903 C CA . GLU C 1 93 ? 14.17090 21.11081 2.62785 1.000 36.00841 93 GLU C CA 1
ATOM 2904 C C . GLU C 1 93 ? 12.81118 20.44108 2.74136 1.000 41.00812 93 GLU C C 1
ATOM 2905 O O . GLU C 1 93 ? 12.62880 19.53200 3.55858 1.000 44.99221 93 GLU C O 1
ATOM 2911 N N . PRO C 1 94 ? 11.82370 20.88132 1.95271 1.000 44.22450 94 PRO C N 1
ATOM 2912 C CA . PRO C 1 94 ? 10.49514 20.24824 2.03455 1.000 44.13184 94 PRO C CA 1
ATOM 2913 C C . PRO C 1 94 ? 10.50844 18.75226 1.77260 1.000 46.70568 94 PRO C C 1
ATOM 2914 O O . PRO C 1 94 ? 9.61929 18.04159 2.25771 1.000 58.93900 94 PRO C O 1
ATOM 2918 N N . ASP C 1 95 ? 11.48963 18.24819 1.02239 1.000 54.32817 95 ASP C N 1
ATOM 2919 C CA . ASP C 1 95 ? 11.58532 16.82574 0.71446 1.000 47.88082 95 ASP C CA 1
ATOM 2920 C C . ASP C 1 95 ? 12.87163 16.20640 1.24829 1.000 46.88963 95 ASP C C 1
ATOM 2921 O O . ASP C 1 95 ? 13.26621 15.12605 0.79965 1.000 33.40366 95 ASP C O 1
ATOM 2926 N N . LEU C 1 96 ? 13.53642 16.86357 2.19535 1.000 43.77042 96 LEU C N 1
ATOM 2927 C CA . LEU C 1 96 ? 14.80973 16.36831 2.69958 1.000 36.15602 96 LEU C CA 1
ATOM 2928 C C . LEU C 1 96 ? 14.92795 16.68737 4.18064 1.000 35.33249 96 LEU C C 1
ATOM 2929 O O . LEU C 1 96 ? 14.67023 17.82050 4.59643 1.000 46.94380 96 LEU C O 1
ATOM 2934 N N . SER C 1 97 ? 15.31775 15.68697 4.96679 1.000 39.32697 97 SER C N 1
ATOM 2935 C CA . SER C 1 97 ? 15.54126 15.86827 6.39170 1.000 32.18183 97 SER C CA 1
ATOM 2936 C C . SER C 1 97 ? 16.66113 14.94016 6.83531 1.000 31.58246 97 SER C C 1
ATOM 2937 O O . SER C 1 97 ? 16.85278 13.86065 6.26941 1.000 45.72444 97 SER C O 1
ATOM 2940 N N . VAL C 1 98 ? 17.40416 15.37638 7.84916 1.000 26.56276 98 VAL C N 1
ATOM 2941 C CA . VAL C 1 98 ? 18.49825 14.60385 8.42298 1.000 26.11990 98 VAL C CA 1
ATOM 2942 C C . VAL C 1 98 ? 18.23022 14.43102 9.91200 1.000 37.65820 98 VAL C C 1
ATOM 2943 O O . VAL C 1 98 ? 17.74147 15.35232 10.57583 1.000 39.26596 98 VAL C O 1
ATOM 2947 N N . ALA C 1 99 ? 18.53184 13.24174 10.43250 1.000 38.99808 99 ALA C N 1
ATOM 2948 C CA . ALA C 1 99 ? 18.22115 12.90040 11.81940 1.000 36.34214 99 ALA C CA 1
ATOM 2949 C C . ALA C 1 99 ? 19.38134 12.14662 12.45118 1.000 32.33897 99 ALA C C 1
ATOM 2950 O O . ALA C 1 99 ? 19.48441 10.91898 12.33158 1.000 43.67167 99 ALA C O 1
ATOM 2952 N N . PRO C 1 100 ? 20.28080 12.85237 13.13366 1.000 33.89192 100 PRO C N 1
ATOM 2953 C CA . PRO C 1 100 ? 21.29980 12.16595 13.93458 1.000 34.06036 100 PRO C CA 1
ATOM 2954 C C . PRO C 1 100 ? 20.70048 11.64142 15.22949 1.000 39.88783 100 PRO C C 1
ATOM 2955 O O . PRO C 1 100 ? 19.82453 12.26876 15.83037 1.000 43.01136 100 PRO C O 1
ATOM 2959 N N . GLY C 1 101 ? 21.17764 10.47666 15.65999 1.000 40.12942 101 GLY C N 1
ATOM 2960 C CA . GLY C 1 101 ? 20.61370 9.87570 16.85183 1.000 35.26730 101 GLY C CA 1
ATOM 2961 C C . GLY C 1 101 ? 21.53537 8.85269 17.47730 1.000 36.57270 101 GLY C C 1
ATOM 2962 O O . GLY C 1 101 ? 22.63735 8.58727 16.99218 1.000 41.84324 101 GLY C O 1
ATOM 2963 N N . THR C 1 102 ? 21.05625 8.27991 18.57950 1.000 36.00134 102 THR C N 1
ATOM 2964 C CA . THR C 1 102 ? 21.76698 7.25452 19.32777 1.000 39.10603 102 THR C CA 1
ATOM 2965 C C . THR C 1 102 ? 20.84283 6.06040 19.51442 1.000 40.29845 102 THR C C 1
ATOM 2966 O O . THR C 1 102 ? 19.63166 6.22586 19.68856 1.000 36.66716 102 THR C O 1
ATOM 2970 N N . ARG C 1 103 ? 21.41356 4.85951 19.47419 1.000 36.92648 103 ARG C N 1
ATOM 2971 C CA . ARG C 1 103 ? 20.64330 3.62550 19.51075 1.000 38.53634 103 ARG C CA 1
ATOM 2972 C C . ARG C 1 103 ? 21.09725 2.75877 20.67793 1.000 44.07282 103 ARG C C 1
ATOM 2973 O O . ARG C 1 103 ? 22.29867 2.60287 20.91885 1.000 42.00363 103 ARG C O 1
ATOM 2981 N N . TRP C 1 104 ? 20.12830 2.20436 21.40297 1.000 42.05254 104 TRP C N 1
ATOM 2982 C CA . TRP C 1 104 ? 20.37893 1.30406 22.52002 1.000 47.41625 104 TRP C CA 1
ATOM 2983 C C . TRP C 1 104 ? 19.97949 -0.11528 22.14172 1.000 34.12681 104 TRP C C 1
ATOM 2984 O O . TRP C 1 104 ? 18.94964 -0.32833 21.49484 1.000 48.63615 104 TRP C O 1
ATOM 2995 N N . ASN C 1 105 ? 20.79058 -1.08210 22.55291 1.000 61.64908 105 ASN C N 1
ATOM 2996 C CA . ASN C 1 105 ? 20.48154 -2.49342 22.38261 1.000 74.88080 105 ASN C CA 1
ATOM 2997 C C . ASN C 1 105 ? 20.24375 -3.13874 23.74147 1.000 80.31597 105 ASN C C 1
ATOM 2998 O O . ASN C 1 105 ? 20.52092 -2.55551 24.79314 1.000 80.63101 105 ASN C O 1
ATOM 3003 N N . ASN C 1 106 ? 19.71504 -4.36446 23.70909 1.000 75.38791 106 ASN C N 1
ATOM 3004 C CA . ASN C 1 106 ? 19.54490 -5.11951 24.94435 1.000 86.54668 106 ASN C CA 1
ATOM 3005 C C . ASN C 1 106 ? 20.88281 -5.43128 25.59988 1.000 89.00582 106 ASN C C 1
ATOM 3006 O O . ASN C 1 106 ? 20.93150 -5.65439 26.81450 1.000 81.55096 106 ASN C O 1
ATOM 3011 N N . SER C 1 107 ? 21.96679 -5.44734 24.82215 1.000 103.47302 107 SER C N 1
ATOM 3012 C CA . SER C 1 107 ? 23.32158 -5.58173 25.33778 1.000 105.61846 107 SER C CA 1
ATOM 3013 C C . SER C 1 107 ? 23.90122 -4.25384 25.81262 1.000 110.24335 107 SER C C 1
ATOM 3014 O O . SER C 1 107 ? 25.12333 -4.14813 25.97701 1.000 118.65066 107 SER C O 1
ATOM 3017 N N . SER C 1 108 ? 23.04506 -3.25148 26.02455 1.000 95.95136 108 SER C N 1
ATOM 3018 C CA . SER C 1 108 ? 23.43706 -1.91852 26.47318 1.000 86.39023 108 SER C CA 1
ATOM 3019 C C . SER C 1 108 ? 24.41529 -1.26296 25.50561 1.000 88.69716 108 SER C C 1
ATOM 3020 O O . SER C 1 108 ? 24.47797 -1.63838 24.32963 1.000 81.57276 108 SER C O 1
ATOM 3023 N N . LEU C 1 109 ? 25.16357 -0.27123 25.99969 1.000 92.55356 109 LEU C N 1
ATOM 3024 C CA . LEU C 1 109 ? 26.12933 0.50766 25.22601 1.000 79.30186 109 LEU C CA 1
ATOM 3025 C C . LEU C 1 109 ? 25.44990 1.36988 24.16580 1.000 66.99545 109 LEU C C 1
ATOM 3026 O O . LEU C 1 109 ? 24.36120 1.04252 23.68327 1.000 55.67275 109 LEU C O 1
ATOM 3031 N N . LEU C 1 110 ? 26.08723 2.47908 23.80412 1.000 78.41115 110 LEU C N 1
ATOM 3032 C CA . LEU C 1 110 ? 25.52498 3.42609 22.85409 1.000 74.46378 110 LEU C CA 1
ATOM 3033 C C . LEU C 1 110 ? 25.97462 3.09867 21.43633 1.000 78.05000 110 LEU C C 1
ATOM 3034 O O . LEU C 1 110 ? 27.09476 2.63503 21.20841 1.000 86.86585 110 LEU C O 1
ATOM 3039 N N . ALA C 1 111 ? 25.08375 3.35014 20.48072 1.000 58.08871 111 ALA C N 1
ATOM 3040 C CA . ALA C 1 111 ? 25.36003 3.13878 19.06086 1.000 58.04586 111 ALA C CA 1
ATOM 3041 C C . ALA C 1 111 ? 24.85863 4.35177 18.28880 1.000 38.08172 111 ALA C C 1
ATOM 3042 O O . ALA C 1 111 ? 23.65660 4.44345 17.98255 1.000 43.72442 111 ALA C O 1
ATOM 3044 N N . PRO C 1 112 ? 25.73344 5.30238 17.96543 1.000 39.70737 112 PRO C N 1
ATOM 3045 C CA . PRO C 1 112 ? 25.28568 6.48942 17.22814 1.000 39.25123 112 PRO C CA 1
ATOM 3046 C C . PRO C 1 112 ? 24.92548 6.14444 15.79267 1.000 40.67582 112 PRO C C 1
ATOM 3047 O O . PRO C 1 112 ? 25.56698 5.30611 15.15478 1.000 44.79920 112 PRO C O 1
ATOM 3051 N N . TYR C 1 113 ? 23.88185 6.79931 15.28897 1.000 35.76748 113 TYR C N 1
ATOM 3052 C CA . TYR C 1 113 ? 23.43517 6.60152 13.91959 1.000 37.75502 113 TYR C CA 1
ATOM 3053 C C . TYR C 1 113 ? 22.96660 7.93215 13.34977 1.000 51.36259 113 TYR C C 1
ATOM 3054 O O . TYR C 1 113 ? 22.82458 8.92746 14.06542 1.000 47.48272 113 TYR C O 1
ATOM 3063 N N . ILE C 1 114 ? 22.72850 7.93980 12.04128 1.000 32.01580 114 ILE C N 1
ATOM 3064 C CA . ILE C 1 114 ? 22.23180 9.11519 11.33750 1.000 31.79505 114 ILE C CA 1
ATOM 3065 C C . ILE C 1 114 ? 21.24783 8.65396 10.27143 1.000 36.11266 114 ILE C C 1
ATOM 3066 O O . ILE C 1 114 ? 21.49450 7.67061 9.56519 1.000 43.24000 114 ILE C O 1
ATOM 3071 N N . LYS C 1 115 ? 20.12101 9.35211 10.17123 1.000 40.57061 115 LYS C N 1
ATOM 3072 C CA . LYS C 1 115 ? 19.08244 9.04176 9.19915 1.000 29.20042 115 LYS C CA 1
ATOM 3073 C C . LYS C 1 115 ? 18.96889 10.17852 8.19475 1.000 47.05463 115 LYS C C 1
ATOM 3074 O O . LYS C 1 115 ? 18.94109 11.35251 8.57939 1.000 50.77141 115 LYS C O 1
ATOM 3080 N N . ILE C 1 116 ? 18.90617 9.82751 6.91397 1.000 40.85064 116 ILE C N 1
ATOM 3081 C CA . ILE C 1 116 ? 18.68837 10.78452 5.83594 1.000 32.73890 116 ILE C CA 1
ATOM 3082 C C . ILE C 1 116 ? 17.36698 10.41565 5.17871 1.000 39.02888 116 ILE C C 1
ATOM 3083 O O . ILE C 1 116 ? 17.28701 9.42344 4.44269 1.000 41.56995 116 ILE C O 1
ATOM 3088 N N . LYS C 1 117 ? 16.33058 11.20255 5.44801 1.000 37.92635 117 LYS C N 1
ATOM 3089 C CA . LYS C 1 117 ? 14.99471 10.94785 4.92795 1.000 40.21909 117 LYS C CA 1
ATOM 3090 C C . LYS C 1 117 ? 14.73227 11.85798 3.73640 1.000 41.87127 117 LYS C C 1
ATOM 3091 O O . LYS C 1 117 ? 14.93165 13.07413 3.82179 1.000 51.57080 117 LYS C O 1
ATOM 3097 N N . TYR C 1 118 ? 14.28790 11.26690 2.63013 1.000 54.09671 118 TYR C N 1
ATOM 3098 C CA . TYR C 1 118 ? 14.05105 12.01772 1.40786 1.000 52.92112 118 TYR C CA 1
ATOM 3099 C C . TYR C 1 118 ? 12.92501 11.36092 0.62496 1.000 58.73798 118 TYR C C 1
ATOM 3100 O O . TYR C 1 118 ? 12.72012 10.14662 0.70034 1.000 62.14231 118 TYR C O 1
ATOM 3109 N N . LYS C 1 119 ? 12.19730 12.18082 -0.12809 1.000 57.14973 119 LYS C N 1
ATOM 3110 C CA . LYS C 1 119 ? 11.02949 11.73869 -0.88066 1.000 61.40657 119 LYS C CA 1
ATOM 3111 C C . LYS C 1 119 ? 11.41978 11.61890 -2.35041 1.000 57.93486 119 LYS C C 1
ATOM 3112 O O . LYS C 1 119 ? 11.57835 12.62980 -3.04227 1.000 66.88926 119 LYS C O 1
ATOM 3118 N N . LEU C 1 120 ? 11.57736 10.38040 -2.82345 1.000 63.55197 120 LEU C N 1
ATOM 3119 C CA . LEU C 1 120 ? 11.98061 10.15882 -4.20928 1.000 72.49436 120 LEU C CA 1
ATOM 3120 C C . LEU C 1 120 ? 10.86528 10.53615 -5.17671 1.000 74.52943 120 LEU C C 1
ATOM 3121 O O . LEU C 1 120 ? 11.10251 11.22636 -6.17488 1.000 73.56679 120 LEU C O 1
ATOM 3126 N N . GLY C 1 121 ? 9.64297 10.09126 -4.90014 1.000 74.16208 121 GLY C N 1
ATOM 3127 C CA . GLY C 1 121 ? 8.51474 10.39476 -5.74628 1.000 65.85956 121 GLY C CA 1
ATOM 3128 C C . GLY C 1 121 ? 7.38220 11.04003 -4.97602 1.000 67.34331 121 GLY C C 1
ATOM 3129 O O . GLY C 1 121 ? 7.54970 11.48436 -3.83674 1.000 59.78117 121 GLY C O 1
ATOM 3130 N N . PRO C 1 122 ? 6.19933 11.11231 -5.59274 1.000 72.51345 122 PRO C N 1
ATOM 3131 C CA . PRO C 1 122 ? 5.05353 11.70036 -4.87930 1.000 66.25201 122 PRO C CA 1
ATOM 3132 C C . PRO C 1 122 ? 4.61657 10.88007 -3.68072 1.000 77.98263 122 PRO C C 1
ATOM 3133 O O . PRO C 1 122 ? 4.30469 11.44850 -2.62674 1.000 85.18308 122 PRO C O 1
ATOM 3137 N N . ASP C 1 123 ? 4.58730 9.55272 -3.80930 1.000 84.63047 123 ASP C N 1
ATOM 3138 C CA . ASP C 1 123 ? 4.14129 8.67380 -2.73497 1.000 92.14587 123 ASP C CA 1
ATOM 3139 C C . ASP C 1 123 ? 5.20803 7.65395 -2.35121 1.000 89.05874 123 ASP C C 1
ATOM 3140 O O . ASP C 1 123 ? 4.88138 6.59372 -1.80843 1.000 90.05940 123 ASP C O 1
ATOM 3145 N N . LEU C 1 124 ? 6.47770 7.95236 -2.61914 1.000 75.84850 124 LEU C N 1
ATOM 3146 C CA . LEU C 1 124 ? 7.58322 7.04237 -2.33650 1.000 67.21428 124 LEU C CA 1
ATOM 3147 C C . LEU C 1 124 ? 8.53068 7.72721 -1.35963 1.000 60.00417 124 LEU C C 1
ATOM 3148 O O . LEU C 1 124 ? 9.24326 8.66575 -1.73203 1.000 64.95837 124 LEU C O 1
ATOM 3153 N N . ASP C 1 125 ? 8.53507 7.25958 -0.11483 1.000 62.84053 125 ASP C N 1
ATOM 3154 C CA . ASP C 1 125 ? 9.36393 7.81748 0.94478 1.000 57.69535 125 ASP C CA 1
ATOM 3155 C C . ASP C 1 125 ? 10.52075 6.86950 1.22616 1.000 54.46728 125 ASP C C 1
ATOM 3156 O O . ASP C 1 125 ? 10.30533 5.67653 1.46576 1.000 63.42250 125 ASP C O 1
ATOM 3161 N N . VAL C 1 126 ? 11.74174 7.39814 1.19857 1.000 36.12057 126 VAL C N 1
ATOM 3162 C CA . VAL C 1 126 ? 12.95118 6.60053 1.36189 1.000 42.81561 126 VAL C CA 1
ATOM 3163 C C . VAL C 1 126 ? 13.77426 7.17906 2.50358 1.000 47.55294 126 VAL C C 1
ATOM 3164 O O . VAL C 1 126 ? 14.02498 8.38917 2.54587 1.000 50.74113 126 VAL C O 1
ATOM 3168 N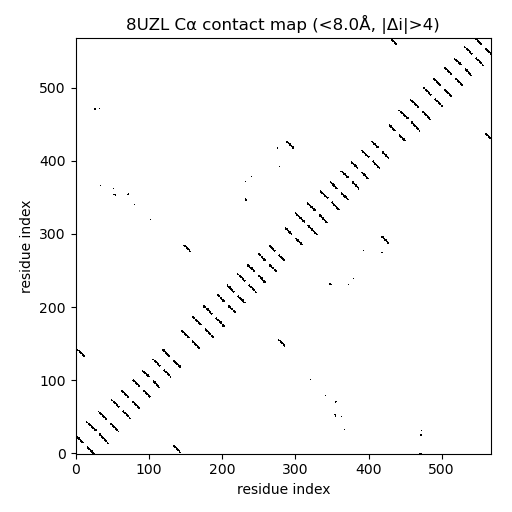 N . VAL C 1 127 ? 14.19189 6.31235 3.42382 1.000 40.92012 127 VAL C N 1
ATOM 3169 C CA . VAL C 1 127 ? 15.02353 6.68609 4.56101 1.000 37.72650 127 VAL C CA 1
ATOM 3170 C C . VAL C 1 127 ? 16.29594 5.85262 4.51386 1.000 28.89556 127 VAL C C 1
ATOM 3171 O O . VAL C 1 127 ? 16.23323 4.62106 4.42365 1.000 45.86733 127 VAL C O 1
ATOM 3175 N N . THR C 1 128 ? 17.44395 6.52138 4.57227 1.000 33.18173 128 THR C N 1
ATOM 3176 C CA . THR C 1 128 ? 18.74560 5.86471 4.58324 1.000 35.61642 128 THR C CA 1
ATOM 3177 C C . THR C 1 128 ? 19.37591 6.05429 5.95652 1.000 39.31029 128 THR C C 1
ATOM 3178 O O . THR C 1 128 ? 19.57582 7.19053 6.39945 1.000 42.01360 128 THR C O 1
ATOM 3182 N N . THR C 1 129 ? 19.68767 4.94532 6.62337 1.000 40.10218 129 THR C N 1
ATOM 3183 C CA . THR C 1 129 ? 20.20633 4.95919 7.98452 1.000 40.33927 129 THR C CA 1
ATOM 3184 C C . THR C 1 129 ? 21.61338 4.38048 8.00196 1.000 34.88563 129 THR C C 1
ATOM 3185 O O . THR C 1 129 ? 21.87032 3.34175 7.38448 1.000 37.45885 129 THR C O 1
ATOM 3189 N N . ILE C 1 130 ? 22.51650 5.05301 8.71010 1.000 29.22745 130 ILE C N 1
ATOM 3190 C CA . ILE C 1 130 ? 23.90345 4.62580 8.85615 1.000 36.20304 130 ILE C CA 1
ATOM 3191 C C . ILE C 1 130 ? 24.18180 4.50990 10.34749 1.000 38.51635 130 ILE C C 1
ATOM 3192 O O . ILE C 1 130 ? 24.30906 5.52653 11.04178 1.000 37.43413 130 ILE C O 1
ATOM 3197 N N . ALA C 1 131 ? 24.27849 3.27974 10.84237 1.000 39.06216 131 ALA C N 1
ATOM 3198 C CA . ALA C 1 131 ? 24.45120 3.01592 12.26295 1.000 30.92457 131 ALA C CA 1
ATOM 3199 C C . ALA C 1 131 ? 25.82131 2.40796 12.52910 1.000 42.48401 131 ALA C C 1
ATOM 3200 O O . ALA C 1 131 ? 26.28548 1.54311 11.77937 1.000 52.39317 131 ALA C O 1
ATOM 3202 N N . TYR C 1 132 ? 26.46250 2.86593 13.60226 1.000 44.17366 132 TYR C N 1
ATOM 3203 C CA . TYR C 1 132 ? 27.74994 2.33679 14.04779 1.000 40.27399 132 TYR C CA 1
ATOM 3204 C C . TYR C 1 132 ? 27.48193 1.42061 15.23687 1.000 39.24348 132 TYR C C 1
ATOM 3205 O O . TYR C 1 132 ? 27.27880 1.88436 16.36179 1.000 47.46848 132 TYR C O 1
ATOM 3214 N N . ASN C 1 133 ? 27.48471 0.11538 14.98020 1.000 45.36434 133 ASN C N 1
ATOM 3215 C CA . ASN C 1 133 ? 27.08113 -0.86211 15.97681 1.000 46.05420 133 ASN C CA 1
ATOM 3216 C C . ASN C 1 133 ? 28.13728 -0.99049 17.07460 1.000 52.02052 133 ASN C C 1
ATOM 3217 O O . ASN C 1 133 ? 29.26106 -0.49095 16.96541 1.000 55.19259 133 ASN C O 1
ATOM 3222 N N . THR C 1 134 ? 27.75436 -1.68078 18.15237 1.000 49.59648 134 THR C N 1
ATOM 3223 C CA . THR C 1 134 ? 28.65466 -1.87264 19.28347 1.000 66.40053 134 THR C CA 1
ATOM 3224 C C . THR C 1 134 ? 29.75310 -2.88552 18.98880 1.000 70.20730 134 THR C C 1
ATOM 3225 O O . THR C 1 134 ? 30.77666 -2.88862 19.68114 1.000 62.93229 134 THR C O 1
ATOM 3229 N N . ASP C 1 135 ? 29.56657 -3.74241 17.98478 1.000 60.70976 135 ASP C N 1
ATOM 3230 C CA . ASP C 1 135 ? 30.58274 -4.70097 17.57057 1.000 55.01959 135 ASP C CA 1
ATOM 3231 C C . ASP C 1 135 ? 31.64377 -4.08095 16.67095 1.000 52.13231 135 ASP C C 1
ATOM 3232 O O . ASP C 1 135 ? 32.31712 -4.81146 15.93332 1.000 58.96016 135 ASP C O 1
ATOM 3237 N N . ASN C 1 136 ? 31.79856 -2.75734 16.72108 1.000 51.02002 136 ASN C N 1
ATOM 3238 C CA . ASN C 1 136 ? 32.67589 -1.99707 15.83343 1.000 49.59854 136 ASN C CA 1
ATOM 3239 C C . ASN C 1 136 ? 32.33872 -2.21904 14.36291 1.000 51.20496 136 ASN C C 1
ATOM 3240 O O . ASN C 1 136 ? 33.19823 -2.05181 13.49177 1.000 62.10335 136 ASN C O 1
ATOM 3245 N N . THR C 1 137 ? 31.09808 -2.59670 14.07319 1.000 52.60070 137 THR C N 1
ATOM 3246 C CA . THR C 1 137 ? 30.61330 -2.74121 12.71054 1.000 48.49798 137 THR C CA 1
ATOM 3247 C C . THR C 1 137 ? 29.70159 -1.57191 12.36206 1.000 49.1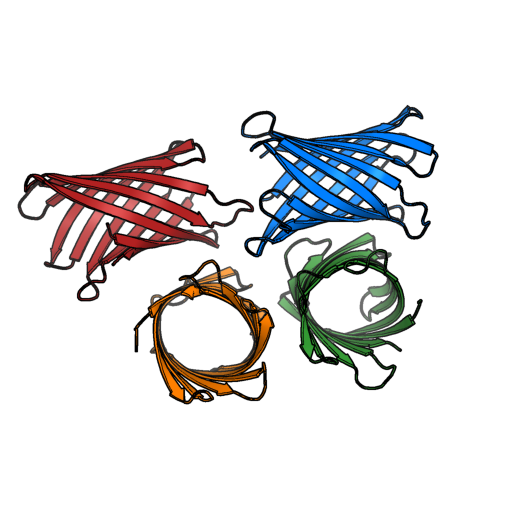5009 137 THR C C 1
ATOM 3248 O O . THR C 1 137 ? 29.08354 -0.95997 13.23710 1.000 47.49370 137 THR C O 1
ATOM 3252 N N . VAL C 1 138 ? 29.62839 -1.26252 11.07073 1.000 41.43607 138 VAL C N 1
ATOM 3253 C CA . VAL C 1 138 ? 28.79783 -0.17877 10.56130 1.000 38.15706 138 VAL C CA 1
ATOM 3254 C C . VAL C 1 138 ? 27.71560 -0.78310 9.68003 1.000 37.13074 138 VAL C C 1
ATOM 3255 O O . VAL C 1 138 ? 28.00992 -1.60088 8.80089 1.000 37.26252 138 VAL C O 1
ATOM 3259 N N . GLY C 1 139 ? 26.46988 -0.38117 9.91466 1.000 35.79576 139 GLY C N 1
ATOM 3260 C CA . GLY C 1 139 ? 25.33162 -0.87372 9.15922 1.000 29.63266 139 GLY C CA 1
ATOM 3261 C C . GLY C 1 139 ? 24.70299 0.24011 8.33788 1.000 37.17764 139 GLY C C 1
ATOM 3262 O O . GLY C 1 139 ? 24.42468 1.32402 8.85420 1.000 55.54428 139 GLY C O 1
ATOM 3263 N N . ILE C 1 140 ? 24.48908 -0.04571 7.05658 1.000 31.98655 140 ILE C N 1
ATOM 3264 C CA . ILE C 1 140 ? 23.83341 0.87282 6.13241 1.000 36.30526 140 ILE C CA 1
ATOM 3265 C C . ILE C 1 140 ? 22.50794 0.24732 5.72283 1.000 42.70201 140 ILE C C 1
ATOM 3266 O O . ILE C 1 140 ? 22.47936 -0.86105 5.17328 1.000 37.79476 140 ILE C O 1
ATOM 3271 N N . GLU C 1 141 ? 21.41288 0.95486 5.98786 1.000 38.22868 141 GLU C N 1
ATOM 3272 C CA . GLU C 1 141 ? 20.07244 0.45516 5.72206 1.000 37.57434 141 GLU C CA 1
ATOM 3273 C C . GLU C 1 141 ? 19.31547 1.44149 4.84553 1.000 34.75617 141 GLU C C 1
ATOM 3274 O O . GLU C 1 141 ? 19.47104 2.65819 4.98581 1.000 37.84381 141 GLU C O 1
ATOM 3280 N N . THR C 1 142 ? 18.49714 0.90821 3.94027 1.000 32.72176 142 THR C N 1
ATOM 3281 C CA . THR C 1 142 ? 17.62577 1.70913 3.08936 1.000 38.87170 142 THR C CA 1
ATOM 3282 C C . THR C 1 142 ? 16.20224 1.19636 3.23762 1.000 31.19958 142 THR C C 1
ATOM 3283 O O . THR C 1 142 ? 15.93772 0.01665 2.98433 1.000 39.92027 142 THR C O 1
ATOM 3287 N N . LYS C 1 143 ? 15.29231 2.07387 3.65064 1.000 33.13553 143 LYS C N 1
ATOM 3288 C CA . LYS C 1 143 ? 13.87659 1.74775 3.75406 1.000 28.07910 143 LYS C CA 1
ATOM 3289 C C . LYS C 1 143 ? 13.11159 2.46720 2.65372 1.000 34.83130 143 LYS C C 1
ATOM 3290 O O . LYS C 1 143 ? 13.30280 3.66897 2.44473 1.000 38.25563 143 LYS C O 1
ATOM 3296 N N . VAL C 1 144 ? 12.24737 1.73363 1.95854 1.000 34.04940 144 VAL C N 1
ATOM 3297 C CA . VAL C 1 144 ? 11.38240 2.28989 0.92468 1.000 40.02656 144 VAL C CA 1
ATOM 3298 C C . VAL C 1 144 ? 9.94276 2.11914 1.38666 1.000 41.62068 144 VAL C C 1
ATOM 3299 O O . VAL C 1 144 ? 9.46014 0.98786 1.52361 1.000 47.32904 144 VAL C O 1
ATOM 3303 N N . ALA C 1 145 ? 9.26127 3.23601 1.62885 1.000 39.04021 145 ALA C N 1
ATOM 3304 C CA . ALA C 1 145 ? 7.89399 3.23391 2.12779 1.000 49.08045 145 ALA C CA 1
ATOM 3305 C C . ALA C 1 145 ? 6.96277 3.84903 1.09375 1.000 53.11003 145 ALA C C 1
ATOM 3306 O O . ALA C 1 145 ? 7.27762 4.88371 0.49735 1.000 57.89579 145 ALA C O 1
ATOM 3308 N N . TYR C 1 146 ? 5.81551 3.20963 0.88918 1.000 55.50638 146 TYR C N 1
ATOM 3309 C CA . TYR C 1 146 ? 4.83240 3.68705 -0.07565 1.000 65.57254 146 TYR C CA 1
ATOM 3310 C C . TYR C 1 146 ? 3.68924 4.40614 0.63394 1.000 66.59789 146 TYR C C 1
ATOM 3311 O O . TYR C 1 146 ? 3.06966 5.31211 0.07681 1.000 83.73733 146 TYR C O 1
ATOM 3320 N N . THR D 1 6 ? 37.84855 42.63949 36.99179 1.000 49.82634 6 THR D N 1
ATOM 3321 C CA . THR D 1 6 ? 37.11395 41.42697 36.65187 1.000 57.51616 6 THR D CA 1
ATOM 3322 C C . THR D 1 6 ? 37.46869 40.95103 35.24802 1.000 53.58192 6 THR D C 1
ATOM 3323 O O . THR D 1 6 ? 37.45368 41.73148 34.29648 1.000 72.59807 6 THR D O 1
ATOM 3327 N N . LYS D 1 7 ? 37.79296 39.66622 35.12542 1.000 39.34069 7 LYS D N 1
ATOM 3328 C CA . LYS D 1 7 ? 38.11094 39.08281 33.82921 1.000 51.46850 7 LYS D CA 1
ATOM 3329 C C . LYS D 1 7 ? 37.43442 37.72571 33.67721 1.000 62.90363 7 LYS D C 1
ATOM 3330 O O . LYS D 1 7 ? 37.65369 36.82377 34.49637 1.000 60.37576 7 LYS D O 1
ATOM 3336 N N . PRO D 1 8 ? 36.59932 37.54749 32.65715 1.000 65.02268 8 PRO D N 1
ATOM 3337 C CA . PRO D 1 8 ? 35.98643 36.23638 32.42521 1.000 55.04524 8 PRO D CA 1
ATOM 3338 C C . PRO D 1 8 ? 37.02938 35.20315 32.03171 1.000 49.59544 8 PRO D C 1
ATOM 3339 O O . PRO D 1 8 ? 38.09776 35.52173 31.50590 1.000 41.47262 8 PRO D O 1
ATOM 3343 N N . TYR D 1 9 ? 36.70220 33.94071 32.29752 1.000 45.87042 9 TYR D N 1
ATOM 3344 C CA . TYR D 1 9 ? 37.59516 32.84073 31.96974 1.000 41.05260 9 TYR D CA 1
ATOM 3345 C C . TYR D 1 9 ? 36.78302 31.62355 31.55292 1.000 41.43597 9 TYR D C 1
ATOM 3346 O O . TYR D 1 9 ? 35.61106 31.47613 31.90880 1.000 46.00902 9 TYR D O 1
ATOM 3355 N N . VAL D 1 10 ? 37.43039 30.74989 30.78650 1.000 43.75828 10 VAL D N 1
ATOM 3356 C CA . VAL D 1 10 ? 36.86761 29.47047 30.37484 1.000 44.60916 10 VAL D CA 1
ATOM 3357 C C . VAL D 1 10 ? 37.79411 28.37199 30.87626 1.000 42.27146 10 VAL D C 1
ATOM 3358 O O . VAL D 1 10 ? 39.01859 28.47487 30.73745 1.000 40.26744 10 VAL D O 1
ATOM 3362 N N . LYS D 1 11 ? 37.21392 27.33517 31.47626 1.000 45.81547 11 LYS D N 1
ATOM 3363 C CA . LYS D 1 11 ? 37.97963 26.23323 32.04180 1.000 53.88460 11 LYS D CA 1
ATOM 3364 C C . LYS D 1 11 ? 37.42508 24.91660 31.52108 1.000 50.10926 11 LYS D C 1
ATOM 3365 O O . LYS D 1 11 ? 36.20669 24.71479 31.50590 1.000 50.21757 11 LYS D O 1
ATOM 3371 N N . VAL D 1 12 ? 38.31891 24.02857 31.09327 1.000 38.44852 12 VAL D N 1
ATOM 3372 C CA . VAL D 1 12 ? 37.95757 22.70549 30.59951 1.000 41.64996 12 VAL D CA 1
ATOM 3373 C C . VAL D 1 12 ? 38.70809 21.66994 31.42297 1.000 43.78799 12 VAL D C 1
ATOM 3374 O O . VAL D 1 12 ? 39.93863 21.72893 31.53127 1.000 46.24632 12 VAL D O 1
ATOM 3378 N N . ARG D 1 13 ? 37.96852 20.72736 32.00006 1.000 42.04242 13 ARG D N 1
ATOM 3379 C CA . ARG D 1 13 ? 38.52857 19.69206 32.85747 1.000 46.03001 13 ARG D CA 1
ATOM 3380 C C . ARG D 1 13 ? 38.36224 18.33331 32.19373 1.000 44.54823 13 ARG D C 1
ATOM 3381 O O . ARG D 1 13 ? 37.28034 18.01222 31.69335 1.000 39.31194 13 ARG D O 1
ATOM 3389 N N . TRP D 1 14 ? 39.43036 17.53974 32.19679 1.000 43.24814 14 TRP D N 1
ATOM 3390 C CA . TRP D 1 14 ? 39.41504 16.19515 31.64069 1.000 50.83262 14 TRP D CA 1
ATOM 3391 C C . TRP D 1 14 ? 40.03766 15.22787 32.63575 1.000 51.94852 14 TRP D C 1
ATOM 3392 O O . TRP D 1 14 ? 41.03681 15.55007 33.28519 1.000 61.08353 14 TRP D O 1
ATOM 3403 N N . ASN D 1 15 ? 39.44234 14.04421 32.75371 1.000 53.32388 15 ASN D N 1
ATOM 3404 C CA . ASN D 1 15 ? 39.94466 12.99856 33.62976 1.000 50.86740 15 ASN D CA 1
ATOM 3405 C C . ASN D 1 15 ? 40.19359 11.72579 32.83060 1.000 56.13848 15 ASN D C 1
ATOM 3406 O O . ASN D 1 15 ? 39.66035 11.54107 31.73280 1.000 43.59441 15 ASN D O 1
ATOM 3411 N N . THR D 1 16 ? 41.01579 10.84058 33.40258 1.000 61.74278 16 THR D N 1
ATOM 3412 C CA . THR D 1 16 ? 41.40708 9.62019 32.70457 1.000 51.46410 16 THR D CA 1
ATOM 3413 C C . THR D 1 16 ? 40.24129 8.66368 32.49132 1.000 58.25037 16 THR D C 1
ATOM 3414 O O . THR D 1 16 ? 40.36217 7.73309 31.68790 1.000 61.64371 16 THR D O 1
ATOM 3418 N N . ASP D 1 17 ? 39.12392 8.86096 33.18790 1.000 54.29731 17 ASP D N 1
ATOM 3419 C CA . ASP D 1 17 ? 37.90813 8.11393 32.89399 1.000 51.38353 17 ASP D CA 1
ATOM 3420 C C . ASP D 1 17 ? 37.10443 8.73559 31.75577 1.000 62.38560 17 ASP D C 1
ATOM 3421 O O . ASP D 1 17 ? 35.93522 8.37835 31.57070 1.000 53.97457 17 ASP D O 1
ATOM 3426 N N . ASN D 1 18 ? 37.71506 9.65679 31.00563 1.000 74.96067 18 ASN D N 1
ATOM 3427 C CA . ASN D 1 18 ? 37.09104 10.30335 29.84983 1.000 70.30622 18 ASN D CA 1
ATOM 3428 C C . ASN D 1 18 ? 35.80953 11.03648 30.23868 1.000 61.76979 18 ASN D C 1
ATOM 3429 O O . ASN D 1 18 ? 34.78749 10.94929 29.55534 1.000 69.81909 18 ASN D O 1
ATOM 3434 N N . THR D 1 19 ? 35.86775 11.76626 31.34827 1.000 66.46046 19 THR D N 1
ATOM 3435 C CA . THR D 1 19 ? 34.80014 12.66449 31.76919 1.000 68.02295 19 THR D CA 1
ATOM 3436 C C . THR D 1 19 ? 35.29929 14.09417 31.61327 1.000 54.66943 19 THR D C 1
ATOM 3437 O O . THR D 1 19 ? 36.34643 14.45111 32.16373 1.000 58.90898 19 THR D O 1
ATOM 3441 N N . VAL D 1 20 ? 34.55961 14.90419 30.85995 1.000 58.72599 20 VAL D N 1
ATOM 3442 C CA . VAL D 1 20 ? 34.97509 16.25921 30.52283 1.000 57.61989 20 VAL D CA 1
ATOM 3443 C C . VAL D 1 20 ? 33.94439 17.24669 31.04946 1.000 50.47298 20 VAL D C 1
ATOM 3444 O O . VAL D 1 20 ? 32.73518 17.03964 30.89953 1.000 56.59308 20 VAL D O 1
ATOM 3448 N N . ALA D 1 21 ? 34.43074 18.32359 31.66378 1.000 54.57721 21 ALA D N 1
ATOM 3449 C CA . ALA D 1 21 ? 33.59245 19.40691 32.15392 1.000 59.73775 21 ALA D CA 1
ATOM 3450 C C . ALA D 1 21 ? 34.12125 20.73143 31.62497 1.000 51.14925 21 ALA D C 1
ATOM 3451 O O . ALA D 1 21 ? 35.33269 20.96986 31.62301 1.000 48.37508 21 ALA D O 1
ATOM 3453 N N . VAL D 1 22 ? 33.20901 21.58732 31.17218 1.000 41.34071 22 VAL D N 1
ATOM 3454 C CA . VAL D 1 22 ? 33.54234 22.91315 30.66589 1.000 58.13536 22 VAL D CA 1
ATOM 3455 C C . VAL D 1 22 ? 32.80348 23.94051 31.51017 1.000 55.85081 22 VAL D C 1
ATOM 3456 O O . VAL D 1 22 ? 31.57974 23.85734 31.66657 1.000 56.93076 22 VAL D O 1
ATOM 3460 N N . ALA D 1 23 ? 33.54395 24.90554 32.05055 1.000 51.17117 23 ALA D N 1
ATOM 3461 C CA . ALA D 1 23 ? 32.98649 25.90593 32.94797 1.000 55.65295 23 ALA D CA 1
ATOM 3462 C C . ALA D 1 23 ? 33.32041 27.30283 32.44863 1.000 54.62271 23 ALA D C 1
ATOM 3463 O O . ALA D 1 23 ? 34.40755 27.53947 31.91325 1.000 49.28565 23 ALA D O 1
ATOM 3465 N N . PHE D 1 24 ? 32.37700 28.22355 32.62862 1.000 55.94878 24 PHE D N 1
ATOM 3466 C CA . PHE D 1 24 ? 32.55987 29.62889 32.29465 1.000 50.48188 24 PHE D CA 1
ATOM 3467 C C . PHE D 1 24 ? 32.31418 30.46090 33.54316 1.000 49.17318 24 PHE D C 1
ATOM 3468 O O . PHE D 1 24 ? 31.30923 30.26526 34.23479 1.000 54.06437 24 PHE D O 1
ATOM 3476 N N . GLY D 1 25 ? 33.22800 31.38233 33.83065 1.000 40.24949 25 GLY D N 1
ATOM 3477 C CA . GLY D 1 25 ? 33.08537 32.20602 35.01367 1.000 53.34693 25 GLY D CA 1
ATOM 3478 C C . GLY D 1 25 ? 33.91018 33.46852 34.90530 1.000 53.85014 25 GLY D C 1
ATOM 3479 O O . GLY D 1 25 ? 34.54068 33.74344 33.88224 1.000 51.85737 25 GLY D O 1
ATOM 3480 N N . ALA D 1 26 ? 33.89501 34.24095 35.98959 1.000 48.24670 26 ALA D N 1
ATOM 3481 C CA . ALA D 1 26 ? 34.62974 35.49386 36.06728 1.000 53.55336 26 ALA D CA 1
ATOM 3482 C C . ALA D 1 26 ? 35.31407 35.59311 37.42106 1.000 56.62871 26 ALA D C 1
ATOM 3483 O O . ALA D 1 26 ? 34.74338 35.20406 38.44389 1.000 58.43164 26 ALA D O 1
ATOM 3485 N N . GLU D 1 27 ? 36.53869 36.11417 37.41961 1.000 59.89622 27 GLU D N 1
ATOM 3486 C CA . GLU D 1 27 ? 37.31497 36.29678 38.63565 1.000 56.19822 27 GLU D CA 1
ATOM 3487 C C . GLU D 1 27 ? 37.74447 37.75158 38.75050 1.000 60.93044 27 GLU D C 1
ATOM 3488 O O . GLU D 1 27 ? 37.90340 38.45020 37.74595 1.000 60.26858 27 GLU D O 1
ATOM 3494 N N . THR D 1 28 ? 37.93055 38.20296 39.99072 1.000 59.55738 28 THR D N 1
ATOM 3495 C CA . THR D 1 28 ? 38.35295 39.57251 40.28773 1.000 50.64613 28 THR D CA 1
ATOM 3496 C C . THR D 1 28 ? 39.48698 39.49363 41.30560 1.000 44.80728 28 THR D C 1
ATOM 3497 O O . THR D 1 28 ? 39.24487 39.43385 42.51370 1.000 58.32714 28 THR D O 1
ATOM 3501 N N . ASP D 1 29 ? 40.72289 39.49402 40.81509 1.000 66.37365 29 ASP D N 1
ATOM 3502 C CA . ASP D 1 29 ? 41.90327 39.41194 41.66402 1.000 59.59070 29 ASP D CA 1
ATOM 3503 C C . ASP D 1 29 ? 42.54796 40.78615 41.79049 1.000 73.98629 29 ASP D C 1
ATOM 3504 O O . ASP D 1 29 ? 42.79108 41.46047 40.78404 1.000 76.15923 29 ASP D O 1
ATOM 3509 N N . TYR D 1 30 ? 42.81756 41.19735 43.02763 1.000 62.36925 30 TYR D N 1
ATOM 3510 C CA . TYR D 1 30 ? 43.48173 42.46236 43.29834 1.000 42.78640 30 TYR D CA 1
ATOM 3511 C C . TYR D 1 30 ? 44.47961 42.26709 44.42878 1.000 36.49536 30 TYR D C 1
ATOM 3512 O O . TYR D 1 30 ? 44.28801 41.42463 45.30970 1.000 46.78598 30 TYR D O 1
ATOM 3521 N N . LYS D 1 31 ? 45.54976 43.05497 44.39427 1.000 32.87600 31 LYS D N 1
ATOM 3522 C CA . LYS D 1 31 ? 46.59737 42.98572 45.40951 1.000 41.14131 31 LYS D CA 1
ATOM 3523 C C . LYS D 1 31 ? 46.22706 43.93112 46.54450 1.000 45.36272 31 LYS D C 1
ATOM 3524 O O . LYS D 1 31 ? 46.33342 45.15214 46.41078 1.000 41.74091 31 LYS D O 1
ATOM 3530 N N . LEU D 1 32 ? 45.77648 43.36539 47.66688 1.000 42.82224 32 LEU D N 1
ATOM 3531 C CA . LEU D 1 32 ? 45.53922 44.18194 48.85187 1.000 47.49192 32 LEU D CA 1
ATOM 3532 C C . LEU D 1 32 ? 46.83470 44.79300 49.36537 1.000 41.54096 32 LEU D C 1
ATOM 3533 O O . LEU D 1 32 ? 46.82763 45.89159 49.93227 1.000 49.13365 32 LEU D O 1
ATOM 3538 N N . ALA D 1 33 ? 47.94910 44.10268 49.16501 1.000 32.33385 33 ALA D N 1
ATOM 3539 C CA . ALA D 1 33 ? 49.26363 44.55065 49.59244 1.000 39.13566 33 ALA D CA 1
ATOM 3540 C C . ALA D 1 33 ? 50.27584 44.04404 48.58144 1.000 41.00683 33 ALA D C 1
ATOM 3541 O O . ALA D 1 33 ? 50.00453 43.07668 47.85961 1.000 44.73525 33 ALA D O 1
ATOM 3543 N N . PRO D 1 34 ? 51.44524 44.68005 48.48882 1.000 46.75832 34 PRO D N 1
ATOM 3544 C CA . PRO D 1 34 ? 52.44041 44.23332 47.50120 1.000 37.50711 34 PRO D CA 1
ATOM 3545 C C . PRO D 1 34 ? 52.88937 42.79326 47.68266 1.000 37.72704 34 PRO D C 1
ATOM 3546 O O . PRO D 1 34 ? 53.37904 42.19057 46.71957 1.000 49.68485 34 PRO D O 1
ATOM 3550 N N . TYR D 1 35 ? 52.74015 42.22086 48.87650 1.000 43.66992 35 TYR D N 1
ATOM 3551 C CA . TYR D 1 35 ? 53.09280 40.82946 49.12682 1.000 45.33636 35 TYR D CA 1
ATOM 3552 C C . TYR D 1 35 ? 51.87156 39.95320 49.37498 1.000 41.56326 35 TYR D C 1
ATOM 3553 O O . TYR D 1 35 ? 52.02509 38.77911 49.72796 1.000 48.28731 35 TYR D O 1
ATOM 3562 N N . LEU D 1 36 ? 50.66540 40.49029 49.19828 1.000 39.43716 36 LEU D N 1
ATOM 3563 C CA . LEU D 1 36 ? 49.43394 39.74908 49.45995 1.000 38.18332 36 LEU D CA 1
ATOM 3564 C C . LEU D 1 36 ? 48.45890 40.02292 48.32352 1.000 34.69290 36 LEU D C 1
ATOM 3565 O O . LEU D 1 36 ? 47.94123 41.13740 48.20177 1.000 46.37965 36 LEU D O 1
ATOM 3570 N N . LYS D 1 37 ? 48.20500 39.01045 47.50040 1.000 40.73159 37 LYS D N 1
ATOM 3571 C CA . LYS D 1 37 ? 47.22720 39.09153 46.42594 1.000 37.52799 37 LYS D CA 1
ATOM 3572 C C . LYS D 1 37 ? 46.03856 38.20073 46.75866 1.000 34.29832 37 LYS D C 1
ATOM 3573 O O . LYS D 1 37 ? 46.20729 37.09733 47.28645 1.000 32.29129 37 LYS D O 1
ATOM 3579 N N . THR D 1 38 ? 44.83683 38.68528 46.45510 1.000 33.31787 38 THR D N 1
ATOM 3580 C CA . THR D 1 38 ? 43.61328 37.96539 46.77150 1.000 31.08909 38 THR D CA 1
ATOM 3581 C C . THR D 1 38 ? 42.60965 38.16253 45.64422 1.000 36.51414 38 THR D C 1
ATOM 3582 O O . THR D 1 38 ? 42.76418 39.03917 44.79036 1.000 38.06608 38 THR D O 1
ATOM 3586 N N . GLY D 1 39 ? 41.57456 37.33316 45.64704 1.000 34.94778 39 GLY D N 1
ATOM 3587 C CA . GLY D 1 39 ? 40.55376 37.41441 44.62019 1.000 42.54014 39 GLY D CA 1
ATOM 3588 C C . GLY D 1 39 ? 39.46297 36.39414 44.86602 1.000 39.40840 39 GLY D C 1
ATOM 3589 O O . GLY D 1 39 ? 39.65679 35.39750 45.57103 1.000 35.18660 39 GLY D O 1
ATOM 3590 N N . VAL D 1 40 ? 38.30583 36.66565 44.26625 1.000 38.03353 40 VAL D N 1
ATOM 3591 C CA . VAL D 1 40 ? 37.13282 35.80435 44.36023 1.000 44.43582 40 VAL D CA 1
ATOM 3592 C C . VAL D 1 40 ? 36.70237 35.43325 42.94863 1.000 49.47876 40 VAL D C 1
ATOM 3593 O O . VAL D 1 40 ? 36.60961 36.30301 42.07446 1.000 50.53998 40 VAL D O 1
ATOM 3597 N N . ALA D 1 41 ? 36.44165 34.14635 42.72787 1.000 46.12559 41 ALA D N 1
ATOM 3598 C CA . ALA D 1 41 ? 36.05169 33.64085 41.42034 1.000 44.63884 41 ALA D CA 1
ATOM 3599 C C . ALA D 1 41 ? 34.75896 32.84812 41.53385 1.000 45.96086 41 ALA D C 1
ATOM 3600 O O . ALA D 1 41 ? 34.59386 32.03901 42.45118 1.000 57.48667 41 ALA D O 1
ATOM 3602 N N . THR D 1 42 ? 33.84555 33.08825 40.59748 1.000 42.92961 42 THR D N 1
ATOM 3603 C CA . THR D 1 42 ? 32.59555 32.35004 40.49378 1.000 53.79231 42 THR D CA 1
ATOM 3604 C C . THR D 1 42 ? 32.48936 31.75632 39.09681 1.000 58.00705 42 THR D C 1
ATOM 3605 O O . THR D 1 42 ? 32.91872 32.37531 38.11895 1.000 56.64390 42 THR D O 1
ATOM 3609 N N . GLU D 1 43 ? 31.92677 30.55267 39.00385 1.000 59.12785 43 GLU D N 1
ATOM 3610 C CA . GLU D 1 43 ? 31.85980 29.85666 37.72721 1.000 68.46222 43 GLU D CA 1
ATOM 3611 C C . GLU D 1 43 ? 30.61646 28.98150 37.67995 1.000 63.70621 43 GLU D C 1
ATOM 3612 O O . GLU D 1 43 ? 30.07043 28.58168 38.71136 1.000 64.42659 43 GLU D O 1
ATOM 3618 N N . THR D 1 44 ? 30.17713 28.69053 36.45739 1.000 54.32279 44 THR D N 1
ATOM 3619 C CA . THR D 1 44 ? 29.08369 27.76265 36.19494 1.000 66.19931 44 THR D CA 1
ATOM 3620 C C . THR D 1 44 ? 29.62359 26.63748 35.32477 1.000 69.67551 44 THR D C 1
ATOM 3621 O O . THR D 1 44 ? 30.11185 26.88611 34.21713 1.000 53.74065 44 THR D O 1
ATOM 3625 N N . GLU D 1 45 ? 29.53574 25.40814 35.82290 1.000 80.67154 45 GLU D N 1
ATOM 3626 C CA . GLU D 1 45 ? 30.18543 24.25899 35.20763 1.000 72.25155 45 GLU D CA 1
ATOM 3627 C C . GLU D 1 45 ? 29.15472 23.35891 34.54024 1.000 73.42663 45 GLU D C 1
ATOM 3628 O O . GLU D 1 45 ? 28.10925 23.06009 35.12689 1.000 74.75185 45 GLU D O 1
ATOM 3634 N N . TYR D 1 46 ? 29.45951 22.92803 33.31737 1.000 78.85715 46 TYR D N 1
ATOM 3635 C CA . TYR D 1 46 ? 28.62553 22.00838 32.55015 1.000 82.31418 46 TYR D CA 1
ATOM 3636 C C . TYR D 1 46 ? 29.40755 20.70940 32.38911 1.000 74.66644 46 TYR D C 1
ATOM 3637 O O . TYR D 1 46 ? 30.34629 20.64049 31.58848 1.000 72.76350 46 TYR D O 1
ATOM 3646 N N . ASN D 1 47 ? 29.02415 19.68281 33.14817 1.000 89.01948 47 ASN D N 1
ATOM 3647 C CA . ASN D 1 47 ? 29.80241 18.44987 33.19527 1.000 93.72063 47 ASN D CA 1
ATOM 3648 C C . ASN D 1 47 ? 29.02101 17.25241 32.66883 1.000 98.00645 47 ASN D C 1
ATOM 3649 O O . ASN D 1 47 ? 28.00512 17.41247 31.98426 1.000 94.25012 47 ASN D O 1
ATOM 3654 N N . ASN D 1 48 ? 29.49485 16.04593 32.98753 1.000 104.91223 48 ASN D N 1
ATOM 3655 C CA . ASN D 1 48 ? 28.84300 14.80586 32.56708 1.000 105.43025 48 ASN D CA 1
ATOM 3656 C C . ASN D 1 48 ? 27.68129 14.46972 33.50577 1.000 105.24419 48 ASN D C 1
ATOM 3657 O O . ASN D 1 48 ? 27.65291 13.43926 34.17812 1.000 100.68149 48 ASN D O 1
ATOM 3662 N N . SER D 1 49 ? 26.70825 15.37672 33.54157 1.000 109.48796 49 SER D N 1
ATOM 3663 C CA . SER D 1 49 ? 25.53303 15.20599 34.38088 1.000 106.46085 49 SER D CA 1
ATOM 3664 C C . SER D 1 49 ? 24.33827 15.84721 33.69277 1.000 112.82305 49 SER D C 1
ATOM 3665 O O . SER D 1 49 ? 24.48544 16.65753 32.77396 1.000 108.47108 49 SER D O 1
ATOM 3668 N N . SER D 1 50 ? 23.14378 15.47082 34.15325 1.000 122.81143 50 SER D N 1
ATOM 3669 C CA . SER D 1 50 ? 21.92364 16.00116 33.55453 1.000 123.11581 50 SER D CA 1
ATOM 3670 C C . SER D 1 50 ? 21.72365 17.46922 33.91005 1.000 132.02128 50 SER D C 1
ATOM 3671 O O . SER D 1 50 ? 21.26922 18.25928 33.07436 1.000 130.17820 50 SER D O 1
ATOM 3674 N N . LEU D 1 51 ? 22.05590 17.85340 35.13954 1.000 127.20093 51 LEU D N 1
ATOM 3675 C CA . LEU D 1 51 ? 21.88868 19.22024 35.60618 1.000 114.27585 51 LEU D CA 1
ATOM 3676 C C . LEU D 1 51 ? 23.24681 19.82021 35.94486 1.000 118.62032 51 LEU D C 1
ATOM 3677 O O . LEU D 1 51 ? 24.15225 19.12555 36.41640 1.000 114.04885 51 LEU D O 1
ATOM 3682 N N . VAL D 1 52 ? 23.37860 21.11955 35.69941 1.000 123.01897 52 VAL D N 1
ATOM 3683 C CA . VAL D 1 52 ? 24.63930 21.82023 35.86634 1.000 118.29993 52 VAL D CA 1
ATOM 3684 C C . VAL D 1 52 ? 24.66797 22.48948 37.23405 1.000 120.61373 52 VAL D C 1
ATOM 3685 O O . VAL D 1 52 ? 23.63639 22.71044 37.87459 1.000 123.00001 52 VAL D O 1
ATOM 3689 N N . LYS D 1 53 ? 25.87506 22.81897 37.69068 1.000 106.88744 53 LYS D N 1
ATOM 3690 C CA . LYS D 1 53 ? 26.08314 23.40104 39.00748 1.000 97.41188 53 LYS D CA 1
ATOM 3691 C C . LYS D 1 53 ? 26.98894 24.62012 38.90010 1.000 90.22476 53 LYS D C 1
ATOM 3692 O O . LYS D 1 53 ? 27.65456 24.84151 37.88530 1.000 76.07649 53 LYS D O 1
ATOM 3698 N N . THR D 1 54 ? 27.00545 25.41152 39.96966 1.000 86.96219 54 THR D N 1
ATOM 3699 C CA . THR D 1 54 ? 27.83413 26.60245 40.06233 1.000 66.83594 54 THR D CA 1
ATOM 3700 C C . THR D 1 54 ? 28.80110 26.46758 41.23178 1.000 59.89042 54 THR D C 1
ATOM 3701 O O . THR D 1 54 ? 28.63742 25.61161 42.10583 1.000 74.37073 54 THR D O 1
ATOM 3705 N N . GLY D 1 55 ? 29.81312 27.32366 41.23959 1.000 59.71432 55 GLY D N 1
ATOM 3706 C CA . GLY D 1 55 ? 30.82027 27.28812 42.28584 1.000 63.25025 55 GLY D CA 1
ATOM 3707 C C . GLY D 1 55 ? 31.46379 28.64148 42.47440 1.000 69.22561 55 GLY D C 1
ATOM 3708 O O . GLY D 1 55 ? 31.62766 29.41113 41.52241 1.000 55.63789 55 GLY D O 1
ATOM 3709 N N . THR D 1 56 ? 31.83318 28.93138 43.72037 1.000 65.41242 56 THR D N 1
ATOM 3710 C CA . THR D 1 56 ? 32.50536 30.17186 44.08279 1.000 51.76976 56 THR D CA 1
ATOM 3711 C C . THR D 1 56 ? 33.73534 29.83564 44.91061 1.000 57.93291 56 THR D C 1
ATOM 3712 O O . THR D 1 56 ? 33.64098 29.08439 45.88660 1.000 61.64790 56 THR D O 1
ATOM 3716 N N . GLU D 1 57 ? 34.88471 30.38627 44.52409 1.000 45.72156 57 GLU D N 1
ATOM 3717 C CA . GLU D 1 57 ? 36.13499 30.11217 45.21526 1.000 55.56526 57 GLU D CA 1
ATOM 3718 C C . GLU D 1 57 ? 36.82351 31.41229 45.60487 1.000 44.38623 57 GLU D C 1
ATOM 3719 O O . GLU D 1 57 ? 36.64700 32.45010 44.96013 1.000 43.33577 57 GLU D O 1
ATOM 3725 N N . VAL D 1 58 ? 37.61001 31.33922 46.67604 1.000 29.88737 58 VAL D N 1
ATOM 3726 C CA . VAL D 1 58 ? 38.39979 32.45886 47.17317 1.000 43.74060 58 VAL D CA 1
ATOM 3727 C C . VAL D 1 58 ? 39.86583 32.05389 47.13183 1.000 27.45212 58 VAL D C 1
ATOM 3728 O O . VAL D 1 58 ? 40.24553 31.02350 47.70066 1.000 28.97000 58 VAL D O 1
ATOM 3732 N N . LYS D 1 59 ? 40.68460 32.86069 46.46134 1.000 31.02389 59 LYS D N 1
ATOM 3733 C CA . LYS D 1 59 ? 42.10002 32.57135 46.27644 1.000 38.93664 59 LYS D CA 1
ATOM 3734 C C . LYS D 1 59 ? 42.93458 33.69155 46.87880 1.000 40.60037 59 LYS D C 1
ATOM 3735 O O . LYS D 1 59 ? 42.65542 34.87224 46.64716 1.000 50.05808 59 LYS D O 1
ATOM 3741 N N . THR D 1 60 ? 43.95432 33.31781 47.64980 1.000 38.42349 60 THR D N 1
ATOM 3742 C CA . THR D 1 60 ? 44.89251 34.26448 48.23307 1.000 39.82424 60 THR D CA 1
ATOM 3743 C C . THR D 1 60 ? 46.31399 33.83168 47.90392 1.000 34.53602 60 THR D C 1
ATOM 3744 O O . THR D 1 60 ? 46.58784 32.64463 47.70897 1.000 38.58296 60 THR D O 1
ATOM 3748 N N . ALA D 1 61 ? 47.21823 34.80793 47.84159 1.000 39.04510 61 ALA D N 1
ATOM 3749 C CA . ALA D 1 61 ? 48.61333 34.55230 47.50728 1.000 36.15492 61 ALA D CA 1
ATOM 3750 C C . ALA D 1 61 ? 49.50906 35.43137 48.36501 1.000 34.76340 61 ALA D C 1
ATOM 3751 O O . ALA D 1 61 ? 49.27939 36.63960 48.46911 1.000 41.90751 61 ALA D O 1
ATOM 3753 N N . TYR D 1 62 ? 50.52925 34.82519 48.96858 1.000 39.63538 62 TYR D N 1
ATOM 3754 C CA . TYR D 1 62 ? 51.46048 35.52047 49.84730 1.000 40.65943 62 TYR D CA 1
ATOM 3755 C C . TYR D 1 62 ? 52.88013 35.31087 49.34426 1.000 36.93432 62 TYR D C 1
ATOM 3756 O O . TYR D 1 62 ? 53.27583 34.17843 49.05192 1.000 49.13004 62 TYR D O 1
ATOM 3765 N N . ARG D 1 63 ? 53.64339 36.39749 49.25780 1.000 36.88905 63 ARG D N 1
ATOM 3766 C CA . ARG D 1 63 ? 55.02831 36.32050 48.80857 1.000 42.44282 63 ARG D CA 1
ATOM 3767 C C . ARG D 1 63 ? 55.86738 35.56664 49.83536 1.000 39.25750 63 ARG D C 1
ATOM 3768 O O . ARG D 1 63 ? 55.92799 35.95761 51.00584 1.000 52.74435 63 ARG D O 1
ATOM 3776 N N . LEU D 1 64 ? 56.51306 34.48403 49.39861 1.000 44.19125 64 LEU D N 1
ATOM 3777 C CA . LEU D 1 64 ? 57.36299 33.68675 50.27362 1.000 47.17209 64 LEU D CA 1
ATOM 3778 C C . LEU D 1 64 ? 58.84713 33.97790 50.10602 1.000 43.88528 64 LEU D C 1
ATOM 3779 O O . LEU D 1 64 ? 59.62302 33.70038 51.02699 1.000 50.20887 64 LEU D O 1
ATOM 3784 N N . GLY D 1 65 ? 59.25910 34.51636 48.96237 1.000 40.42409 65 GLY D N 1
ATOM 3785 C CA . GLY D 1 65 ? 60.64873 34.81448 48.71740 1.000 40.70042 65 GLY D CA 1
ATOM 3786 C C . GLY D 1 65 ? 60.83918 35.64559 47.46610 1.000 55.20947 65 GLY D C 1
ATOM 3787 O O . GLY D 1 65 ? 59.90678 36.28663 46.97043 1.000 58.51210 65 GLY D O 1
ATOM 3788 N N . PRO D 1 66 ? 62.06387 35.65560 46.93224 1.000 59.66326 66 PRO D N 1
ATOM 3789 C CA . PRO D 1 66 ? 62.31002 36.42619 45.70101 1.000 54.70920 66 PRO D CA 1
ATOM 3790 C C . PRO D 1 66 ? 61.49717 35.93465 44.51695 1.000 43.19587 66 PRO D C 1
ATOM 3791 O O . PRO D 1 66 ? 61.04835 36.74544 43.69735 1.000 40.57649 66 PRO D O 1
ATOM 3795 N N . ASN D 1 67 ? 61.28918 34.62170 44.40704 1.000 58.18937 67 ASN D N 1
ATOM 3796 C CA . ASN D 1 67 ? 60.52525 34.05013 43.30962 1.000 57.43882 67 ASN D CA 1
ATOM 3797 C C . ASN D 1 67 ? 59.42188 33.10773 43.76921 1.000 58.31361 67 ASN D C 1
ATOM 3798 O O . ASN D 1 67 ? 58.73772 32.52597 42.92024 1.000 54.22558 67 ASN D O 1
ATOM 3803 N N . ALA D 1 68 ? 59.22768 32.93959 45.07325 1.000 56.02227 68 ALA D N 1
ATOM 3804 C CA . ALA D 1 68 ? 58.25766 32.00030 45.61214 1.000 56.06278 68 ALA D CA 1
ATOM 3805 C C . ALA D 1 68 ? 57.05417 32.73848 46.18358 1.000 55.57666 68 ALA D C 1
ATOM 3806 O O . ALA D 1 68 ? 57.13856 33.90387 46.58062 1.000 56.44115 68 ALA D O 1
ATOM 3808 N N . ALA D 1 69 ? 55.92431 32.03521 46.22241 1.000 56.13995 69 ALA D N 1
ATOM 3809 C CA . ALA D 1 69 ? 54.69224 32.59063 46.76128 1.000 34.61183 69 ALA D CA 1
ATOM 3810 C C . ALA D 1 69 ? 53.75666 31.45157 47.13998 1.000 39.97912 69 ALA D C 1
ATOM 3811 O O . ALA D 1 69 ? 53.59484 30.49561 46.37770 1.000 38.27585 69 ALA D O 1
ATOM 3813 N N . LEU D 1 70 ? 53.14845 31.56204 48.31857 1.000 44.30607 70 LEU D N 1
ATOM 3814 C CA . LEU D 1 70 ? 52.18102 30.58080 48.79138 1.000 33.52560 70 LEU D CA 1
ATOM 3815 C C . LEU D 1 70 ? 50.79008 30.95484 48.29850 1.000 30.92541 70 LEU D C 1
ATOM 3816 O O . LEU D 1 70 ? 50.34171 32.08815 48.49420 1.000 42.79741 70 LEU D O 1
ATOM 3821 N N . GLU D 1 71 ? 50.10781 30.00100 47.67065 1.000 32.34951 71 GLU D N 1
ATOM 3822 C CA . GLU D 1 71 ? 48.77441 30.21779 47.12683 1.000 27.95529 71 GLU D CA 1
ATOM 3823 C C . GLU D 1 71 ? 47.79380 29.26728 47.79763 1.000 40.12648 71 GLU D C 1
ATOM 3824 O O . GLU D 1 71 ? 48.02935 28.05502 47.84307 1.000 33.52112 71 GLU D O 1
ATOM 3830 N N . THR D 1 72 ? 46.70087 29.81985 48.31793 1.000 28.25441 72 THR D N 1
ATOM 3831 C CA . THR D 1 72 ? 45.65271 29.04835 48.96934 1.000 31.82402 72 THR D CA 1
ATOM 3832 C C . THR D 1 72 ? 44.33042 29.28488 48.25380 1.000 39.17787 72 THR D C 1
ATOM 3833 O O . THR D 1 72 ? 44.04603 30.40175 47.81036 1.000 37.26027 72 THR D O 1
ATOM 3837 N N . VAL D 1 73 ? 43.52483 28.23033 48.14106 1.000 37.03904 73 VAL D N 1
ATOM 3838 C CA . VAL D 1 73 ? 42.24007 28.28647 47.45342 1.000 32.80477 73 VAL D CA 1
ATOM 3839 C C . VAL D 1 73 ? 41.17950 27.65783 48.34699 1.000 39.71342 73 VAL D C 1
ATOM 3840 O O . VAL D 1 73 ? 41.37783 26.55757 48.87428 1.000 40.34560 73 VAL D O 1
ATOM 3844 N N . VAL D 1 74 ? 40.05804 28.35531 48.51250 1.000 35.72137 74 VAL D N 1
ATOM 3845 C CA . VAL D 1 74 ? 38.90181 27.86206 49.25425 1.000 33.48038 74 VAL D CA 1
ATOM 3846 C C . VAL D 1 74 ? 37.71871 27.84245 48.29683 1.000 41.32701 74 VAL D C 1
ATOM 3847 O O . VAL D 1 74 ? 37.27686 28.89944 47.83096 1.000 39.43269 74 VAL D O 1
ATOM 3851 N N . ARG D 1 75 ? 37.20396 26.64767 48.00910 1.000 36.45928 75 ARG D N 1
ATOM 3852 C CA . ARG D 1 75 ? 36.21410 26.44301 46.95649 1.000 46.48066 75 ARG D CA 1
ATOM 3853 C C . ARG D 1 75 ? 34.95364 25.82229 47.54203 1.000 43.96572 75 ARG D C 1
ATOM 3854 O O . ARG D 1 75 ? 35.00529 24.72966 48.11606 1.000 51.01407 75 ARG D O 1
ATOM 3862 N N . TYR D 1 76 ? 33.82643 26.51392 47.38456 1.000 59.60535 76 TYR D N 1
ATOM 3863 C CA . TYR D 1 76 ? 32.51741 26.00962 47.77155 1.000 53.79165 76 TYR D CA 1
ATOM 3864 C C . TYR D 1 76 ? 31.59266 26.04648 46.56201 1.000 57.69866 76 TYR D C 1
ATOM 3865 O O . TYR D 1 76 ? 31.68097 26.94667 45.72131 1.000 64.10978 76 TYR D O 1
ATOM 3874 N N . ASN D 1 77 ? 30.70556 25.05846 46.47645 1.000 54.53039 77 ASN D N 1
ATOM 3875 C CA . ASN D 1 77 ? 29.79565 24.92418 45.34944 1.000 63.99716 77 ASN D CA 1
ATOM 3876 C C . ASN D 1 77 ? 28.36962 24.75862 45.85377 1.000 73.18740 77 ASN D C 1
ATOM 3877 O O . ASN D 1 77 ? 28.13496 24.40925 47.01299 1.000 81.19696 77 ASN D O 1
ATOM 3882 N N . THR D 1 78 ? 27.41003 25.00808 44.95822 1.000 78.06761 78 THR D N 1
ATOM 3883 C CA . THR D 1 78 ? 26.01455 24.72840 45.27596 1.000 81.58526 78 THR D CA 1
ATOM 3884 C C . THR D 1 78 ? 25.76017 23.24004 45.46548 1.000 99.76421 78 THR D C 1
ATOM 3885 O O . THR D 1 78 ? 24.75823 22.86909 46.08570 1.000 103.94150 78 THR D O 1
ATOM 3889 N N . ASP D 1 79 ? 26.64267 22.38488 44.94485 1.000 109.31416 79 ASP D N 1
ATOM 3890 C CA . ASP D 1 79 ? 26.62002 20.95426 45.22297 1.000 102.15839 79 ASP D CA 1
ATOM 3891 C C . ASP D 1 79 ? 26.96494 20.63721 46.66565 1.000 105.14045 79 ASP D C 1
ATOM 3892 O O . ASP D 1 79 ? 26.93161 19.46088 47.04696 1.000 118.64299 79 ASP D O 1
ATOM 3897 N N . ASN D 1 80 ? 27.31046 21.64994 47.45979 1.000 92.60076 80 ASN D N 1
ATOM 3898 C CA . ASN D 1 80 ? 27.84494 21.51358 48.81147 1.000 99.44774 80 ASN D CA 1
ATOM 3899 C C . ASN D 1 80 ? 29.17258 20.76461 48.84444 1.000 93.73497 80 ASN D C 1
ATOM 3900 O O . ASN D 1 80 ? 29.67633 20.44858 49.92947 1.000 95.70528 80 ASN D O 1
ATOM 3905 N N . THR D 1 81 ? 29.75824 20.48277 47.68309 1.000 77.94466 81 THR D N 1
ATOM 3906 C CA . THR D 1 81 ? 31.09473 19.91174 47.61820 1.000 64.52573 81 THR D CA 1
ATOM 3907 C C . THR D 1 81 ? 32.12425 21.00145 47.88353 1.000 58.00585 81 THR D C 1
ATOM 3908 O O . THR D 1 81 ? 32.13695 22.03560 47.20863 1.000 64.43745 81 THR D O 1
ATOM 3912 N N . PHE D 1 82 ? 32.98501 20.77011 48.86713 1.000 63.26323 82 PHE D N 1
ATOM 3913 C CA . PHE D 1 82 ? 33.94595 21.76625 49.30615 1.000 44.74209 82 PHE D CA 1
ATOM 3914 C C . PHE D 1 82 ? 35.36386 21.28679 49.03115 1.000 42.91115 82 PHE D C 1
ATOM 3915 O O . PHE D 1 82 ? 35.66085 20.09120 49.11130 1.000 67.59024 82 PHE D O 1
ATOM 3923 N N . GLY D 1 83 ? 36.24013 22.23768 48.70975 1.000 43.33135 83 GLY D N 1
ATOM 3924 C CA . GLY D 1 83 ? 37.60782 21.91545 48.36433 1.000 51.62869 83 GLY D CA 1
ATOM 3925 C C . GLY D 1 83 ? 38.57858 22.90564 48.97630 1.000 41.50854 83 GLY D C 1
ATOM 3926 O O . GLY D 1 83 ? 38.22031 24.03251 49.32910 1.000 51.64405 83 GLY D O 1
ATOM 3927 N N . VAL D 1 84 ? 39.82723 22.45811 49.09157 1.000 43.82598 84 VAL D N 1
ATOM 3928 C CA . VAL D 1 84 ? 40.91030 23.23746 49.68208 1.000 39.73772 84 VAL D CA 1
ATOM 3929 C C . VAL D 1 84 ? 42.19050 22.93736 48.91484 1.000 38.76961 84 VAL D C 1
ATOM 3930 O O . VAL D 1 84 ? 42.47163 21.77940 48.58850 1.000 42.65912 84 VAL D O 1
ATOM 3934 N N . GLU D 1 85 ? 42.96437 23.98224 48.61959 1.000 34.14210 85 GLU D N 1
ATOM 3935 C CA . GLU D 1 85 ? 44.22639 23.83216 47.90979 1.000 39.98611 85 GLU D CA 1
ATOM 3936 C C . GLU D 1 85 ? 45.29825 24.69313 48.56184 1.000 26.39585 85 GLU D C 1
ATOM 3937 O O . GLU D 1 85 ? 45.01566 25.79138 49.04820 1.000 41.73416 85 GLU D O 1
ATOM 3943 N N . VAL D 1 86 ? 46.52770 24.18089 48.56862 1.000 30.84840 86 VAL D N 1
ATOM 3944 C CA . VAL D 1 86 ? 47.70318 24.90274 49.04775 1.000 34.62234 86 VAL D CA 1
ATOM 3945 C C . VAL D 1 86 ? 48.85391 24.60198 48.10020 1.000 39.11481 86 VAL D C 1
ATOM 3946 O O . VAL D 1 86 ? 49.16777 23.43310 47.85490 1.000 35.11428 86 VAL D O 1
ATOM 3950 N N . ALA D 1 87 ? 49.48730 25.64840 47.57363 1.000 35.97548 87 ALA D N 1
ATOM 3951 C CA . ALA D 1 87 ? 50.57478 25.48238 46.62183 1.000 35.53155 87 ALA D CA 1
ATOM 3952 C C . ALA D 1 87 ? 51.64232 26.53915 46.85873 1.000 28.88659 87 ALA D C 1
ATOM 3953 O O . ALA D 1 87 ? 51.36061 27.63041 47.36031 1.000 39.03646 87 ALA D O 1
ATOM 3955 N N . ILE D 1 88 ? 52.87429 26.19905 46.49208 1.000 36.74108 88 ILE D N 1
ATOM 3956 C CA . ILE D 1 88 ? 53.99531 27.13189 46.49251 1.000 41.18462 88 ILE D CA 1
ATOM 3957 C C . ILE D 1 88 ? 54.30410 27.45870 45.03808 1.000 38.63265 88 ILE D C 1
ATOM 3958 O O . ILE D 1 88 ? 54.73972 26.58647 44.27537 1.000 37.27309 88 ILE D O 1
ATOM 3963 N N . GLU D 1 89 ? 54.07731 28.71111 44.65028 1.000 38.58111 89 GLU D N 1
ATOM 3964 C CA . GLU D 1 89 ? 54.24185 29.13851 43.26680 1.000 46.30680 89 GLU D CA 1
ATOM 3965 C C . GLU D 1 89 ? 55.66253 29.64378 43.04427 1.000 38.54549 89 GLU D C 1
ATOM 3966 O O . GLU D 1 89 ? 56.06541 30.65665 43.62744 1.000 41.81488 89 GLU D O 1
ATOM 3972 N N . TYR D 1 90 ? 56.41437 28.93916 42.20228 1.000 36.77490 90 TYR D N 1
ATOM 3973 C CA . TYR D 1 90 ? 57.76269 29.33827 41.82254 1.000 42.78141 90 TYR D CA 1
ATOM 3974 C C . TYR D 1 90 ? 57.71828 30.05785 40.48111 1.000 39.46716 90 TYR D C 1
ATOM 3975 O O . TYR D 1 90 ? 57.14610 29.54268 39.51525 1.000 50.24182 90 TYR D O 1
ATOM 3984 N N . ARG D 1 91 ? 58.32599 31.24010 40.42244 1.000 44.67035 91 ARG D N 1
ATOM 3985 C CA . ARG D 1 91 ? 58.40716 32.02452 39.19458 1.000 47.19443 91 ARG D CA 1
ATOM 3986 C C . ARG D 1 91 ? 59.74714 31.73606 38.52566 1.000 29.66906 91 ARG D C 1
ATOM 3987 O O . ARG D 1 91 ? 60.79338 32.19826 38.99229 1.000 30.41550 91 ARG D O 1
ATOM 3995 N N . LEU D 1 92 ? 59.71446 30.97098 37.43424 1.000 38.11063 92 LEU D N 1
ATOM 3996 C CA . LEU D 1 92 ? 60.93171 30.63306 36.70570 1.000 45.29550 92 LEU D CA 1
ATOM 3997 C C . LEU D 1 92 ? 61.24823 31.62988 35.60127 1.000 54.32003 92 LEU D C 1
ATOM 3998 O O . LEU D 1 92 ? 62.42093 31.80627 35.25051 1.000 65.50944 92 LEU D O 1
ATOM 4003 N N . GLU D 1 93 ? 60.22981 32.27930 35.04959 1.000 60.56626 93 GLU D N 1
ATOM 4004 C CA . GLU D 1 93 ? 60.35898 33.23686 33.96476 1.000 60.94045 93 GLU D CA 1
ATOM 4005 C C . GLU D 1 93 ? 59.32895 34.33325 34.18707 1.000 63.64932 93 GLU D C 1
ATOM 4006 O O . GLU D 1 93 ? 58.29430 34.08876 34.81910 1.000 62.88874 93 GLU D O 1
ATOM 4012 N N . PRO D 1 94 ? 59.59235 35.56008 33.70444 1.000 64.98057 94 PRO D N 1
ATOM 4013 C CA . PRO D 1 94 ? 58.59900 36.63733 33.83856 1.000 57.91448 94 PRO D CA 1
ATOM 4014 C C . PRO D 1 94 ? 57.20583 36.26945 33.34540 1.000 53.08909 94 PRO D C 1
ATOM 4015 O O . PRO D 1 94 ? 56.21634 36.87348 33.77159 1.000 64.90545 94 PRO D O 1
ATOM 4019 N N . ASP D 1 95 ? 57.11215 35.28043 32.45400 1.000 44.21646 95 ASP D N 1
ATOM 4020 C CA . ASP D 1 95 ? 55.83179 34.82420 31.92502 1.000 54.91103 95 ASP D CA 1
ATOM 4021 C C . ASP D 1 95 ? 55.60150 33.33577 32.16908 1.000 53.24412 95 ASP D C 1
ATOM 4022 O O . ASP D 1 95 ? 54.83994 32.70322 31.43086 1.000 48.36397 95 ASP D O 1
ATOM 4027 N N . LEU D 1 96 ? 56.23664 32.76052 33.18902 1.000 39.03336 96 LEU D N 1
ATOM 4028 C CA . LEU D 1 96 ? 56.09594 31.33525 33.45919 1.000 44.60652 96 LEU D CA 1
ATOM 4029 C C . LEU D 1 96 ? 56.23574 31.08301 34.95242 1.000 40.50105 96 LEU D C 1
ATOM 4030 O O . LEU D 1 96 ? 57.22705 31.49176 35.56412 1.000 36.91762 96 LEU D O 1
ATOM 4035 N N . SER D 1 97 ? 55.24731 30.40227 35.52831 1.000 32.40670 97 SER D N 1
ATOM 4036 C CA . SER D 1 97 ? 55.29963 29.98137 36.91990 1.000 53.61929 97 SER D CA 1
ATOM 4037 C C . SER D 1 97 ? 54.76415 28.56258 37.03062 1.000 33.80397 97 SER D C 1
ATOM 4038 O O . SER D 1 97 ? 53.81938 28.19089 36.32882 1.000 30.10000 97 SER D O 1
ATOM 4041 N N . VAL D 1 98 ? 55.37683 27.77407 37.90957 1.000 37.11996 98 VAL D N 1
ATOM 4042 C CA . VAL D 1 98 ? 54.95726 26.40396 38.17465 1.000 40.89382 98 VAL D CA 1
ATOM 4043 C C . VAL D 1 98 ? 54.78263 26.23731 39.67699 1.000 40.45527 98 VAL D C 1
ATOM 4044 O O . VAL D 1 98 ? 55.61666 26.69967 40.46374 1.000 41.29280 98 VAL D O 1
ATOM 4048 N N . ALA D 1 99 ? 53.69476 25.58032 40.07536 1.000 37.03444 99 ALA D N 1
ATOM 4049 C CA . ALA D 1 99 ? 53.31753 25.47870 41.48387 1.000 31.63828 99 ALA D CA 1
ATOM 4050 C C . ALA D 1 99 ? 52.85403 24.06481 41.81112 1.000 28.70054 99 ALA D C 1
ATOM 4051 O O . ALA D 1 99 ? 51.71833 23.68390 41.48276 1.000 32.72697 99 ALA D O 1
ATOM 4053 N N . PRO D 1 100 ? 53.69857 23.25960 42.45427 1.000 19.80115 100 PRO D N 1
ATOM 4054 C CA . PRO D 1 100 ? 53.21924 21.99023 43.01704 1.000 38.13128 100 PRO D CA 1
ATOM 4055 C C . PRO D 1 100 ? 52.39488 22.24878 44.27003 1.000 33.90748 100 PRO D C 1
ATOM 4056 O O . PRO D 1 100 ? 52.80963 22.99608 45.15862 1.000 35.18472 100 PRO D O 1
ATOM 4060 N N . GLY D 1 101 ? 51.21398 21.62952 44.33516 1.000 37.79870 101 GLY D N 1
ATOM 4061 C CA . GLY D 1 101 ? 50.31242 21.85566 45.44285 1.000 35.37034 101 GLY D CA 1
ATOM 4062 C C . GLY D 1 101 ? 49.60882 20.58231 45.86709 1.000 34.51622 101 GLY D C 1
ATOM 4063 O O . GLY D 1 101 ? 49.74043 19.52940 45.23792 1.000 33.43226 101 GLY D O 1
ATOM 4064 N N . THR D 1 102 ? 48.85533 20.70272 46.95735 1.000 30.44329 102 THR D N 1
ATOM 4065 C CA . THR D 1 102 ? 48.04543 19.61783 47.49119 1.000 42.36736 102 THR D CA 1
ATOM 4066 C C . THR D 1 102 ? 46.59095 20.05795 47.55649 1.000 44.62454 102 THR D C 1
ATOM 4067 O O . THR D 1 102 ? 46.29369 21.20282 47.91278 1.000 39.12014 102 THR D O 1
ATOM 4071 N N . ARG D 1 103 ? 45.68870 19.14420 47.21336 1.000 40.92465 103 ARG D N 1
ATOM 4072 C CA . ARG D 1 103 ? 44.26255 19.42592 47.16604 1.000 40.87280 103 ARG D CA 1
ATOM 4073 C C . ARG D 1 103 ? 43.51796 18.50007 48.11697 1.000 43.38897 103 ARG D C 1
ATOM 4074 O O . ARG D 1 103 ? 43.79951 17.29904 48.17964 1.000 42.28995 103 ARG D O 1
ATOM 4082 N N . TRP D 1 104 ? 42.56904 19.06943 48.85689 1.000 48.58790 104 TRP D N 1
ATOM 4083 C CA . TRP D 1 104 ? 41.72147 18.32461 49.77727 1.000 38.58942 104 TRP D CA 1
ATOM 4084 C C . TRP D 1 104 ? 40.26878 18.62219 49.44211 1.000 43.60366 104 TRP D C 1
ATOM 4085 O O . TRP D 1 104 ? 39.88268 19.79035 49.33469 1.000 47.23643 104 TRP D O 1
ATOM 4096 N N . ASN D 1 105 ? 39.46895 17.57331 49.27963 1.000 45.96601 105 ASN D N 1
ATOM 4097 C CA . ASN D 1 105 ? 38.05935 17.70866 48.94860 1.000 45.12141 105 ASN D CA 1
ATOM 4098 C C . ASN D 1 105 ? 37.19755 17.21302 50.10344 1.000 58.38281 105 ASN D C 1
ATOM 4099 O O . ASN D 1 105 ? 37.63225 16.41241 50.93630 1.000 48.92496 105 ASN D O 1
ATOM 4104 N N . ASN D 1 106 ? 35.95684 17.70664 50.14281 1.000 63.80919 106 ASN D N 1
ATOM 4105 C CA . ASN D 1 106 ? 35.03251 17.33600 51.20823 1.000 63.73782 106 ASN D CA 1
ATOM 4106 C C . ASN D 1 106 ? 34.63610 15.86639 51.14715 1.000 67.13616 106 ASN D C 1
ATOM 4107 O O . ASN D 1 106 ? 34.23032 15.30373 52.16979 1.000 51.92385 106 ASN D O 1
ATOM 4112 N N . SER D 1 107 ? 34.74343 15.23425 49.97597 1.000 73.16888 107 SER D N 1
ATOM 4113 C CA . SER D 1 107 ? 34.43166 13.81970 49.80952 1.000 72.40314 107 SER D CA 1
ATOM 4114 C C . SER D 1 107 ? 35.62364 12.91794 50.10728 1.000 62.59699 107 SER D C 1
ATOM 4115 O O . SER D 1 107 ? 35.71795 11.81812 49.54486 1.000 62.27865 107 SER D O 1
ATOM 4118 N N . SER D 1 108 ? 36.53606 13.35879 50.97723 1.000 57.09625 108 SER D N 1
ATOM 4119 C CA . SER D 1 108 ? 37.74945 12.61436 51.32258 1.000 60.79213 108 SER D CA 1
ATOM 4120 C C . SER D 1 108 ? 38.60201 12.31523 50.09166 1.000 56.85659 108 SER D C 1
ATOM 4121 O O . SER D 1 108 ? 39.32327 11.31543 50.04921 1.000 63.05702 108 SER D O 1
ATOM 4124 N N . LEU D 1 109 ? 38.52930 13.18213 49.08400 1.000 57.45587 109 LEU D N 1
ATOM 4125 C CA . LEU D 1 109 ? 39.31221 13.04352 47.86132 1.000 46.04948 109 LEU D CA 1
ATOM 4126 C C . LEU D 1 109 ? 40.53722 13.94450 47.96940 1.000 51.22236 109 LEU D C 1
ATOM 4127 O O . LEU D 1 109 ? 40.41667 15.17377 47.95118 1.000 50.49247 109 LEU D O 1
ATOM 4132 N N . LEU D 1 110 ? 41.71004 13.33290 48.08918 1.000 42.81718 110 LEU D N 1
ATOM 4133 C CA . LEU D 1 110 ? 42.97139 14.05373 48.15268 1.000 41.46082 110 LEU D CA 1
ATOM 4134 C C . LEU D 1 110 ? 43.69335 13.94354 46.81624 1.000 44.43243 110 LEU D C 1
ATOM 4135 O O . LEU D 1 110 ? 43.49905 12.98475 46.06451 1.000 48.22963 110 LEU D O 1
ATOM 4140 N N . ALA D 1 111 ? 44.53217 14.93805 46.52501 1.000 40.23347 111 ALA D N 1
ATOM 4141 C CA . ALA D 1 111 ? 45.23725 14.96028 45.25006 1.000 39.76021 111 ALA D CA 1
ATOM 4142 C C . ALA D 1 111 ? 46.39572 15.94939 45.26134 1.000 41.22635 111 ALA D C 1
ATOM 4143 O O . ALA D 1 111 ? 46.18232 17.15717 45.42839 1.000 41.10044 111 ALA D O 1
ATOM 4145 N N . PRO D 1 112 ? 47.63065 15.48178 45.09576 1.000 43.38981 112 PRO D N 1
ATOM 4146 C CA . PRO D 1 112 ? 48.72623 16.40324 44.78074 1.000 33.79481 112 PRO D CA 1
ATOM 4147 C C . PRO D 1 112 ? 48.64524 16.83948 43.32679 1.000 38.95687 112 PRO D C 1
ATOM 4148 O O . PRO D 1 112 ? 48.42615 16.02799 42.42422 1.000 39.55851 112 PRO D O 1
ATOM 4152 N N . TYR D 1 113 ? 48.81003 18.13898 43.10254 1.000 31.27227 113 TYR D N 1
ATOM 4153 C CA . TYR D 1 113 ? 48.69185 18.70582 41.76883 1.000 32.37607 113 TYR D CA 1
ATOM 4154 C C . TYR D 1 113 ? 49.90120 19.57947 41.46879 1.000 35.94012 113 TYR D C 1
ATOM 4155 O O . TYR D 1 113 ? 50.75007 19.83093 42.32849 1.000 32.69911 113 TYR D O 1
ATOM 4164 N N . ILE D 1 114 ? 49.96882 20.04120 40.22210 1.000 43.52664 114 ILE D N 1
ATOM 4165 C CA . ILE D 1 114 ? 51.01604 20.94987 39.77208 1.000 46.00823 114 ILE D CA 1
ATOM 4166 C C . ILE D 1 114 ? 50.38707 21.95065 38.81239 1.000 48.98483 114 ILE D C 1
ATOM 4167 O O . ILE D 1 114 ? 49.87771 21.56557 37.75388 1.000 48.04315 114 ILE D O 1
ATOM 4172 N N . LYS D 1 115 ? 50.40000 23.22664 39.18715 1.000 43.12965 115 LYS D N 1
ATOM 4173 C CA . LYS D 1 115 ? 49.88580 24.28430 38.33021 1.000 37.42995 115 LYS D CA 1
ATOM 4174 C C . LYS D 1 115 ? 51.00156 24.84008 37.45834 1.000 30.80772 115 LYS D C 1
ATOM 4175 O O . LYS D 1 115 ? 52.14296 24.98260 37.90462 1.000 37.30889 115 LYS D O 1
ATOM 4181 N N . ILE D 1 116 ? 50.66324 25.15133 36.21002 1.000 25.69039 116 ILE D N 1
ATOM 4182 C CA . ILE D 1 116 ? 51.60053 25.72443 35.24874 1.000 31.38631 116 ILE D CA 1
ATOM 4183 C C . ILE D 1 116 ? 50.92370 26.95335 34.65464 1.000 36.98636 116 ILE D C 1
ATOM 4184 O O . ILE D 1 116 ? 50.03125 26.83040 33.80765 1.000 40.56240 116 ILE D O 1
ATOM 4189 N N . LYS D 1 117 ? 51.33780 28.13793 35.09692 1.000 25.57204 117 LYS D N 1
ATOM 4190 C CA . LYS D 1 117 ? 50.77504 29.39486 34.62201 1.000 39.91342 117 LYS D CA 1
ATOM 4191 C C . LYS D 1 117 ? 51.73162 30.02166 33.61631 1.000 46.86122 117 LYS D C 1
ATOM 419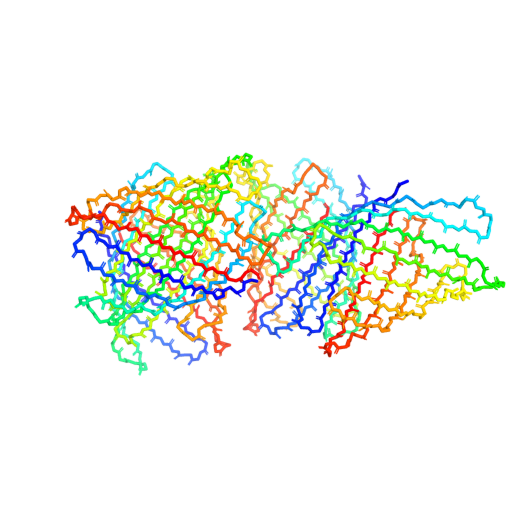2 O O . LYS D 1 117 ? 52.89529 30.28178 33.94056 1.000 39.74425 117 LYS D O 1
ATOM 4198 N N . TYR D 1 118 ? 51.24000 30.27068 32.40515 1.000 40.54265 118 TYR D N 1
ATOM 4199 C CA . TYR D 1 118 ? 52.03560 30.91141 31.36996 1.000 56.95097 118 TYR D CA 1
ATOM 4200 C C . TYR D 1 118 ? 51.17545 31.91992 30.62300 1.000 47.19524 118 TYR D C 1
ATOM 4201 O O . TYR D 1 118 ? 49.95632 31.76573 30.51736 1.000 47.14910 118 TYR D O 1
ATOM 4210 N N . LYS D 1 119 ? 51.82480 32.96991 30.12579 1.000 68.32793 119 LYS D N 1
ATOM 4211 C CA . LYS D 1 119 ? 51.15858 34.03789 29.38882 1.000 74.68546 119 LYS D CA 1
ATOM 4212 C C . LYS D 1 119 ? 51.44766 33.84570 27.90444 1.000 80.26727 119 LYS D C 1
ATOM 4213 O O . LYS D 1 119 ? 52.56924 34.08889 27.44766 1.000 94.26988 119 LYS D O 1
ATOM 4219 N N . LEU D 1 120 ? 50.43584 33.40609 27.15330 1.000 71.16961 120 LEU D N 1
ATOM 4220 C CA . LEU D 1 120 ? 50.63099 33.15232 25.72929 1.000 83.12944 120 LEU D CA 1
ATOM 4221 C C . LEU D 1 120 ? 50.80913 34.45164 24.95397 1.000 100.16234 120 LEU D C 1
ATOM 4222 O O . LEU D 1 120 ? 51.73791 34.58241 24.14827 1.000 108.55648 120 LEU D O 1
ATOM 4227 N N . GLY D 1 121 ? 49.92965 35.42321 25.18039 1.000 88.76261 121 GLY D N 1
ATOM 4228 C CA . GLY D 1 121 ? 49.96815 36.65932 24.43837 1.000 90.71487 121 GLY D CA 1
ATOM 4229 C C . GLY D 1 121 ? 49.86659 37.88828 25.31709 1.000 100.43360 121 GLY D C 1
ATOM 4230 O O . GLY D 1 121 ? 50.16724 37.85700 26.51483 1.000 97.62047 121 GLY D O 1
ATOM 4231 N N . PRO D 1 122 ? 49.44080 39.00763 24.72430 1.000 99.19207 122 PRO D N 1
ATOM 4232 C CA . PRO D 1 122 ? 49.35065 40.25072 25.50839 1.000 103.33821 122 PRO D CA 1
ATOM 4233 C C . PRO D 1 122 ? 48.28778 40.20286 26.59084 1.000 103.61787 122 PRO D C 1
ATOM 4234 O O . PRO D 1 122 ? 48.52966 40.67603 27.70834 1.000 101.43323 122 PRO D O 1
ATOM 4238 N N . ASP D 1 123 ? 47.11148 39.64653 26.29468 1.000 101.64912 123 ASP D N 1
ATOM 4239 C CA . ASP D 1 123 ? 46.01304 39.59366 27.25322 1.000 99.06427 123 ASP D CA 1
ATOM 4240 C C . ASP D 1 123 ? 45.51691 38.17092 27.48336 1.000 83.09917 123 ASP D C 1
ATOM 4241 O O . ASP D 1 123 ? 44.37139 37.97995 27.90287 1.000 76.44998 123 ASP D O 1
ATOM 4246 N N . LEU D 1 124 ? 46.35117 37.16807 27.22308 1.000 78.09835 124 LEU D N 1
ATOM 4247 C CA . LEU D 1 124 ? 45.95334 35.76792 27.32068 1.000 70.01130 124 LEU D CA 1
ATOM 4248 C C . LEU D 1 124 ? 46.69064 35.12546 28.48982 1.000 53.42407 124 LEU D C 1
ATOM 4249 O O . LEU D 1 124 ? 47.89816 34.87583 28.40867 1.000 58.74170 124 LEU D O 1
ATOM 4254 N N . ASP D 1 125 ? 45.96418 34.86479 29.57333 1.000 55.58375 125 ASP D N 1
ATOM 4255 C CA . ASP D 1 125 ? 46.48192 34.14305 30.72908 1.000 53.21523 125 ASP D CA 1
ATOM 4256 C C . ASP D 1 125 ? 45.87859 32.74746 30.72681 1.000 41.16351 125 ASP D C 1
ATOM 4257 O O . ASP D 1 125 ? 44.65205 32.59938 30.73443 1.000 41.74122 125 ASP D O 1
ATOM 4262 N N . VAL D 1 126 ? 46.73294 31.73045 30.71250 1.000 33.66891 126 VAL D N 1
ATOM 4263 C CA . VAL D 1 126 ? 46.28882 30.34406 30.70012 1.000 40.00525 126 VAL D CA 1
ATOM 4264 C C . VAL D 1 126 ? 46.98122 29.60658 31.83746 1.000 34.81839 126 VAL D C 1
ATOM 4265 O O . VAL D 1 126 ? 48.18903 29.76732 32.04531 1.000 37.48713 126 VAL D O 1
ATOM 4269 N N . VAL D 1 127 ? 46.20950 28.82426 32.58867 1.000 30.40532 127 VAL D N 1
ATOM 4270 C CA . VAL D 1 127 ? 46.70817 28.05775 33.72363 1.000 29.63982 127 VAL D CA 1
ATOM 4271 C C . VAL D 1 127 ? 46.38981 26.59003 33.48135 1.000 32.26293 127 VAL D C 1
ATOM 4272 O O . VAL D 1 127 ? 45.23637 26.23674 33.20936 1.000 33.04320 127 VAL D O 1
ATOM 4276 N N . THR D 1 128 ? 47.40899 25.74159 33.57654 1.000 32.73565 128 THR D N 1
ATOM 4277 C CA . THR D 1 128 ? 47.26511 24.30378 33.38647 1.000 34.66986 128 THR D CA 1
ATOM 4278 C C . THR D 1 128 ? 47.51037 23.60497 34.71635 1.000 30.72023 128 THR D C 1
ATOM 4279 O O . THR D 1 128 ? 48.60016 23.71628 35.28849 1.000 37.79765 128 THR D O 1
ATOM 4283 N N . THR D 1 129 ? 46.50035 22.88878 35.20219 1.000 33.15726 129 THR D N 1
ATOM 4284 C CA . THR D 1 129 ? 46.58100 22.15516 36.45733 1.000 38.49069 129 THR D CA 1
ATOM 4285 C C . THR D 1 129 ? 46.44748 20.66640 36.17475 1.000 34.39360 129 THR D C 1
ATOM 4286 O O . THR D 1 129 ? 45.48839 20.23799 35.52480 1.000 35.35528 129 THR D O 1
ATOM 4290 N N . ILE D 1 130 ? 47.40798 19.88463 36.65936 1.000 41.15601 130 ILE D N 1
ATOM 4291 C CA . ILE D 1 130 ? 47.41334 18.43524 36.49500 1.000 42.88240 130 ILE D CA 1
ATOM 4292 C C . ILE D 1 130 ? 47.34668 17.82070 37.88585 1.000 39.78285 130 ILE D C 1
ATOM 4293 O O . ILE D 1 130 ? 48.31979 17.88683 38.64811 1.000 33.92689 130 ILE D O 1
ATOM 4298 N N . ALA D 1 131 ? 46.20645 17.22095 38.21695 1.000 35.41085 131 ALA D N 1
ATOM 4299 C CA . ALA D 1 131 ? 45.96088 16.65938 39.53839 1.000 42.48576 131 ALA D CA 1
ATOM 4300 C C . ALA D 1 131 ? 46.01173 15.13919 39.47514 1.000 42.00547 131 ALA D C 1
ATOM 4301 O O . ALA D 1 131 ? 45.39127 14.52672 38.59950 1.000 40.78207 131 ALA D O 1
ATOM 4303 N N . TYR D 1 132 ? 46.74381 14.53902 40.40744 1.000 30.84748 132 TYR D N 1
ATOM 4304 C CA . TYR D 1 132 ? 46.89729 13.08974 40.50811 1.000 36.08416 132 TYR D CA 1
ATOM 4305 C C . TYR D 1 132 ? 46.09133 12.64318 41.72601 1.000 36.26495 132 TYR D C 1
ATOM 4306 O O . TYR D 1 132 ? 46.59289 12.61993 42.85098 1.000 34.72838 132 TYR D O 1
ATOM 4315 N N . ASN D 1 133 ? 44.83276 12.28651 41.48751 1.000 37.53819 133 ASN D N 1
ATOM 4316 C CA . ASN D 1 133 ? 43.87798 12.05928 42.55828 1.000 39.33186 133 ASN D CA 1
ATOM 4317 C C . ASN D 1 133 ? 44.05259 10.66829 43.16523 1.000 46.28951 133 ASN D C 1
ATOM 4318 O O . ASN D 1 133 ? 44.72786 9.79397 42.61533 1.000 45.64960 133 ASN D O 1
ATOM 4323 N N . THR D 1 134 ? 43.42376 10.47223 44.32282 1.000 47.97760 134 THR D N 1
ATOM 4324 C CA . THR D 1 134 ? 43.50008 9.21608 45.05645 1.000 53.12482 134 THR D CA 1
ATOM 4325 C C . THR D 1 134 ? 42.46055 8.19667 44.60864 1.000 41.98538 134 THR D C 1
ATOM 4326 O O . THR D 1 134 ? 42.46478 7.06992 45.11443 1.000 50.37883 134 THR D O 1
ATOM 4330 N N . ASP D 1 135 ? 41.56990 8.55873 43.68514 1.000 44.79820 135 ASP D N 1
ATOM 4331 C CA . ASP D 1 135 ? 40.65421 7.60418 43.07734 1.000 35.35516 135 ASP D CA 1
ATOM 4332 C C . ASP D 1 135 ? 41.24243 6.95584 41.82833 1.000 45.38029 135 ASP D C 1
ATOM 4333 O O . ASP D 1 135 ? 40.48774 6.46567 40.97960 1.000 44.30045 135 ASP D O 1
ATOM 4338 N N . ASN D 1 136 ? 42.57213 6.95898 41.70103 1.000 41.37191 136 ASN D N 1
ATOM 4339 C CA . ASN D 1 136 ? 43.28286 6.35327 40.57418 1.000 43.54972 136 ASN D CA 1
ATOM 4340 C C . ASN D 1 136 ? 42.91977 7.01262 39.24587 1.000 45.82146 136 ASN D C 1
ATOM 4341 O O . ASN D 1 136 ? 42.86745 6.35160 38.20619 1.000 56.15484 136 ASN D O 1
ATOM 4346 N N . THR D 1 137 ? 42.67242 8.32158 39.26858 1.000 46.17503 137 THR D N 1
ATOM 4347 C CA . THR D 1 137 ? 42.39637 9.09210 38.06518 1.000 44.92270 137 THR D CA 1
ATOM 4348 C C . THR D 1 137 ? 43.26261 10.34350 38.05337 1.000 43.10554 137 THR D C 1
ATOM 4349 O O . THR D 1 137 ? 43.67760 10.84056 39.10389 1.000 54.50137 137 THR D O 1
ATOM 4353 N N . VAL D 1 138 ? 43.53385 10.84735 36.85178 1.000 39.95665 138 VAL D N 1
ATOM 4354 C CA . VAL D 1 138 ? 44.31080 12.06595 36.65369 1.000 40.97503 138 VAL D CA 1
ATOM 4355 C C . VAL D 1 138 ? 43.40161 13.12407 36.04720 1.000 43.29957 138 VAL D C 1
ATOM 4356 O O . VAL D 1 138 ? 42.77084 12.88529 35.00938 1.000 51.55044 138 VAL D O 1
ATOM 4360 N N . GLY D 1 139 ? 43.33564 14.28395 36.68966 1.000 47.45716 139 GLY D N 1
ATOM 4361 C CA . GLY D 1 139 ? 42.57577 15.41012 36.17860 1.000 48.99792 139 GLY D CA 1
ATOM 4362 C C . GLY D 1 139 ? 43.50496 16.45007 35.58009 1.000 34.87014 139 GLY D C 1
ATOM 4363 O O . GLY D 1 139 ? 44.51539 16.81734 36.18312 1.000 41.23045 139 GLY D O 1
ATOM 4364 N N . ILE D 1 140 ? 43.15322 16.91174 34.38410 1.000 44.75405 140 ILE D N 1
ATOM 4365 C CA . ILE D 1 140 ? 43.91376 17.93087 33.66870 1.000 40.80296 140 ILE D CA 1
ATOM 4366 C C . ILE D 1 140 ? 42.96686 19.08729 33.38261 1.000 42.09650 140 ILE D C 1
ATOM 4367 O O . ILE D 1 140 ? 41.99811 18.93433 32.62774 1.000 47.40236 140 ILE D O 1
ATOM 4372 N N . GLU D 1 141 ? 43.24172 20.24203 33.98338 0.723 38.94429 141 GLU D N 1
ATOM 4373 C CA . GLU D 1 141 ? 42.40684 21.42709 33.84475 0.723 36.32933 141 GLU D CA 1
ATOM 4374 C C . GLU D 1 141 ? 43.20689 22.53224 33.17316 0.723 32.46976 141 GLU D C 1
ATOM 4375 O O . GLU D 1 141 ? 44.30273 22.87549 33.62916 0.723 35.57702 141 GLU D O 1
ATOM 4381 N N . THR D 1 142 ? 42.65885 23.08451 32.09393 1.000 43.56536 142 THR D N 1
ATOM 4382 C CA . THR D 1 142 ? 43.25020 24.22054 31.39755 1.000 38.24696 142 THR D CA 1
ATOM 4383 C C . THR D 1 142 ? 42.25810 25.37341 31.43536 1.000 39.70172 142 THR D C 1
ATOM 4384 O O . THR D 1 142 ? 41.11462 25.22788 30.98980 1.000 43.37993 142 THR D O 1
ATOM 4388 N N . LYS D 1 143 ? 42.69537 26.51153 31.96776 1.000 38.42048 143 LYS D N 1
ATOM 4389 C CA . LYS D 1 143 ? 41.84441 27.67793 32.16922 1.000 39.98433 143 LYS D CA 1
ATOM 4390 C C . LYS D 1 143 ? 42.44916 28.86387 31.43346 1.000 31.70722 143 LYS D C 1
ATOM 4391 O O . LYS D 1 143 ? 43.60290 29.22556 31.68168 1.000 43.88006 143 LYS D O 1
ATOM 4397 N N . VAL D 1 144 ? 41.67206 29.46674 30.53657 1.000 35.85926 144 VAL D N 1
ATOM 4398 C CA . VAL D 1 144 ? 42.10814 30.60795 29.73811 1.000 35.68173 144 VAL D CA 1
ATOM 4399 C C . VAL D 1 144 ? 41.29153 31.82420 30.15060 1.000 44.14519 144 VAL D C 1
ATOM 4400 O O . VAL D 1 144 ? 40.05668 31.76469 30.19127 1.000 50.11423 144 VAL D O 1
ATOM 4404 N N . ALA D 1 145 ? 41.97772 32.92656 30.44693 1.000 43.01270 145 ALA D N 1
ATOM 4405 C CA . ALA D 1 145 ? 41.33325 34.15133 30.89558 1.000 62.96651 145 ALA D CA 1
ATOM 4406 C C . ALA D 1 145 ? 41.80085 35.32678 30.04813 1.000 57.64201 145 ALA D C 1
ATOM 4407 O O . ALA D 1 145 ? 42.79992 35.24588 29.32913 1.000 47.04199 145 ALA D O 1
ATOM 4409 N N . TYR D 1 146 ? 41.06094 36.42751 30.14593 1.000 99.96915 146 TYR D N 1
ATOM 4410 C CA . TYR D 1 146 ? 41.38108 37.64375 29.40593 1.000 107.74433 146 TYR D CA 1
ATOM 4411 C C . TYR D 1 146 ? 42.03765 38.67641 30.31706 1.000 101.12757 146 TYR D C 1
ATOM 4412 O O . TYR D 1 146 ? 42.79812 39.52944 29.85947 1.000 109.94467 146 TYR D O 1
#

Nearest PDB structures (foldseek):
  8uzl-assembly2_B  TM=9.913E-01  e=1.063E-22  synthetic construct
  9fdg-assembly1_A  TM=5.186E-01  e=2.174E-06  synthetic construct
  8xua-assembly2_D  TM=6.463E-01  e=2.423E-04  Vibrio harveyi
  3m8b-assembly1_A  TM=3.969E-01  e=4.819E-03  Escherichia coli
  3efm-assembly1_A  TM=3.545E-01  e=1.008E-01  Bordetella pertussis

B-factor: mean 52.26, std 18.72, range [19.8, 135.41]

Foldseek 3Di:
DKWWKKKWKAKPVRKIKIKTKIKDKDDPDPFKIKMKMKIWMAIPPPGIKIKIKIKMWGDPDDFKIWIWMWMAMPVRFIKIWIWIWGAPDPFWIKTWTWIQDPVGDIKTKMWIWGADDDFKIKIWMWIQDPVRMIMIMIMIITD/DDWAKKKKWKAKPVRKIKIKIKTKDKDDPDPFKIKIKMWMKMAIPPDGIKIKIKIWMWGAPDPFKIWIKIWMAIPVRKTKIKIWIWGDPDPFWIKIWIWMAIPVRKIWTKMWIWGAPDPPKIKIWIWICIPVNMIMIMIMID/DWWKKKKWKAKPVGWIKIKIKTKDKAAPDPFKIKIKMKMWMQTPVVGIKIKIKIKMKGAPDPFKIWMWIWMAIPVRKIKIKIWMWGHPDPFWIKIWIWMAISVGDIKTKMKIWGAPDPQWIKIWMWICDPVSMIMIMIMIID/DWKKWKWKAKPVGKIKIKIWDKDKDAPDPFKIKIKIKIKMDTPDPDTWIKIKIKMWGHDDPFKIWIKMWIAIPVRKTKIKIWIWGDPDPFWIKIWIWMQIPVRKIWTKMKIWGAPDDFWTKIWIWTCIPVRMIMIMIMIID

Radius of gyration: 26.27 Å; Cα contacts (8 Å, |Δi|>4): 1582; chains: 4; bounding box: 74×62×57 Å